Protein AF-A0A9P0MJD1-F1 (afdb_monomer)

Sequence (408 aa):
MSSSADIPPKPRRRKHETPVKPTRKSFSANFHPKNYQNQQHGDAERPPDLQDSDTRSERVSKKHLKRENARLKSENQQLVSKFQELEELSVNKILRLKEKIGNIQVDNAELNKQNSELRLQYESLVMVNDDLRHQLELRKVCKKCGDLQSILNTYKADNHLLRKVNKELNEDLEMTKTVIYRLNVQLERYQEVLRNNNLIAPKLNFKETSKPENLEGLPESASDEILSEVHRTHKHTPISWGSVNTHTLGPLLDAYEDTIKEKDEIIQNYEVEFSNFTGRLKEIVAENERLHERLTQDVGCSTKLKEEVVNLKNELQMMKNENDALIKKCALKQDKIEEILKTYEAKVGQMTRDFDVLHEEYIRIKTENATLHEKNKHIIEAQEDIKSQMENYIPISVHTSSVNECKK

Solvent-accessible surface area (backbone atoms only — not comparable to full-atom values): 24809 Å² total; per-residue (Å²): 138,86,84,84,83,88,77,87,82,81,85,82,85,80,85,83,89,78,85,89,82,90,84,79,87,81,85,82,81,86,78,81,83,81,82,85,78,85,84,82,88,87,86,89,84,90,88,89,86,89,78,94,73,86,87,79,86,82,73,75,52,74,68,56,60,52,50,51,51,52,48,53,52,52,52,50,51,52,51,51,53,53,50,51,54,52,49,53,53,50,52,54,51,51,51,55,49,52,51,52,51,50,52,51,53,52,52,51,50,52,52,51,51,52,53,53,53,52,49,54,52,50,53,52,51,50,54,54,50,51,50,52,50,50,54,50,58,53,59,74,63,41,63,67,58,54,51,50,51,50,52,52,51,51,52,51,53,52,53,53,51,52,53,50,52,54,49,53,53,51,52,54,49,52,51,49,53,51,51,52,51,54,49,51,55,49,49,51,52,51,52,48,53,37,62,76,67,70,61,79,70,84,81,78,86,76,83,87,76,80,83,94,74,85,94,78,87,85,80,95,83,80,88,83,82,86,74,73,93,78,69,90,78,70,74,82,70,79,81,76,70,70,92,57,61,61,88,65,50,48,65,51,52,52,52,49,52,50,52,49,51,54,50,51,52,51,50,53,51,50,54,52,52,50,52,52,50,53,49,52,50,51,52,52,49,55,52,49,53,53,51,51,50,53,59,56,64,45,46,64,54,54,52,54,50,50,50,50,53,52,50,53,51,50,52,52,51,51,53,49,55,51,49,55,51,50,52,52,53,49,52,55,52,50,54,52,49,52,52,51,50,52,52,51,51,52,50,51,54,49,52,50,53,56,47,52,54,52,50,53,52,50,51,50,52,54,51,51,50,54,53,51,51,52,51,52,50,52,51,51,53,53,50,52,53,49,50,55,52,53,73,73,48,82,54,65,69,59,54,51,49,53,54,54,58,74,72,108

Secondary structure (DSSP, 8-state):
---PPPPPPPPPPPP----------------------------------------------HHHHHHHHHHHHHHHHHHHHHHHHHHHHHHHHHHHHHHHHHHHHHHHHHHHHHHHHHHHHHHHHHHHHHHHHHHHHHHHT-HHHHHHHHHHHHHHHHHHHHHHHHHHHHHHHHHHHHHHHHHHHHHHHHHHHHHHTT---------------------S--SSS---TT-SS--------TT--HHHHHHHHHHHHHHHHHHHHHHHHHHHHHHHHHHHHHHHHHHHHHHHHHHHHTHHHHHHHHHHHHHHHHHHHHHHHHHHHHHHHHHHHHHHHHHHHHHHHHHHHHHHHHHHHHHHHHHHHHHHHHHHHHHHHHHHHHHHHHHHHHHTSPPHHHHHHHHHHTT-

Structure (mmCIF, N/CA/C/O backbone):
data_AF-A0A9P0MJD1-F1
#
_entry.id   AF-A0A9P0MJD1-F1
#
loop_
_atom_site.group_PDB
_atom_site.id
_atom_site.type_symbol
_atom_site.label_atom_id
_atom_site.label_alt_id
_atom_site.label_comp_id
_atom_site.label_asym_id
_atom_site.label_entity_id
_atom_site.label_seq_id
_atom_site.pdbx_PDB_ins_code
_atom_site.Cartn_x
_atom_site.Cartn_y
_atom_site.Cartn_z
_atom_site.occupancy
_atom_site.B_iso_or_equiv
_atom_site.auth_seq_id
_atom_site.auth_comp_id
_atom_site.auth_asym_id
_atom_site.auth_atom_id
_atom_site.pdbx_PDB_model_num
ATOM 1 N N . MET A 1 1 ? 6.791 41.659 3.814 1.00 40.62 1 MET A N 1
ATOM 2 C CA . MET A 1 1 ? 5.817 41.048 2.887 1.00 40.62 1 MET A CA 1
ATOM 3 C C . MET A 1 1 ? 5.743 39.576 3.243 1.00 40.62 1 MET A C 1
ATOM 5 O O . MET A 1 1 ? 6.697 38.852 2.996 1.00 40.62 1 MET A O 1
ATOM 9 N N . SER A 1 2 ? 4.694 39.191 3.965 1.00 35.75 2 SER A N 1
ATOM 10 C CA . SER A 1 2 ? 4.525 37.851 4.532 1.00 35.75 2 SER A CA 1
ATOM 11 C C . SER A 1 2 ? 3.716 36.995 3.563 1.00 35.75 2 SER A C 1
ATOM 13 O O . SER A 1 2 ? 2.613 37.388 3.192 1.00 35.75 2 SER A O 1
ATOM 15 N N . SER A 1 3 ? 4.264 35.854 3.145 1.00 43.22 3 SER A N 1
ATOM 16 C CA . SER A 1 3 ? 3.564 34.874 2.310 1.00 43.22 3 SER A CA 1
ATOM 17 C C . SER A 1 3 ? 2.943 33.811 3.211 1.00 43.22 3 SER A C 1
ATOM 19 O O . SER A 1 3 ? 3.653 32.992 3.793 1.00 43.22 3 SER A O 1
ATOM 21 N N . SER A 1 4 ? 1.621 33.859 3.351 1.00 40.38 4 SER A N 1
ATOM 22 C CA . SER A 1 4 ? 0.814 32.854 4.043 1.00 40.38 4 SER A CA 1
ATOM 23 C C . SER A 1 4 ? 0.761 31.566 3.222 1.00 40.38 4 SER A C 1
ATOM 25 O O . SER A 1 4 ? 0.466 31.613 2.032 1.00 40.38 4 SER A O 1
ATOM 27 N N . ALA A 1 5 ? 1.048 30.429 3.854 1.00 49.59 5 ALA A N 1
ATOM 28 C CA . ALA A 1 5 ? 0.905 29.106 3.259 1.00 49.59 5 ALA A CA 1
ATOM 29 C C . ALA A 1 5 ? -0.511 28.556 3.506 1.00 49.59 5 ALA A C 1
ATOM 31 O O . ALA A 1 5 ? -0.993 28.547 4.641 1.00 49.59 5 ALA A O 1
ATOM 32 N N . ASP A 1 6 ? -1.151 28.109 2.426 1.00 45.81 6 ASP A N 1
ATOM 33 C CA . ASP A 1 6 ? -2.485 27.514 2.383 1.00 45.81 6 ASP A CA 1
ATOM 34 C C . ASP A 1 6 ? -2.565 26.180 3.142 1.00 45.81 6 ASP A C 1
ATOM 36 O O . ASP A 1 6 ? -1.791 25.251 2.908 1.00 45.81 6 ASP A O 1
ATOM 40 N N . ILE A 1 7 ? -3.565 26.067 4.018 1.00 55.50 7 ILE A N 1
ATOM 41 C CA . ILE A 1 7 ? -3.969 24.824 4.685 1.00 55.50 7 ILE A CA 1
ATOM 42 C C . ILE A 1 7 ? -5.251 24.324 3.996 1.00 55.50 7 ILE A C 1
ATOM 44 O O . ILE A 1 7 ? -6.209 25.094 3.886 1.00 55.50 7 ILE A O 1
ATOM 48 N N . PRO A 1 8 ? -5.341 23.052 3.562 1.00 54.56 8 PRO A N 1
ATOM 49 C CA . PRO A 1 8 ? -6.537 22.549 2.893 1.00 54.56 8 PRO A CA 1
ATOM 50 C C . PRO A 1 8 ? -7.704 22.332 3.884 1.00 54.56 8 PRO A C 1
ATOM 52 O O . PRO A 1 8 ? -7.488 21.867 5.010 1.00 54.56 8 PRO A O 1
ATOM 55 N N . PRO A 1 9 ? -8.960 22.629 3.492 1.00 54.25 9 PRO A N 1
ATOM 56 C CA . PRO A 1 9 ? -10.106 22.559 4.393 1.00 54.25 9 PRO A CA 1
ATOM 57 C C . PRO A 1 9 ? -10.625 21.122 4.571 1.00 54.25 9 PRO A C 1
ATOM 59 O O . PRO A 1 9 ? -10.731 20.344 3.624 1.00 54.25 9 PRO A O 1
ATOM 62 N N . LYS A 1 10 ? -11.010 20.783 5.810 1.00 51.78 10 LYS A N 1
ATOM 63 C CA . LYS A 1 10 ? -11.655 19.507 6.176 1.00 51.78 10 LYS A CA 1
ATOM 64 C C . LYS A 1 10 ? -13.071 19.385 5.575 1.00 51.78 10 LYS A C 1
ATOM 66 O O . LYS A 1 10 ? -13.791 20.384 5.513 1.00 51.78 10 LYS A O 1
ATOM 71 N N . PRO A 1 11 ? -13.534 18.171 5.217 1.00 48.22 11 PRO A N 1
ATOM 72 C CA . PRO A 1 11 ? -14.848 17.978 4.610 1.00 48.22 11 PRO A CA 1
ATOM 73 C C . PRO A 1 11 ? -15.986 18.078 5.641 1.00 48.22 11 PRO A C 1
ATOM 75 O O . PRO A 1 11 ? -15.981 17.420 6.682 1.00 48.22 11 PRO A O 1
ATOM 78 N N . ARG A 1 12 ? -17.005 18.890 5.324 1.00 47.62 12 ARG A N 1
ATOM 79 C CA . ARG A 1 12 ? -18.275 18.998 6.064 1.00 47.62 12 ARG A CA 1
ATOM 80 C C . ARG A 1 12 ? -19.152 17.765 5.803 1.00 47.62 12 ARG A C 1
ATOM 82 O O . ARG A 1 12 ? -19.616 17.567 4.683 1.00 47.62 12 ARG A O 1
ATOM 89 N N . ARG A 1 13 ? -19.458 16.982 6.845 1.00 44.69 13 ARG A N 1
ATOM 90 C CA . ARG A 1 13 ? -20.523 15.960 6.807 1.00 44.69 13 ARG A CA 1
ATOM 91 C C . ARG A 1 13 ? -21.896 16.641 6.688 1.00 44.69 13 ARG A C 1
ATOM 93 O O . ARG A 1 13 ? -22.285 17.406 7.569 1.00 44.69 13 ARG A O 1
ATOM 100 N N . ARG A 1 14 ? -22.631 16.353 5.608 1.00 42.06 14 ARG A N 1
ATOM 101 C CA . ARG A 1 14 ? -24.060 16.681 5.460 1.00 42.06 14 ARG A CA 1
ATOM 102 C C . ARG A 1 14 ? -24.884 15.735 6.338 1.00 42.06 14 ARG A C 1
ATOM 104 O O . ARG A 1 14 ? -24.727 14.522 6.235 1.00 42.06 14 ARG A O 1
ATOM 111 N N . LYS A 1 15 ? -25.756 16.286 7.186 1.00 40.69 15 LYS A N 1
ATOM 112 C CA . LYS A 1 15 ? -26.777 15.520 7.912 1.00 40.69 15 LYS A CA 1
ATOM 113 C C . LYS A 1 15 ? -27.889 15.146 6.932 1.00 40.69 15 LYS A C 1
ATOM 115 O O . LYS A 1 15 ? -28.428 16.021 6.261 1.00 40.69 15 LYS A O 1
ATOM 120 N N . HIS A 1 16 ? -28.178 13.855 6.829 1.00 37.81 16 HIS A N 1
ATOM 121 C CA . HIS A 1 16 ? -29.314 13.325 6.087 1.00 37.81 16 HIS A CA 1
ATOM 122 C C . HIS A 1 16 ? -30.412 13.016 7.107 1.00 37.81 16 HIS A C 1
ATOM 124 O O . HIS A 1 16 ? -30.208 12.195 8.000 1.00 37.81 16 HIS A O 1
ATOM 130 N N . GLU A 1 17 ? -31.529 13.734 7.031 1.00 41.25 17 GLU A N 1
ATOM 131 C CA . GLU A 1 17 ? -32.720 13.462 7.832 1.00 41.25 17 GLU A CA 1
ATOM 132 C C . GLU A 1 17 ? -33.595 12.458 7.082 1.00 41.25 17 GLU A C 1
ATOM 134 O O . GLU A 1 17 ? -33.972 12.692 5.933 1.00 41.25 17 GLU A O 1
ATOM 139 N N . THR A 1 18 ? -33.932 11.347 7.736 1.00 38.25 18 THR A N 1
ATOM 140 C CA . THR A 1 18 ? -34.952 10.406 7.256 1.00 38.25 18 THR A CA 1
ATOM 141 C C . THR A 1 18 ? -36.011 10.157 8.331 1.00 38.25 18 THR A C 1
ATOM 143 O O . THR A 1 18 ? -35.691 10.171 9.522 1.00 38.25 18 THR A O 1
ATOM 146 N N . PRO A 1 19 ? -37.278 9.956 7.927 1.00 37.91 19 PRO A N 1
ATOM 147 C CA . PRO A 1 19 ? -38.444 10.211 8.761 1.00 37.91 19 PRO A CA 1
ATOM 148 C C . PRO A 1 19 ? -38.831 9.005 9.622 1.00 37.91 19 PRO A C 1
ATOM 150 O O . PRO A 1 19 ? -38.836 7.860 9.173 1.00 37.91 19 PRO A O 1
ATOM 153 N N . VAL A 1 20 ? -39.226 9.286 10.862 1.00 40.38 20 VAL A N 1
ATOM 154 C CA . VAL A 1 20 ? -39.734 8.298 11.820 1.00 40.38 20 VAL A CA 1
ATOM 155 C C . VAL A 1 20 ? -41.216 8.028 11.544 1.00 40.38 20 VAL A C 1
ATOM 157 O O . VAL A 1 20 ? -42.034 8.948 11.563 1.00 40.38 20 VAL A O 1
ATOM 160 N N . LYS A 1 21 ? -41.581 6.754 11.355 1.00 37.03 21 LYS A N 1
ATOM 161 C CA . LYS A 1 21 ? -42.951 6.259 11.567 1.00 37.03 21 LYS A CA 1
ATOM 162 C C . LYS A 1 21 ? -42.964 5.090 12.564 1.00 37.03 21 LYS A C 1
ATOM 164 O O . LYS A 1 21 ? -41.964 4.386 12.681 1.00 37.03 21 LYS A O 1
ATOM 169 N N . PRO A 1 22 ? -44.070 4.909 13.311 1.00 60.03 22 PRO A N 1
ATOM 170 C CA . PRO A 1 22 ? -44.076 4.238 14.607 1.00 60.03 22 PRO A CA 1
ATOM 171 C C . PRO A 1 22 ? -44.655 2.819 14.531 1.00 60.03 22 PRO A C 1
ATOM 173 O O . PRO A 1 22 ? -45.507 2.557 13.690 1.00 60.03 22 PRO A O 1
ATOM 176 N N . THR A 1 23 ? -44.236 1.925 15.432 1.00 36.62 23 THR A N 1
ATOM 177 C CA . THR A 1 23 ? -44.938 0.715 15.942 1.00 36.62 23 THR A CA 1
ATOM 178 C C . THR A 1 23 ? -43.905 -0.177 16.643 1.00 36.62 23 THR A C 1
ATOM 180 O O . THR A 1 23 ? -42.750 -0.187 16.253 1.00 36.62 23 THR A O 1
ATOM 183 N N . ARG A 1 24 ? -44.184 -0.981 17.667 1.00 35.88 24 ARG A N 1
ATOM 184 C CA . ARG A 1 24 ? -45.260 -1.106 18.658 1.00 35.88 24 ARG A CA 1
ATOM 185 C C . ARG A 1 24 ? -44.667 -2.021 19.748 1.00 35.88 24 ARG A C 1
ATOM 187 O O . ARG A 1 24 ? -44.076 -3.035 19.417 1.00 35.88 24 ARG A O 1
ATOM 194 N N . LYS A 1 25 ? -44.900 -1.652 21.010 1.00 48.25 25 LYS A N 1
ATOM 195 C CA . LYS A 1 25 ? -45.091 -2.482 22.219 1.00 48.25 25 LYS A CA 1
ATOM 196 C C . LYS A 1 25 ? -44.218 -3.738 22.417 1.00 48.25 25 LYS A C 1
ATOM 198 O O . LYS A 1 25 ? -44.473 -4.776 21.816 1.00 48.25 25 LYS A O 1
ATOM 203 N N . SER A 1 26 ? -43.407 -3.708 23.475 1.00 33.53 26 SER A N 1
ATOM 204 C CA . SER A 1 26 ? -43.112 -4.892 24.289 1.00 33.53 26 SER A CA 1
ATOM 205 C C . SER A 1 26 ? -43.330 -4.580 25.774 1.00 33.53 26 SER A C 1
ATOM 207 O O . SER A 1 26 ? -42.691 -3.697 26.337 1.00 33.53 26 SER A O 1
ATOM 209 N N . PHE A 1 27 ? -44.311 -5.287 26.333 1.00 36.47 27 PHE A N 1
ATOM 210 C CA . PHE A 1 27 ? -44.603 -5.604 27.733 1.00 36.47 27 PHE A CA 1
ATOM 211 C C . PHE A 1 27 ? -43.711 -4.982 28.824 1.00 36.47 27 PHE A C 1
ATOM 213 O O . PHE A 1 27 ? -42.594 -5.432 29.066 1.00 36.47 27 PHE A O 1
ATOM 220 N N . SER A 1 28 ? -44.279 -4.029 29.571 1.00 34.50 28 SER A N 1
ATOM 221 C CA . SER A 1 28 ? -43.800 -3.635 30.896 1.00 34.50 28 SER A CA 1
ATOM 222 C C . SER A 1 28 ? -44.362 -4.595 31.950 1.00 34.50 28 SER A C 1
ATOM 224 O O . SER A 1 28 ? -45.568 -4.614 32.207 1.00 34.50 28 SER A O 1
ATOM 226 N N . ALA A 1 29 ? -43.493 -5.390 32.569 1.00 37.91 29 ALA A N 1
ATOM 227 C CA . ALA A 1 29 ? -43.805 -6.068 33.817 1.00 37.91 29 ALA A CA 1
ATOM 228 C C . ALA A 1 29 ? -43.697 -5.043 34.956 1.00 37.91 29 ALA A C 1
ATOM 230 O O . ALA A 1 29 ? -42.613 -4.559 35.274 1.00 37.91 29 ALA A O 1
ATOM 231 N N . ASN A 1 30 ? -44.844 -4.696 35.534 1.00 37.28 30 ASN A N 1
ATOM 232 C CA . ASN A 1 30 ? -44.943 -3.907 36.753 1.00 37.28 30 ASN A CA 1
ATOM 233 C C . ASN A 1 30 ? -44.335 -4.690 37.924 1.00 37.28 30 ASN A C 1
ATOM 235 O O . ASN A 1 30 ? -44.903 -5.692 38.354 1.00 37.28 30 ASN A O 1
ATOM 239 N N . PHE A 1 31 ? -43.237 -4.188 38.483 1.00 33.88 31 PHE A N 1
ATOM 240 C CA . PHE A 1 31 ? -42.855 -4.452 39.867 1.00 33.88 31 PHE A CA 1
ATOM 241 C C . PHE A 1 31 ? -42.926 -3.128 40.628 1.00 33.88 31 PHE A C 1
ATOM 243 O O . PHE A 1 31 ? -42.057 -2.273 40.495 1.00 33.88 31 PHE A O 1
ATOM 250 N N . HIS A 1 32 ? -43.991 -2.956 41.412 1.00 36.22 32 HIS A N 1
ATOM 251 C CA . HIS A 1 32 ? -44.026 -1.962 42.480 1.00 36.22 32 HIS A CA 1
ATOM 252 C C . HIS A 1 32 ? -43.267 -2.512 43.697 1.00 36.22 32 HIS A C 1
ATOM 254 O O . HIS A 1 32 ? -43.593 -3.614 44.151 1.00 36.22 32 HIS A O 1
ATOM 260 N N . PRO A 1 33 ? -42.328 -1.755 44.283 1.00 40.62 33 PRO A N 1
ATOM 261 C CA . PRO A 1 33 ? -41.847 -2.013 45.629 1.00 40.62 33 PRO A CA 1
ATOM 262 C C . PRO A 1 33 ? -42.855 -1.423 46.625 1.00 40.62 33 PRO A C 1
ATOM 264 O O . PRO A 1 33 ? -43.183 -0.239 46.575 1.00 40.62 33 PRO A O 1
ATOM 267 N N . LYS A 1 34 ? -43.390 -2.253 47.527 1.00 35.88 34 LYS A N 1
ATOM 268 C CA . LYS A 1 34 ? -44.167 -1.770 48.674 1.00 35.88 34 LYS A CA 1
ATOM 269 C C . LYS A 1 34 ? -43.217 -1.310 49.779 1.00 35.88 34 LYS A C 1
ATOM 271 O O . LYS A 1 34 ? -42.494 -2.114 50.356 1.00 35.88 34 LYS A O 1
ATOM 276 N N . ASN A 1 35 ? -43.285 -0.007 50.026 1.00 35.38 35 ASN A N 1
ATOM 277 C CA . ASN A 1 35 ? -43.054 0.741 51.259 1.00 35.38 35 ASN A CA 1
ATOM 278 C C . ASN A 1 35 ? -42.792 -0.086 52.529 1.00 35.38 35 ASN A C 1
ATOM 280 O O . ASN A 1 35 ? -43.693 -0.744 53.048 1.00 35.38 35 ASN A O 1
ATOM 284 N N . TYR A 1 36 ? -41.599 0.097 53.096 1.00 32.69 36 TYR A N 1
ATOM 285 C CA . TYR A 1 36 ? -41.380 0.054 54.540 1.00 32.69 36 TYR A CA 1
ATOM 286 C C . TYR A 1 36 ? -41.215 1.498 55.023 1.00 32.69 36 TYR A C 1
ATOM 288 O O . TYR A 1 36 ? -40.186 2.127 54.789 1.00 32.69 36 TYR A O 1
ATOM 296 N N . GLN A 1 37 ? -42.259 2.029 55.659 1.00 36.75 37 GLN A N 1
ATOM 297 C CA . GLN A 1 37 ? -42.183 3.239 56.472 1.00 36.75 37 GLN A CA 1
ATOM 298 C C . GLN A 1 37 ? -41.817 2.835 57.901 1.00 36.75 37 GLN A C 1
ATOM 300 O O . GLN A 1 37 ? -42.465 1.982 58.506 1.00 36.75 37 GLN A O 1
ATOM 305 N N . ASN A 1 38 ? -40.771 3.476 58.417 1.00 35.03 38 ASN A N 1
ATOM 306 C CA . ASN A 1 38 ? -40.482 3.581 59.839 1.00 35.03 38 ASN A CA 1
ATOM 307 C C . ASN A 1 38 ? -41.630 4.313 60.548 1.00 35.03 38 ASN A C 1
ATOM 309 O O . ASN A 1 38 ? -42.022 5.395 60.117 1.00 35.03 38 ASN A O 1
ATOM 313 N N . GLN A 1 39 ? -42.077 3.780 61.684 1.00 35.38 39 GLN A N 1
ATOM 314 C CA . GLN A 1 39 ? -42.609 4.588 62.780 1.00 35.38 39 GLN A CA 1
ATOM 315 C C . GLN A 1 39 ? -41.582 4.544 63.911 1.00 35.38 39 GLN A C 1
ATOM 317 O O . GLN A 1 39 ? -41.319 3.489 64.488 1.00 35.38 39 GLN A O 1
ATOM 322 N N . GLN A 1 40 ? -40.954 5.695 64.151 1.00 36.72 40 GLN A N 1
ATOM 323 C CA . GLN A 1 40 ? -40.123 5.965 65.317 1.00 36.72 40 GLN A CA 1
ATOM 324 C C . GLN A 1 40 ? -40.998 6.394 66.497 1.00 36.72 40 GLN A C 1
ATOM 326 O O . GLN A 1 40 ? -42.037 7.032 66.336 1.00 36.72 40 GLN A O 1
ATOM 331 N N . HIS A 1 41 ? -40.517 6.008 67.669 1.00 33.50 41 HIS A N 1
ATOM 332 C CA . HIS A 1 41 ? -40.969 6.360 69.006 1.00 33.50 41 HIS A CA 1
ATOM 333 C C . HIS A 1 41 ? -40.406 7.719 69.463 1.00 33.50 41 HIS A C 1
ATOM 335 O O . HIS A 1 41 ? -39.296 8.074 69.067 1.00 33.50 41 HIS A O 1
ATOM 341 N N . GLY A 1 42 ? -41.132 8.361 70.389 1.00 32.34 42 GLY A N 1
ATOM 342 C CA . GLY A 1 42 ? -40.652 9.317 71.410 1.00 32.34 42 GLY A CA 1
ATOM 343 C C . GLY A 1 42 ? -41.538 10.571 71.492 1.00 32.34 42 GLY A C 1
ATOM 344 O O . GLY A 1 42 ? -41.820 11.156 70.452 1.00 32.34 42 GLY A O 1
ATOM 345 N N . ASP A 1 43 ? -42.047 11.076 72.620 1.00 35.25 43 ASP A N 1
ATOM 346 C CA . ASP A 1 43 ? -42.044 10.739 74.058 1.00 35.25 43 ASP A CA 1
ATOM 347 C C . ASP A 1 43 ? -43.133 11.612 74.738 1.00 35.25 43 ASP A C 1
ATOM 349 O O . ASP A 1 43 ? -43.471 12.663 74.194 1.00 35.25 43 ASP A O 1
ATOM 353 N N . ALA A 1 44 ? -43.663 11.216 75.911 1.00 33.22 44 ALA A N 1
ATOM 354 C CA . ALA A 1 44 ? -44.350 12.112 76.867 1.00 33.22 44 ALA A CA 1
ATOM 355 C C . ALA A 1 44 ? -44.601 11.451 78.251 1.00 33.22 44 ALA A C 1
ATOM 357 O O . ALA A 1 44 ? -45.083 10.323 78.346 1.00 33.22 44 ALA A O 1
ATOM 358 N N . GLU A 1 45 ? -44.298 12.181 79.333 1.00 36.78 45 GLU A N 1
ATOM 359 C CA . GLU A 1 45 ? -44.211 11.756 80.748 1.00 36.78 45 GLU A CA 1
ATOM 360 C C . GLU A 1 45 ? -45.505 11.923 81.617 1.00 36.78 45 GLU A C 1
ATOM 362 O O . GLU A 1 45 ? -46.190 12.928 81.469 1.00 36.78 45 GLU A O 1
ATOM 367 N N . ARG A 1 46 ? -45.743 10.992 82.581 1.00 40.50 46 ARG A N 1
ATOM 368 C CA . ARG A 1 46 ? -46.329 10.984 83.990 1.00 40.50 46 ARG A CA 1
ATOM 369 C C . ARG A 1 46 ? -47.165 12.158 84.619 1.00 40.50 46 ARG A C 1
ATOM 371 O O . ARG A 1 46 ? -46.939 13.287 84.199 1.00 40.50 46 ARG A O 1
ATOM 378 N N . PRO A 1 47 ? -47.805 12.013 85.835 1.00 64.56 47 PRO A N 1
ATOM 379 C CA . PRO A 1 47 ? -48.760 11.037 86.472 1.00 64.56 47 PRO A CA 1
ATOM 380 C C . PRO A 1 47 ? -49.974 11.787 87.181 1.00 64.56 47 PRO A C 1
ATOM 382 O O . PRO A 1 47 ? -50.066 12.987 86.925 1.00 64.56 47 PRO A O 1
ATOM 385 N N . PRO A 1 48 ? -50.929 11.218 87.998 1.00 50.53 48 PRO A N 1
ATOM 386 C CA . PRO A 1 48 ? -50.706 10.859 89.431 1.00 50.53 48 PRO A CA 1
ATOM 387 C C . PRO A 1 48 ? -51.631 9.778 90.105 1.00 50.53 48 PRO A C 1
ATOM 389 O O . PRO A 1 48 ? -52.706 9.437 89.624 1.00 50.53 48 PRO A O 1
ATOM 392 N N . ASP A 1 49 ? -51.165 9.320 91.278 1.00 32.91 49 ASP A N 1
ATOM 393 C CA . ASP A 1 49 ? -51.824 8.798 92.503 1.00 32.91 49 ASP A CA 1
ATOM 394 C C . ASP A 1 49 ? -52.634 7.475 92.639 1.00 32.91 49 ASP A C 1
ATOM 396 O O . ASP A 1 49 ? -53.722 7.291 92.104 1.00 32.91 49 ASP A O 1
ATOM 400 N N . LEU A 1 50 ? -52.092 6.657 93.568 1.00 40.59 50 LEU A N 1
ATOM 401 C CA . LEU A 1 50 ? -52.689 5.815 94.627 1.00 40.59 50 LEU A CA 1
ATOM 402 C C . LEU A 1 50 ? -53.700 4.706 94.266 1.00 40.59 50 LEU A C 1
ATOM 404 O O . LEU A 1 50 ? -54.880 4.971 94.075 1.00 40.59 50 LEU A O 1
ATOM 408 N N . GLN A 1 51 ? -53.283 3.440 94.417 1.00 34.44 51 GLN A N 1
ATOM 409 C CA . GLN A 1 51 ? -53.735 2.569 95.523 1.00 34.44 51 GLN A CA 1
ATOM 410 C C . GLN A 1 51 ? -53.125 1.163 95.445 1.00 34.44 51 GLN A C 1
ATOM 412 O O . GLN A 1 51 ? -52.957 0.587 94.371 1.00 34.44 51 GLN A O 1
ATOM 417 N N . ASP A 1 52 ? -52.823 0.632 96.629 1.00 42.69 52 ASP A N 1
ATOM 418 C CA . ASP A 1 52 ? -52.509 -0.764 96.908 1.00 42.69 52 ASP A CA 1
ATOM 419 C C . ASP A 1 52 ? -53.377 -1.743 96.109 1.00 42.69 52 ASP A C 1
ATOM 421 O O . ASP A 1 52 ? -54.603 -1.746 96.204 1.00 42.69 52 ASP A O 1
ATOM 425 N N . SER A 1 53 ? -52.731 -2.665 95.404 1.00 34.00 53 SER A N 1
ATOM 426 C CA . SER A 1 53 ? -53.132 -4.067 95.478 1.00 34.00 53 SER A CA 1
ATOM 427 C C . SER A 1 53 ? -51.979 -4.950 95.027 1.00 34.00 53 SER A C 1
ATOM 429 O O . SER A 1 53 ? -51.581 -4.997 93.863 1.00 34.00 53 SER A O 1
ATOM 431 N N . ASP A 1 54 ? -51.446 -5.672 96.005 1.00 45.94 54 ASP A N 1
ATOM 432 C CA . ASP A 1 54 ? -50.811 -6.958 95.799 1.00 45.94 54 ASP A CA 1
ATOM 433 C C . ASP A 1 54 ? -51.584 -7.812 94.781 1.00 45.94 54 ASP A C 1
ATOM 435 O O . ASP A 1 54 ? -52.812 -7.769 94.702 1.00 45.94 54 ASP A O 1
ATOM 439 N N . THR A 1 55 ? -50.839 -8.691 94.107 1.00 46.31 55 THR A N 1
ATOM 440 C CA . THR A 1 55 ? -51.283 -9.819 93.266 1.00 46.31 55 THR A CA 1
ATOM 441 C C . THR A 1 55 ? -51.525 -9.559 91.768 1.00 46.31 55 THR A C 1
ATOM 443 O O . THR A 1 55 ? -52.648 -9.379 91.316 1.00 46.31 55 THR A O 1
ATOM 446 N N . ARG A 1 56 ? -50.498 -9.812 90.934 1.00 38.31 56 ARG A N 1
ATOM 447 C CA . ARG A 1 56 ? -50.597 -10.868 89.898 1.00 38.31 56 ARG A CA 1
ATOM 448 C C . ARG A 1 56 ? -49.276 -11.177 89.193 1.00 38.31 56 ARG A C 1
ATOM 450 O O . ARG A 1 56 ? -48.659 -10.356 88.533 1.00 38.31 56 ARG A O 1
ATOM 457 N N . SER A 1 57 ? -48.912 -12.449 89.280 1.00 49.72 57 SER A N 1
ATOM 458 C CA . SER A 1 57 ? -47.927 -13.134 88.454 1.00 49.72 57 SER A CA 1
ATOM 459 C C . SER A 1 57 ? -48.330 -13.091 86.970 1.00 49.72 57 SER A C 1
ATOM 461 O O . SER A 1 57 ? -49.280 -13.771 86.583 1.00 49.72 57 SER A O 1
ATOM 463 N N . GLU A 1 58 ? -47.594 -12.377 86.115 1.00 45.16 58 GLU A N 1
ATOM 464 C CA . GLU A 1 58 ? -47.656 -12.598 84.664 1.00 45.16 58 GLU A CA 1
ATOM 465 C C . GLU A 1 58 ? -46.629 -13.654 84.257 1.00 45.16 58 GLU A C 1
ATOM 467 O O . GLU A 1 58 ? -45.526 -13.401 83.776 1.00 45.16 58 GLU A O 1
ATOM 472 N N . ARG A 1 59 ? -47.025 -14.912 84.448 1.00 50.38 59 ARG A N 1
ATOM 473 C CA . ARG A 1 59 ? -46.462 -16.024 83.688 1.00 50.38 59 ARG A CA 1
ATOM 474 C C . ARG A 1 59 ? -46.767 -15.768 82.211 1.00 50.38 59 ARG A C 1
ATOM 476 O O . ARG A 1 59 ? -47.862 -16.103 81.758 1.00 50.38 59 ARG A O 1
ATOM 483 N N . VAL A 1 60 ? -45.811 -15.228 81.450 1.00 54.53 60 VAL A N 1
ATOM 484 C CA . VAL A 1 60 ? -45.866 -15.272 79.979 1.00 54.53 60 VAL A CA 1
ATOM 485 C C . VAL A 1 60 ? -46.171 -16.716 79.595 1.00 54.53 60 VAL A C 1
ATOM 487 O O . VAL A 1 60 ? -45.437 -17.645 79.946 1.00 54.53 60 VAL A O 1
ATOM 490 N N . SER A 1 61 ? -47.321 -16.929 78.955 1.00 62.59 61 SER A N 1
ATOM 491 C CA . SER A 1 61 ? -47.819 -18.271 78.678 1.00 62.59 61 SER A CA 1
ATOM 492 C C . SER A 1 61 ? -46.752 -19.054 77.914 1.00 62.59 61 SER A C 1
ATOM 494 O O . SER A 1 61 ? -46.318 -18.644 76.839 1.00 62.59 61 SER A O 1
ATOM 496 N N . LYS A 1 62 ? -46.355 -20.222 78.435 1.00 70.62 62 LYS A N 1
ATOM 497 C CA . LYS A 1 62 ? -45.391 -21.159 77.816 1.00 70.62 62 LYS A CA 1
ATOM 498 C C . LYS A 1 62 ? -45.727 -21.461 76.341 1.00 70.62 62 LYS A C 1
ATOM 500 O O . LYS A 1 62 ? -44.868 -21.862 75.560 1.00 70.62 62 LYS A O 1
ATOM 505 N N . LYS A 1 63 ? -46.993 -21.253 75.957 1.00 72.81 63 LYS A N 1
ATOM 506 C CA . LYS A 1 63 ? -47.539 -21.380 74.602 1.00 72.81 63 LYS A CA 1
ATOM 507 C C . LYS A 1 63 ? -47.155 -20.213 73.675 1.00 72.81 63 LYS A C 1
ATOM 509 O O . LYS A 1 63 ? -46.923 -20.455 72.496 1.00 72.81 63 LYS A O 1
ATOM 514 N N . HIS A 1 64 ? -47.060 -18.987 74.191 1.00 78.44 64 HIS A N 1
ATOM 515 C CA . HIS A 1 64 ? -46.622 -17.803 73.444 1.00 78.44 64 HIS A CA 1
ATOM 516 C C . HIS A 1 64 ? -45.118 -17.872 73.144 1.00 78.44 64 HIS A C 1
ATOM 518 O O . HIS A 1 64 ? -44.740 -17.836 71.980 1.00 78.44 64 HIS A O 1
ATOM 524 N N . LEU A 1 65 ? -44.282 -18.174 74.146 1.00 81.44 65 LEU A N 1
ATOM 525 C CA . LEU A 1 65 ? -42.836 -18.393 73.956 1.00 81.44 65 LEU A CA 1
ATOM 526 C C . LEU A 1 65 ? -42.513 -19.536 72.978 1.00 81.44 65 LEU A C 1
ATOM 528 O O . LEU A 1 65 ? -41.528 -19.463 72.247 1.00 81.44 65 LEU A O 1
ATOM 532 N N . LYS A 1 66 ? -43.338 -20.596 72.936 1.00 83.88 66 LYS A N 1
ATOM 533 C CA . LYS A 1 66 ? -43.208 -21.669 71.933 1.00 83.88 66 LYS A CA 1
ATOM 534 C C . LYS A 1 66 ? -43.535 -21.197 70.515 1.00 83.88 66 LYS A C 1
ATOM 536 O O . LYS A 1 66 ? -42.873 -21.634 69.580 1.00 83.88 66 LYS A O 1
ATOM 541 N N . ARG A 1 67 ? -44.550 -20.343 70.349 1.00 83.88 67 ARG A N 1
ATOM 542 C CA . ARG A 1 67 ? -44.920 -19.773 69.042 1.00 83.88 67 ARG A CA 1
ATOM 543 C C . ARG A 1 67 ? -43.866 -18.785 68.551 1.00 83.88 67 ARG A C 1
ATOM 545 O O . ARG A 1 67 ? -43.463 -18.886 67.399 1.00 83.88 67 ARG A O 1
ATOM 552 N N . GLU A 1 68 ? -43.371 -17.922 69.434 1.00 86.56 68 GLU A N 1
ATOM 553 C CA . GLU A 1 68 ? -42.295 -16.971 69.132 1.00 86.56 68 GLU A CA 1
ATOM 554 C C . GLU A 1 68 ? -41.008 -17.709 68.732 1.00 86.56 68 GLU A C 1
ATOM 556 O O . GLU A 1 68 ? -40.427 -17.428 67.689 1.00 86.56 68 GLU A O 1
ATOM 561 N N . ASN A 1 69 ? -40.619 -18.748 69.486 1.00 85.44 69 ASN A N 1
ATOM 562 C CA . ASN A 1 69 ? -39.480 -19.597 69.124 1.00 85.44 69 ASN A CA 1
ATOM 563 C C . ASN A 1 69 ? -39.675 -20.299 67.776 1.00 85.44 69 ASN A C 1
ATOM 565 O O . ASN A 1 69 ? -38.729 -20.385 67.003 1.00 85.44 69 ASN A O 1
ATOM 569 N N . ALA A 1 70 ? -40.873 -20.810 67.476 1.00 89.19 70 ALA A N 1
ATOM 570 C CA . ALA A 1 70 ? -41.142 -21.442 66.184 1.00 89.19 70 ALA A CA 1
ATOM 571 C C . ALA A 1 70 ? -41.039 -20.436 65.025 1.00 89.19 70 ALA A C 1
ATOM 573 O O . ALA A 1 70 ? -40.456 -20.755 63.989 1.00 89.19 70 ALA A O 1
ATOM 574 N N . ARG A 1 71 ? -41.543 -19.212 65.223 1.00 92.25 71 ARG A N 1
ATOM 575 C CA . ARG A 1 71 ? -41.441 -18.117 64.254 1.00 92.25 71 ARG A CA 1
ATOM 576 C C . ARG A 1 71 ? -39.987 -17.704 64.022 1.00 92.25 71 ARG A C 1
ATOM 578 O O . ARG A 1 71 ? -39.547 -17.717 62.879 1.00 92.25 71 ARG A O 1
ATOM 585 N N . LEU A 1 72 ? -39.223 -17.441 65.084 1.00 89.56 72 LEU A N 1
ATOM 586 C CA . LEU A 1 72 ? -37.799 -17.094 64.989 1.00 89.56 72 LEU A CA 1
ATOM 587 C C . LEU A 1 72 ? -36.971 -18.211 64.343 1.00 89.56 72 LEU A C 1
ATOM 589 O O . LEU A 1 72 ? -36.038 -17.935 63.597 1.00 89.56 72 LEU A O 1
ATOM 593 N N . LYS A 1 73 ? -37.323 -19.482 64.572 1.00 91.50 73 LYS A N 1
ATOM 594 C CA . LYS A 1 73 ? -36.665 -20.622 63.917 1.00 91.50 73 LYS A CA 1
ATOM 595 C C . LYS A 1 73 ? -36.943 -20.656 62.412 1.00 91.50 73 LYS A C 1
ATOM 597 O O . LYS A 1 73 ? -36.031 -20.940 61.640 1.00 91.50 73 LYS A O 1
ATOM 602 N N . SER A 1 74 ? -38.170 -20.327 62.005 1.00 90.75 74 SER A N 1
ATOM 603 C CA . SER A 1 74 ? -38.548 -20.191 60.594 1.00 90.75 74 SER A CA 1
ATOM 604 C C . SER A 1 74 ? -37.880 -18.980 59.932 1.00 90.75 74 SER A C 1
ATOM 606 O O . SER A 1 74 ? -37.411 -19.096 58.804 1.00 90.75 74 SER A O 1
ATOM 608 N N . GLU A 1 75 ? -37.811 -17.832 60.614 1.00 91.8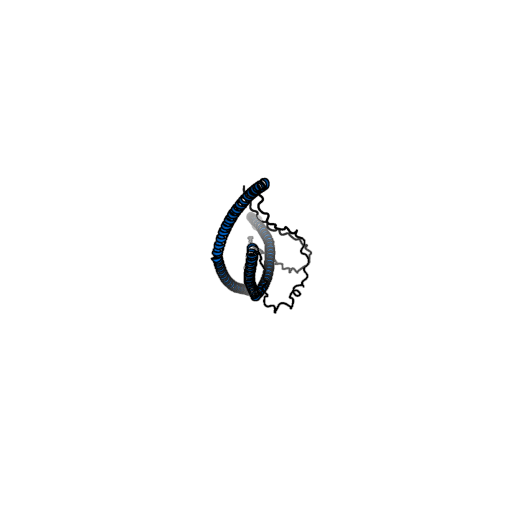1 75 GLU A N 1
ATOM 609 C CA . GLU A 1 75 ? -37.113 -16.633 60.123 1.00 91.81 75 GLU A CA 1
ATOM 610 C C . GLU A 1 75 ? -35.603 -16.894 59.985 1.00 91.81 75 GLU A C 1
ATOM 612 O O . GLU A 1 75 ? -35.023 -16.576 58.949 1.00 91.81 75 GLU A O 1
ATOM 617 N N . ASN A 1 76 ? -34.979 -17.575 60.954 1.00 89.69 76 ASN A N 1
ATOM 618 C CA . ASN A 1 76 ? -33.583 -18.010 60.847 1.00 89.69 76 ASN A CA 1
ATOM 619 C C . ASN A 1 76 ? -33.360 -18.969 59.674 1.00 89.69 76 ASN A C 1
ATOM 621 O O . ASN A 1 76 ? -32.376 -18.825 58.956 1.00 89.69 76 ASN A O 1
ATOM 625 N N . GLN A 1 77 ? -34.267 -19.922 59.437 1.00 93.19 77 GLN A N 1
ATOM 626 C CA . GLN A 1 77 ? -34.178 -20.794 58.262 1.00 93.19 77 GLN A CA 1
ATOM 627 C C . GLN A 1 77 ? -34.229 -19.999 56.953 1.00 93.19 77 GLN A C 1
ATOM 629 O O . GLN A 1 77 ? -33.412 -20.240 56.069 1.00 93.19 77 GLN A O 1
ATOM 634 N N . GLN A 1 78 ? -35.126 -19.016 56.842 1.00 92.69 78 GLN A N 1
ATOM 635 C CA . GLN A 1 78 ? -35.205 -18.160 55.655 1.00 92.69 78 GLN A CA 1
ATOM 636 C C . GLN A 1 78 ? -33.959 -17.284 55.472 1.00 92.69 78 GLN A C 1
ATOM 638 O O . GLN A 1 78 ? -33.510 -17.092 54.342 1.00 92.69 78 GLN A O 1
ATOM 643 N N . LEU A 1 79 ? -33.390 -16.756 56.560 1.00 91.81 79 LEU A N 1
ATOM 644 C CA . LEU A 1 79 ? -32.146 -15.984 56.512 1.00 91.81 79 LEU A CA 1
ATOM 645 C C . LEU A 1 79 ? -30.965 -16.845 56.058 1.00 91.81 79 LEU A C 1
ATOM 647 O O . LEU A 1 79 ? -30.189 -16.394 55.221 1.00 91.81 79 LEU A O 1
ATOM 651 N N . VAL A 1 80 ? -30.865 -18.084 56.548 1.00 93.44 80 VAL A N 1
ATOM 652 C CA . VAL A 1 80 ? -29.829 -19.038 56.124 1.00 93.44 80 VAL A CA 1
ATOM 653 C C . VAL A 1 80 ? -29.957 -19.363 54.634 1.00 93.44 80 VAL A C 1
ATOM 655 O O . VAL A 1 80 ? -28.957 -19.300 53.925 1.00 93.44 80 VAL A O 1
ATOM 658 N N . SER A 1 81 ? -31.168 -19.625 54.130 1.00 92.00 81 SER A N 1
ATOM 659 C CA . SER A 1 81 ? -31.381 -19.871 52.695 1.00 92.00 81 SER A CA 1
ATOM 660 C C . SER A 1 81 ? -31.007 -18.662 51.831 1.00 92.00 81 SER A C 1
ATOM 662 O O . SER A 1 81 ? -30.313 -18.818 50.832 1.00 92.00 81 SER A O 1
ATOM 664 N N . LYS A 1 82 ? -31.377 -17.441 52.242 1.00 93.25 82 LYS A N 1
ATOM 665 C CA . LYS A 1 82 ? -30.973 -16.215 51.528 1.00 93.25 82 LYS A CA 1
ATOM 666 C C . LYS A 1 82 ? -29.460 -15.997 51.542 1.00 93.25 82 LYS A C 1
ATOM 668 O O . LYS A 1 82 ? -28.907 -15.508 50.561 1.00 93.25 82 LYS A O 1
ATOM 673 N N . PHE A 1 83 ? -28.794 -16.339 52.645 1.00 93.62 83 PHE A N 1
ATOM 674 C CA . PHE A 1 83 ? -27.337 -16.272 52.734 1.00 93.62 83 PHE A CA 1
ATOM 675 C C . PHE A 1 83 ? -26.675 -17.245 51.755 1.00 93.62 83 PHE A C 1
ATOM 677 O O . PHE A 1 83 ? -25.764 -16.840 51.039 1.00 93.62 83 PHE A O 1
ATOM 684 N N . GLN A 1 84 ? -27.177 -18.480 51.672 1.00 93.06 84 GLN A N 1
ATOM 685 C CA . GLN A 1 84 ? -26.689 -19.488 50.726 1.00 93.06 84 GLN A CA 1
ATOM 686 C C . GLN A 1 84 ? -26.887 -19.051 49.266 1.00 93.06 84 GLN A C 1
ATOM 688 O O . GLN A 1 84 ? -25.954 -19.138 48.474 1.00 93.06 84 GLN A O 1
ATOM 693 N N . GLU A 1 85 ? -28.048 -18.493 48.913 1.00 93.06 85 GLU A N 1
ATOM 694 C CA . GLU A 1 85 ? -28.299 -17.966 47.560 1.00 93.06 85 GLU A CA 1
ATOM 695 C C . GLU A 1 85 ? -27.348 -16.813 47.190 1.00 93.06 85 GLU A C 1
ATOM 697 O O . GLU A 1 85 ? -26.832 -16.743 46.070 1.00 93.06 85 GLU A O 1
ATOM 702 N N . LEU A 1 86 ? -27.091 -15.893 48.127 1.00 92.69 86 LEU A N 1
ATOM 703 C CA . LEU A 1 86 ? -26.144 -14.793 47.923 1.00 92.69 86 LEU A CA 1
ATOM 704 C C . LEU A 1 86 ? -24.705 -15.297 47.781 1.00 92.69 86 LEU A C 1
ATOM 706 O O . LEU A 1 86 ? -23.954 -14.784 46.946 1.00 92.69 86 LEU A O 1
ATOM 710 N N . GLU A 1 87 ? -24.330 -16.304 48.567 1.00 93.62 87 GLU A N 1
ATOM 711 C CA . GLU A 1 87 ? -23.029 -16.957 48.482 1.00 93.62 87 GLU A CA 1
ATOM 712 C C . GLU A 1 87 ? -22.846 -17.622 47.111 1.00 93.62 87 GLU A C 1
ATOM 714 O O . GLU A 1 87 ? -21.873 -17.316 46.417 1.00 93.62 87 GLU A O 1
ATOM 719 N N . GLU A 1 88 ? -23.821 -18.404 46.641 1.00 93.88 88 GLU A N 1
ATOM 720 C CA . GLU A 1 88 ? -23.804 -19.018 45.307 1.00 93.88 88 GLU A CA 1
ATOM 721 C C . GLU A 1 88 ? -23.715 -17.979 44.181 1.00 93.88 88 GLU A C 1
ATOM 723 O O . GLU A 1 88 ? -22.936 -18.136 43.234 1.00 93.88 88 GLU A O 1
ATOM 728 N N . LEU A 1 89 ? -24.471 -16.880 44.270 1.00 93.81 89 LEU A N 1
ATOM 729 C CA . LEU A 1 89 ? -24.387 -15.779 43.307 1.00 93.81 89 LEU A CA 1
ATOM 730 C C . LEU A 1 89 ? -22.996 -15.132 43.299 1.00 93.81 89 LEU A C 1
ATOM 732 O O . LEU A 1 89 ? -22.471 -14.811 42.225 1.00 93.81 89 LEU A O 1
ATOM 736 N N . SER A 1 90 ? -22.388 -14.950 44.474 1.00 92.69 90 SER A N 1
ATOM 737 C CA . SER A 1 90 ? -21.043 -14.385 44.601 1.00 92.69 90 SER A CA 1
ATOM 738 C C . SER A 1 90 ? -19.986 -15.304 43.980 1.00 92.69 90 SER A C 1
ATOM 740 O O . SER A 1 90 ? -19.186 -14.846 43.160 1.00 92.69 90 SER A O 1
ATOM 742 N N . VAL A 1 91 ? -20.052 -16.610 44.261 1.00 95.62 91 VAL A N 1
ATOM 743 C CA . VAL A 1 91 ? -19.141 -17.630 43.727 1.00 95.62 91 VAL A CA 1
ATOM 744 C C . VAL A 1 91 ? -19.263 -17.705 42.209 1.00 95.62 91 VAL A C 1
ATOM 746 O O . VAL A 1 91 ? -18.258 -17.634 41.502 1.00 95.62 91 VAL A O 1
ATOM 749 N N . ASN A 1 92 ? -20.487 -17.733 41.679 1.00 94.19 92 ASN A N 1
ATOM 750 C CA . ASN A 1 92 ? -20.727 -17.726 40.236 1.00 94.19 92 ASN A CA 1
ATOM 751 C C . ASN A 1 92 ? -20.156 -16.477 39.550 1.00 94.19 92 ASN A C 1
ATOM 753 O O . ASN A 1 92 ? -19.604 -16.553 38.447 1.00 94.19 92 ASN A O 1
ATOM 757 N N . LYS A 1 93 ? -20.252 -15.310 40.194 1.00 94.94 93 LYS A N 1
ATOM 758 C CA . LYS A 1 93 ? -19.676 -14.067 39.668 1.00 94.94 93 LYS A CA 1
ATOM 759 C C . LYS A 1 93 ? -18.147 -14.101 39.691 1.00 94.94 93 LYS A C 1
ATOM 761 O O . LYS A 1 93 ? -17.530 -13.680 38.713 1.00 94.94 93 LYS A O 1
ATOM 766 N N . ILE A 1 94 ? -17.551 -14.645 40.752 1.00 94.44 94 ILE A N 1
ATOM 767 C CA . ILE A 1 94 ? -16.101 -14.848 40.867 1.00 94.44 94 ILE A CA 1
ATOM 768 C C . ILE A 1 94 ? -15.601 -15.798 39.771 1.00 94.44 94 ILE A C 1
ATOM 770 O O . ILE A 1 94 ? -14.622 -15.477 39.100 1.00 94.44 94 ILE A O 1
ATOM 774 N N . LEU A 1 95 ? -16.293 -16.913 39.520 1.00 94.62 95 LEU A N 1
ATOM 775 C CA . LEU A 1 95 ? -15.923 -17.866 38.467 1.00 94.62 95 LEU A CA 1
ATOM 776 C C . LEU A 1 95 ? -15.949 -17.225 37.074 1.00 94.62 95 LEU A C 1
ATOM 778 O O . LEU A 1 95 ? -14.975 -17.340 36.333 1.00 94.62 95 LEU A O 1
ATOM 782 N N . ARG A 1 96 ? -17.000 -16.461 36.746 1.00 94.44 96 ARG A N 1
ATOM 783 C CA . ARG A 1 96 ? -17.086 -15.729 35.467 1.00 94.44 96 ARG A CA 1
ATOM 784 C C . ARG A 1 96 ? -15.989 -14.678 35.311 1.00 94.44 96 ARG A C 1
ATOM 786 O O . ARG A 1 96 ? -15.504 -14.450 34.206 1.00 94.44 96 ARG A O 1
ATOM 793 N N . LEU A 1 97 ? -15.617 -13.995 36.394 1.00 94.31 97 LEU A N 1
ATOM 794 C CA . LEU A 1 97 ? -14.508 -13.039 36.364 1.00 94.31 97 LEU A CA 1
ATOM 795 C C . LEU A 1 97 ? -13.172 -13.754 36.160 1.00 94.31 97 LEU A C 1
ATOM 797 O O . LEU A 1 97 ? -12.364 -13.293 35.359 1.00 94.31 97 LEU A O 1
ATOM 801 N N . LYS A 1 98 ? -12.965 -14.899 36.816 1.00 94.62 98 LYS A N 1
ATOM 802 C CA . LYS A 1 98 ? -11.765 -15.724 36.652 1.00 94.62 98 LYS A CA 1
ATOM 803 C C . LYS A 1 98 ? -11.619 -16.235 35.216 1.00 94.62 98 LYS A C 1
ATOM 805 O O . LYS A 1 98 ? -10.531 -16.151 34.659 1.00 94.62 98 LYS A O 1
ATOM 810 N N . GLU A 1 99 ? -12.709 -16.687 34.602 1.00 95.44 99 GLU A N 1
ATOM 811 C CA . GLU A 1 99 ? -12.740 -17.101 33.193 1.00 95.44 99 GLU A CA 1
ATOM 812 C C . GLU A 1 99 ? -12.397 -15.938 32.251 1.00 95.44 99 GLU A C 1
ATOM 814 O O . GLU A 1 99 ? -11.532 -16.069 31.389 1.00 95.44 99 GLU A O 1
ATOM 819 N N . LYS A 1 100 ? -12.995 -14.756 32.462 1.00 95.62 100 LYS A N 1
ATOM 820 C CA . LYS A 1 100 ? -12.664 -13.555 31.676 1.00 95.62 100 LYS A CA 1
ATOM 821 C C . LYS A 1 100 ? -11.200 -13.150 31.812 1.00 95.62 100 LYS A C 1
ATOM 823 O O . LYS A 1 100 ? -10.589 -12.785 30.814 1.00 95.62 100 LYS A O 1
ATOM 828 N N . ILE A 1 101 ? -10.643 -13.208 33.022 1.00 95.88 101 ILE A N 1
ATOM 829 C CA . ILE A 1 101 ? -9.221 -12.930 33.257 1.00 95.88 101 ILE A CA 1
ATOM 830 C C . ILE A 1 101 ? -8.355 -13.948 32.507 1.00 95.88 101 ILE A C 1
ATOM 832 O O . ILE A 1 101 ? -7.398 -13.542 31.856 1.00 95.88 101 ILE A O 1
ATOM 836 N N . GLY A 1 102 ? -8.716 -15.234 32.536 1.00 95.44 102 GLY A N 1
ATOM 837 C CA . GLY A 1 102 ? -8.027 -16.279 31.776 1.00 95.44 102 GLY A CA 1
ATOM 838 C C . GLY A 1 102 ? -8.035 -16.012 30.269 1.00 95.44 102 GLY A C 1
ATOM 839 O O . GLY A 1 102 ? -6.983 -16.039 29.638 1.00 95.44 102 GLY A O 1
ATOM 840 N N . ASN A 1 103 ? -9.190 -15.656 29.702 1.00 96.06 103 ASN A N 1
ATOM 841 C CA . ASN A 1 103 ? -9.297 -15.324 28.277 1.00 96.06 103 ASN A CA 1
ATOM 842 C C . ASN A 1 103 ? -8.440 -14.102 27.912 1.00 96.06 103 ASN A C 1
ATOM 844 O O . ASN A 1 103 ? -7.694 -14.145 26.941 1.00 96.06 103 ASN A O 1
ATOM 848 N N . ILE A 1 104 ? -8.463 -13.049 28.737 1.00 95.88 104 ILE A N 1
ATOM 849 C CA . ILE A 1 104 ? -7.621 -11.859 28.530 1.00 95.88 104 ILE A CA 1
ATOM 850 C C . ILE A 1 104 ? -6.127 -12.211 28.607 1.00 95.88 104 ILE A C 1
ATOM 852 O O . ILE A 1 104 ? -5.325 -11.643 27.869 1.00 95.88 104 ILE A O 1
ATOM 856 N N . GLN A 1 105 ? -5.727 -13.133 29.486 1.00 95.44 105 GLN A N 1
ATOM 857 C CA . GLN A 1 105 ? -4.337 -13.591 29.571 1.00 95.44 105 GLN A CA 1
ATOM 858 C C . GLN A 1 105 ? -3.900 -14.335 28.305 1.00 95.44 105 GLN A C 1
ATOM 860 O O . GLN A 1 105 ? -2.799 -14.086 27.817 1.00 95.44 105 GLN A O 1
ATOM 865 N N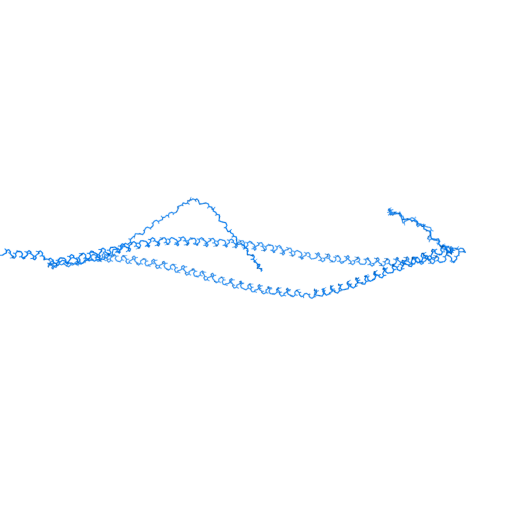 . VAL A 1 106 ? -4.761 -15.199 27.758 1.00 96.69 106 VAL A N 1
ATOM 866 C CA . VAL A 1 106 ? -4.502 -15.909 26.495 1.00 96.69 106 VAL A CA 1
ATOM 867 C C . VAL A 1 106 ? -4.413 -14.925 25.329 1.00 96.69 106 VAL A C 1
ATOM 869 O O . VAL A 1 106 ? -3.432 -14.954 24.587 1.00 96.69 106 VAL A O 1
ATOM 872 N N . ASP A 1 107 ? -5.369 -14.001 25.216 1.00 95.50 107 ASP A N 1
ATOM 873 C CA . ASP A 1 107 ? -5.376 -12.978 24.165 1.00 95.50 107 ASP A CA 1
ATOM 874 C C . ASP A 1 107 ? -4.123 -12.088 24.238 1.00 95.50 107 ASP A C 1
ATOM 876 O O . ASP A 1 107 ? -3.501 -11.796 23.218 1.00 95.50 107 ASP A O 1
ATOM 880 N N . ASN A 1 108 ? -3.699 -11.692 25.444 1.00 94.38 108 ASN A N 1
ATOM 881 C CA . ASN A 1 108 ? -2.465 -10.925 25.635 1.00 94.38 108 ASN A CA 1
ATOM 882 C C . ASN A 1 108 ? -1.209 -11.716 25.247 1.00 94.38 108 ASN A C 1
ATOM 884 O O . ASN A 1 108 ? -0.267 -11.131 24.710 1.00 94.38 108 ASN A O 1
ATOM 888 N N . ALA A 1 109 ? -1.166 -13.022 25.518 1.00 95.75 109 ALA A N 1
ATOM 889 C CA . ALA A 1 109 ? -0.041 -13.864 25.122 1.00 95.75 109 ALA A CA 1
ATOM 890 C C . ALA A 1 109 ? 0.061 -13.973 23.591 1.00 95.75 109 ALA A C 1
ATOM 892 O O . ALA A 1 109 ? 1.148 -13.808 23.036 1.00 95.75 109 ALA A O 1
ATOM 893 N N . GLU A 1 110 ? -1.071 -14.166 22.912 1.00 96.38 110 GLU A N 1
ATOM 894 C CA . GLU A 1 110 ? -1.136 -14.223 21.450 1.00 96.38 110 GLU A CA 1
ATOM 895 C C . GLU A 1 110 ? -0.767 -12.875 20.810 1.00 96.38 110 GLU A C 1
ATOM 897 O O . GLU A 1 110 ? 0.058 -12.820 19.898 1.00 96.38 110 GLU A O 1
ATOM 902 N N . LEU A 1 111 ? -1.283 -11.760 21.340 1.00 95.94 111 LEU A N 1
ATOM 903 C CA . LEU A 1 111 ? -0.911 -10.418 20.880 1.00 95.94 111 LEU A CA 1
ATOM 904 C C . LEU A 1 111 ? 0.582 -10.126 21.075 1.00 95.94 111 LEU A C 1
ATOM 906 O O . LEU A 1 111 ? 1.204 -9.503 20.215 1.00 95.94 111 LEU A O 1
ATOM 910 N N . ASN A 1 112 ? 1.17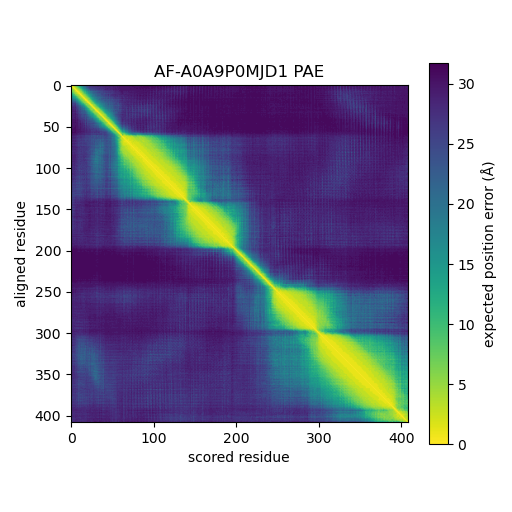9 -10.577 22.181 1.00 95.44 112 ASN A N 1
ATOM 911 C CA . ASN A 1 112 ? 2.618 -10.436 22.403 1.00 95.44 112 ASN A CA 1
ATOM 912 C C . ASN A 1 112 ? 3.433 -11.241 21.389 1.00 95.44 112 ASN A C 1
ATOM 914 O O . ASN A 1 112 ? 4.434 -10.733 20.879 1.00 95.44 112 ASN A O 1
ATOM 918 N N . LYS A 1 113 ? 2.991 -12.458 21.055 1.00 97.00 113 LYS A N 1
ATOM 919 C CA . LYS A 1 113 ? 3.625 -13.277 20.021 1.00 97.00 113 LYS A CA 1
ATOM 920 C C . LYS A 1 113 ? 3.574 -12.577 18.660 1.00 97.00 113 LYS A C 1
ATOM 922 O O . LYS A 1 113 ? 4.623 -12.367 18.055 1.00 97.00 113 LYS A O 1
ATOM 927 N N . GLN A 1 114 ? 2.403 -12.104 18.241 1.00 96.62 114 GLN A N 1
ATOM 928 C CA . GLN A 1 114 ? 2.239 -11.366 16.981 1.00 96.62 114 GLN A CA 1
ATOM 929 C C . GLN A 1 114 ? 3.080 -10.082 16.947 1.00 96.62 114 GLN A C 1
ATOM 931 O O . GLN A 1 114 ? 3.716 -9.778 15.940 1.00 96.62 114 GLN A O 1
ATOM 936 N N . ASN A 1 115 ? 3.157 -9.349 18.062 1.00 94.19 115 ASN A N 1
ATOM 937 C CA . ASN A 1 115 ? 4.032 -8.182 18.175 1.00 94.19 115 ASN A CA 1
ATOM 938 C C . ASN A 1 115 ? 5.514 -8.542 18.016 1.00 94.19 115 ASN A C 1
ATOM 940 O O . ASN A 1 115 ? 6.260 -7.783 17.400 1.00 94.19 115 ASN A O 1
ATOM 944 N N . SER A 1 116 ? 5.957 -9.671 18.573 1.00 95.62 116 SER A N 1
ATOM 945 C CA . SER A 1 116 ? 7.343 -10.122 18.420 1.00 95.62 116 SER A CA 1
ATOM 946 C C . SER A 1 116 ? 7.665 -10.510 16.973 1.00 95.62 116 SER A C 1
ATOM 948 O O . SER A 1 116 ? 8.700 -10.103 16.451 1.00 95.62 116 SER A O 1
ATOM 950 N N . GLU A 1 117 ? 6.745 -11.192 16.287 1.00 96.50 117 GLU A N 1
ATOM 951 C CA . GLU A 1 117 ? 6.893 -11.567 14.877 1.00 96.50 117 GLU A CA 1
ATOM 952 C C . GLU A 1 117 ? 6.924 -10.335 13.963 1.00 96.50 117 GLU A C 1
ATOM 954 O O . GLU A 1 117 ? 7.806 -10.217 13.112 1.00 96.50 117 GLU A O 1
ATOM 959 N N . LEU A 1 118 ? 6.026 -9.368 14.183 1.00 95.62 118 LEU A N 1
ATOM 960 C CA . LEU A 1 118 ? 6.005 -8.110 13.430 1.00 95.62 118 LEU A CA 1
ATOM 961 C C . LEU A 1 118 ? 7.288 -7.294 13.620 1.00 95.62 118 LEU A C 1
ATOM 963 O O . LEU A 1 118 ? 7.768 -6.680 12.668 1.00 95.62 118 LEU A O 1
ATOM 967 N N . ARG A 1 119 ? 7.871 -7.295 14.825 1.00 96.19 119 ARG A N 1
ATOM 968 C CA . ARG A 1 119 ? 9.161 -6.633 15.080 1.00 96.19 119 ARG A CA 1
ATOM 969 C C . ARG A 1 119 ? 10.294 -7.270 14.282 1.00 96.19 119 ARG A C 1
ATOM 971 O O . ARG A 1 119 ? 11.055 -6.541 13.657 1.00 96.19 119 ARG A O 1
ATOM 978 N N . LEU A 1 120 ? 10.361 -8.602 14.248 1.00 96.50 120 LEU A N 1
ATOM 979 C CA . LEU A 1 120 ? 11.369 -9.325 13.465 1.00 96.50 120 LEU A CA 1
ATOM 980 C C . LEU A 1 120 ? 11.214 -9.062 11.960 1.00 96.50 120 LEU A C 1
ATOM 982 O O . LEU A 1 120 ? 12.201 -8.836 11.262 1.00 96.50 120 LEU A O 1
ATOM 986 N N . GLN A 1 121 ? 9.976 -9.039 11.458 1.00 95.69 121 GLN A N 1
ATOM 987 C CA . GLN A 1 121 ? 9.701 -8.695 10.060 1.00 95.69 121 GLN A CA 1
ATOM 988 C C . GLN A 1 121 ? 10.113 -7.256 9.739 1.00 95.69 121 GLN A C 1
ATOM 990 O O . GLN A 1 121 ? 10.723 -7.012 8.700 1.00 95.69 121 GLN A O 1
ATOM 995 N N . TYR A 1 122 ? 9.814 -6.310 10.632 1.00 94.19 122 TYR A N 1
ATOM 996 C CA . TYR A 1 122 ? 10.218 -4.916 10.478 1.00 94.19 122 TYR A CA 1
ATOM 997 C C . TYR A 1 122 ? 11.744 -4.767 10.441 1.00 94.19 122 TYR A C 1
ATOM 999 O O . TYR A 1 122 ? 12.262 -4.110 9.542 1.00 94.19 122 TYR A O 1
ATOM 1007 N N . GLU A 1 123 ? 12.473 -5.413 11.354 1.00 96.00 123 GLU A N 1
ATOM 1008 C CA . GLU A 1 123 ? 13.944 -5.406 11.349 1.00 96.00 123 GLU A CA 1
ATOM 1009 C C . GLU A 1 123 ? 14.517 -5.999 10.056 1.00 96.00 123 GLU A C 1
ATOM 1011 O O . GLU A 1 123 ? 15.413 -5.408 9.453 1.00 96.00 123 GLU A O 1
ATOM 1016 N N . SER A 1 124 ? 13.957 -7.111 9.570 1.00 96.44 124 SER A N 1
ATOM 1017 C CA . SER A 1 124 ? 14.360 -7.705 8.291 1.00 96.44 124 SER A CA 1
ATOM 1018 C C . SER A 1 124 ? 14.125 -6.755 7.110 1.00 96.44 124 SER A C 1
ATOM 1020 O O . SER A 1 124 ? 15.010 -6.577 6.272 1.00 96.44 124 SER A O 1
ATOM 1022 N N . LEU A 1 125 ? 12.968 -6.091 7.065 1.00 94.25 125 LEU A N 1
ATOM 1023 C CA . LEU A 1 125 ? 12.640 -5.093 6.044 1.00 94.25 125 LEU A CA 1
ATOM 1024 C C . LEU A 1 125 ? 13.588 -3.894 6.076 1.00 94.25 125 LEU A C 1
ATOM 1026 O O . LEU A 1 125 ? 13.997 -3.420 5.016 1.00 94.25 125 LEU A O 1
ATOM 1030 N N . VAL A 1 126 ? 13.952 -3.417 7.268 1.00 96.44 126 VAL A N 1
ATOM 1031 C CA . VAL A 1 126 ? 14.934 -2.337 7.432 1.00 96.44 126 VAL A CA 1
ATOM 1032 C C . VAL A 1 126 ? 16.288 -2.762 6.865 1.00 96.44 126 VAL A C 1
ATOM 1034 O O . VAL A 1 126 ? 16.843 -2.031 6.047 1.00 96.44 126 VAL A O 1
ATOM 1037 N N . MET A 1 127 ? 16.770 -3.966 7.193 1.00 94.94 127 MET A N 1
ATOM 1038 C CA . MET A 1 127 ? 18.030 -4.484 6.644 1.00 94.94 127 MET A CA 1
ATOM 1039 C C . MET A 1 127 ? 18.018 -4.572 5.112 1.00 94.94 127 MET A C 1
ATOM 1041 O O . MET A 1 127 ? 18.977 -4.158 4.464 1.00 94.94 127 MET A O 1
ATOM 1045 N N . VAL A 1 128 ? 16.931 -5.075 4.518 1.00 95.81 128 VAL A N 1
ATOM 1046 C CA . VAL A 1 128 ? 16.790 -5.148 3.052 1.00 95.81 128 VAL A CA 1
ATOM 1047 C C . VAL A 1 128 ? 16.751 -3.751 2.431 1.00 95.81 128 VAL A C 1
ATOM 1049 O O . VAL A 1 128 ? 17.330 -3.529 1.369 1.00 95.81 128 VAL A O 1
ATOM 1052 N N . ASN A 1 129 ? 16.085 -2.792 3.079 1.00 90.62 129 ASN A N 1
ATOM 1053 C CA . ASN A 1 129 ? 16.039 -1.415 2.595 1.00 90.62 129 ASN A CA 1
ATOM 1054 C C . ASN A 1 129 ? 17.430 -0.775 2.592 1.00 90.62 129 ASN A C 1
ATOM 1056 O O . ASN A 1 129 ? 17.798 -0.124 1.615 1.00 90.62 129 ASN A O 1
ATOM 1060 N N . ASP A 1 130 ? 18.202 -0.985 3.656 1.00 93.94 130 ASP A N 1
ATOM 1061 C CA . ASP A 1 130 ? 19.563 -0.467 3.769 1.00 93.94 130 ASP A CA 1
ATOM 1062 C C . ASP A 1 130 ? 20.507 -1.109 2.745 1.00 93.94 130 ASP A C 1
ATOM 1064 O O . ASP A 1 130 ? 21.288 -0.396 2.111 1.00 93.94 130 ASP A O 1
ATOM 1068 N N . ASP A 1 131 ? 20.386 -2.416 2.490 1.00 93.38 131 ASP A N 1
ATOM 1069 C CA . ASP A 1 131 ? 21.164 -3.088 1.443 1.00 93.38 131 ASP A CA 1
ATOM 1070 C C . ASP A 1 131 ? 20.819 -2.551 0.044 1.00 93.38 131 ASP A C 1
ATOM 1072 O O . ASP A 1 131 ? 21.704 -2.171 -0.724 1.00 93.38 131 ASP A O 1
ATOM 1076 N N . LEU A 1 132 ? 19.529 -2.398 -0.272 1.00 88.31 132 LEU A N 1
ATOM 1077 C CA . LEU A 1 132 ? 19.089 -1.804 -1.540 1.00 88.31 132 LEU A CA 1
ATOM 1078 C C . LEU A 1 132 ? 19.566 -0.356 -1.699 1.00 88.31 132 LEU A C 1
ATOM 1080 O O . LEU A 1 132 ? 19.986 0.040 -2.790 1.00 88.31 132 LEU A O 1
ATOM 1084 N N . ARG A 1 133 ? 19.533 0.440 -0.624 1.00 87.94 133 ARG A N 1
ATOM 1085 C CA . ARG A 1 133 ? 20.098 1.797 -0.61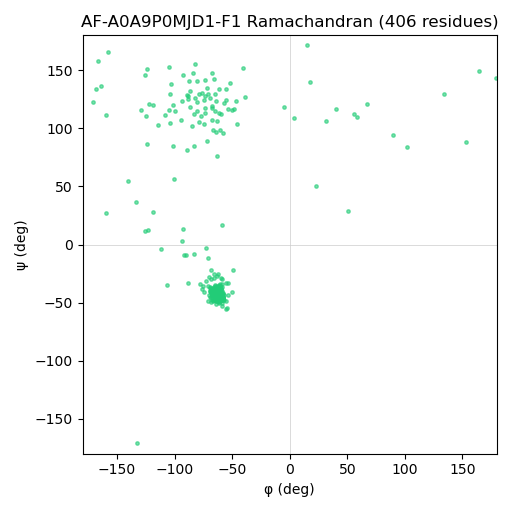6 1.00 87.94 133 ARG A CA 1
ATOM 1086 C C . ARG A 1 133 ? 21.588 1.764 -0.924 1.00 87.94 133 ARG A C 1
ATOM 1088 O O . ARG A 1 133 ? 22.033 2.518 -1.786 1.00 87.94 133 ARG A O 1
ATOM 1095 N N . HIS A 1 134 ? 22.337 0.864 -0.290 1.00 87.56 134 HIS A N 1
ATOM 1096 C CA . HIS A 1 134 ? 23.767 0.717 -0.534 1.00 87.56 134 HIS A CA 1
ATOM 1097 C C . HIS A 1 134 ? 24.064 0.307 -1.985 1.00 87.56 134 HIS A C 1
ATOM 1099 O O . HIS A 1 134 ? 24.907 0.916 -2.646 1.00 87.56 134 HIS A O 1
ATOM 1105 N N . GLN A 1 135 ? 23.313 -0.652 -2.533 1.00 82.25 135 GLN A N 1
ATOM 1106 C CA . GLN A 1 135 ? 23.429 -1.064 -3.934 1.00 82.25 135 GLN A CA 1
ATOM 1107 C C . GLN A 1 135 ? 23.109 0.075 -4.915 1.00 82.25 135 GLN A C 1
ATOM 1109 O O . GLN A 1 135 ? 23.776 0.219 -5.943 1.00 82.25 135 GLN A O 1
ATOM 1114 N N . LEU A 1 136 ? 22.110 0.910 -4.613 1.00 77.38 136 LEU A N 1
ATOM 1115 C CA . LEU A 1 136 ? 21.794 2.095 -5.412 1.00 77.38 136 LEU A CA 1
ATOM 1116 C C . LEU A 1 136 ? 22.905 3.148 -5.336 1.00 77.38 136 LEU A C 1
ATOM 1118 O O . LEU A 1 136 ? 23.261 3.718 -6.367 1.00 77.38 136 LEU A O 1
ATOM 1122 N N . GLU A 1 137 ? 23.482 3.383 -4.157 1.00 78.00 137 GLU A N 1
ATOM 1123 C CA . GLU A 1 137 ? 24.630 4.281 -3.976 1.00 78.00 137 GLU A CA 1
ATOM 1124 C C . GLU A 1 137 ? 25.835 3.810 -4.810 1.00 78.00 137 GLU A C 1
ATOM 1126 O O . GLU A 1 137 ? 26.448 4.603 -5.526 1.00 78.00 137 GLU A O 1
ATOM 1131 N N . LEU A 1 138 ? 26.114 2.502 -4.813 1.00 70.25 138 LEU A N 1
ATOM 1132 C CA . LEU A 1 138 ? 27.160 1.895 -5.641 1.00 70.25 138 LEU A CA 1
ATOM 1133 C C . LEU A 1 138 ? 26.870 2.037 -7.145 1.00 70.25 138 LEU A C 1
ATOM 1135 O O . LEU A 1 138 ? 27.786 2.301 -7.925 1.00 70.25 138 LEU A O 1
ATOM 1139 N N . ARG A 1 139 ? 25.604 1.928 -7.574 1.00 64.06 139 ARG A N 1
ATOM 1140 C CA . ARG A 1 139 ? 25.209 2.144 -8.981 1.00 64.06 139 ARG A CA 1
ATOM 1141 C C . ARG A 1 139 ? 25.334 3.599 -9.439 1.00 64.06 139 ARG A C 1
ATOM 1143 O O . ARG A 1 139 ? 25.600 3.817 -10.621 1.00 64.06 139 ARG A O 1
ATOM 1150 N N . LYS A 1 140 ? 25.184 4.590 -8.548 1.00 63.78 140 LYS A N 1
ATOM 1151 C CA . LYS A 1 140 ? 25.432 6.011 -8.882 1.00 63.78 140 LYS A CA 1
ATOM 1152 C C . LYS A 1 140 ? 26.893 6.260 -9.281 1.00 63.78 140 LYS A C 1
ATOM 1154 O O . LYS A 1 140 ? 27.158 7.166 -10.065 1.00 63.78 140 LYS A O 1
ATOM 1159 N N . VAL A 1 141 ? 27.828 5.429 -8.813 1.00 60.03 141 VAL A N 1
ATOM 1160 C CA . VAL A 1 141 ? 29.256 5.475 -9.168 1.00 60.03 141 VAL A CA 1
ATOM 1161 C C . VAL A 1 141 ? 29.574 4.410 -10.226 1.00 60.03 141 VAL A C 1
ATOM 1163 O O . VAL A 1 141 ? 30.426 3.539 -10.054 1.00 60.03 141 VAL A O 1
ATOM 1166 N N . CYS A 1 142 ? 28.879 4.446 -11.365 1.00 69.94 142 CYS A N 1
ATOM 1167 C CA . CYS A 1 142 ? 29.238 3.582 -12.486 1.00 69.94 142 CYS A CA 1
ATOM 1168 C C . CYS A 1 142 ? 30.505 4.125 -13.167 1.00 69.94 142 CYS A C 1
ATOM 1170 O O . CYS A 1 142 ? 30.436 5.086 -13.933 1.00 69.94 142 CYS A O 1
ATOM 1172 N N . LYS A 1 143 ? 31.660 3.488 -12.920 1.00 67.31 143 LYS A N 1
ATOM 1173 C CA . LYS A 1 143 ? 32.943 3.830 -13.571 1.00 67.31 143 LYS A CA 1
ATOM 1174 C C . LYS A 1 143 ? 32.814 3.907 -15.094 1.00 67.31 143 LYS A C 1
ATOM 1176 O O . LYS A 1 143 ? 33.252 4.883 -15.679 1.00 67.31 143 LYS A O 1
ATOM 1181 N N . LYS A 1 144 ? 32.068 2.977 -15.707 1.00 70.38 144 LYS A N 1
ATOM 1182 C CA . LYS A 1 144 ? 31.791 2.994 -17.153 1.00 70.38 144 LYS A CA 1
ATOM 1183 C C . LYS A 1 144 ? 31.025 4.240 -17.603 1.00 70.38 144 LYS A C 1
ATOM 1185 O O . LYS A 1 144 ? 31.284 4.730 -18.691 1.00 70.38 144 LYS A O 1
ATOM 1190 N N . CYS A 1 145 ? 30.105 4.770 -16.794 1.00 71.00 145 CYS A N 1
ATOM 1191 C CA . CYS A 1 145 ? 29.422 6.027 -17.117 1.00 71.00 145 CYS A CA 1
ATOM 1192 C C . CYS A 1 145 ? 30.371 7.227 -16.996 1.00 71.00 145 CYS A C 1
ATOM 1194 O O . CYS A 1 145 ? 30.291 8.137 -17.814 1.00 71.00 145 CYS A O 1
ATOM 1196 N N . GLY A 1 146 ? 31.292 7.215 -16.027 1.00 78.00 146 GLY A N 1
ATOM 1197 C CA . GLY A 1 146 ? 32.367 8.209 -15.932 1.00 78.00 146 GLY A CA 1
ATOM 1198 C C . GLY A 1 146 ? 33.318 8.160 -17.132 1.00 78.00 146 GLY A C 1
ATOM 1199 O O . GLY A 1 146 ? 33.605 9.195 -17.731 1.00 78.00 146 GLY A O 1
ATOM 1200 N N . ASP A 1 147 ? 33.727 6.959 -17.537 1.00 81.75 147 ASP A N 1
ATOM 1201 C CA . ASP A 1 147 ? 34.600 6.732 -18.692 1.00 81.75 147 ASP A CA 1
ATOM 1202 C C . ASP A 1 147 ? 33.911 7.159 -19.996 1.00 81.75 147 ASP A C 1
ATOM 1204 O O . ASP A 1 147 ? 34.485 7.902 -20.789 1.00 81.75 147 ASP A O 1
ATOM 1208 N N . LEU A 1 148 ? 32.642 6.778 -20.188 1.00 81.50 148 LEU A N 1
ATOM 1209 C CA . LEU A 1 148 ? 31.834 7.207 -21.334 1.00 81.50 148 LEU A CA 1
ATOM 1210 C C . LEU A 1 148 ? 31.635 8.725 -21.364 1.00 81.50 148 LEU A C 1
ATOM 1212 O O . LEU A 1 148 ? 31.689 9.322 -22.436 1.00 81.50 148 LEU A O 1
ATOM 1216 N N . GLN A 1 149 ? 31.447 9.367 -20.209 1.00 84.38 149 GLN A N 1
ATOM 1217 C CA . GLN A 1 149 ? 31.342 10.823 -20.126 1.00 84.38 149 GLN A CA 1
ATOM 1218 C C . GLN A 1 149 ? 32.667 11.507 -20.497 1.00 84.38 149 GLN A C 1
ATOM 1220 O O . GLN A 1 149 ? 32.657 12.530 -21.181 1.00 84.38 149 GLN A O 1
ATOM 1225 N N . SER A 1 150 ? 33.801 10.939 -20.078 1.00 86.00 150 SER A N 1
ATOM 1226 C CA . SER A 1 150 ? 35.134 11.419 -20.455 1.00 86.00 150 SER A CA 1
ATOM 1227 C C . SER A 1 150 ? 35.356 11.306 -21.967 1.00 86.00 150 SER A C 1
ATOM 1229 O O . SER A 1 150 ? 35.682 12.298 -22.615 1.00 86.00 150 SER A O 1
ATOM 1231 N N . ILE A 1 151 ? 35.052 10.140 -22.546 1.00 90.62 151 ILE A N 1
ATOM 1232 C CA . ILE A 1 151 ? 35.140 9.877 -23.991 1.00 90.62 151 ILE A CA 1
ATOM 1233 C C . ILE A 1 151 ? 34.214 10.811 -24.789 1.00 90.62 151 ILE A C 1
ATOM 1235 O O . ILE A 1 151 ? 34.588 11.352 -25.827 1.00 90.62 151 ILE A O 1
ATOM 1239 N N . LEU A 1 152 ? 32.997 11.060 -24.304 1.00 90.06 152 LEU A N 1
ATOM 1240 C CA . LEU A 1 152 ? 32.081 12.009 -24.938 1.00 90.06 152 LEU A CA 1
ATOM 1241 C C . LEU A 1 152 ? 32.672 13.427 -24.953 1.00 90.06 152 LEU A C 1
ATOM 1243 O O . LEU A 1 152 ? 32.531 14.155 -25.937 1.00 90.06 152 LEU A O 1
ATOM 1247 N N . ASN A 1 153 ? 33.321 13.834 -23.863 1.00 91.31 153 ASN A N 1
ATOM 1248 C CA . ASN A 1 153 ? 33.937 15.151 -23.759 1.00 91.31 153 ASN A CA 1
ATOM 1249 C C . ASN A 1 153 ? 35.159 15.289 -24.680 1.00 91.31 153 ASN A C 1
ATOM 1251 O O . ASN A 1 153 ? 35.314 16.349 -25.289 1.00 91.31 153 ASN A O 1
ATOM 1255 N N . THR A 1 154 ? 35.973 14.240 -24.848 1.00 93.94 154 THR A N 1
ATOM 1256 C CA . THR A 1 154 ? 37.088 14.257 -25.811 1.00 93.94 154 THR A CA 1
ATOM 1257 C C . THR A 1 154 ? 36.571 14.363 -27.243 1.00 93.94 154 THR A C 1
ATOM 1259 O O . THR A 1 154 ? 36.975 15.271 -27.963 1.00 93.94 154 THR A O 1
ATOM 1262 N N . TYR A 1 155 ? 35.573 13.556 -27.627 1.00 92.94 155 TYR A N 1
ATOM 1263 C CA . TYR A 1 155 ? 34.972 13.658 -28.962 1.00 92.94 155 TYR A CA 1
ATOM 1264 C C . TYR A 1 155 ? 34.342 15.026 -29.230 1.00 92.94 155 TYR A C 1
ATOM 1266 O O . TYR A 1 155 ? 34.407 15.522 -30.353 1.00 92.94 155 TYR A O 1
ATOM 1274 N N . LYS A 1 156 ? 33.743 15.665 -28.218 1.00 93.00 156 LYS A N 1
ATOM 1275 C CA . LYS A 1 156 ? 33.224 17.036 -28.347 1.00 93.00 156 LYS A CA 1
ATOM 1276 C C . LYS A 1 156 ? 34.336 18.051 -28.618 1.00 93.00 156 LYS A C 1
ATOM 1278 O O . LYS A 1 156 ? 34.133 18.939 -29.446 1.00 93.00 156 LYS A O 1
ATOM 1283 N N . ALA A 1 157 ? 35.479 17.926 -27.945 1.00 93.94 157 ALA A N 1
ATOM 1284 C CA . ALA A 1 157 ? 36.632 18.793 -28.174 1.00 93.94 157 ALA A CA 1
ATOM 1285 C C . ALA A 1 157 ? 37.202 18.604 -29.590 1.00 93.94 157 ALA A C 1
ATOM 1287 O O . ALA A 1 157 ? 37.403 19.590 -30.303 1.00 93.94 157 ALA A O 1
ATOM 1288 N N . ASP A 1 158 ? 37.347 17.356 -30.041 1.00 95.00 158 ASP A N 1
ATOM 1289 C CA . ASP A 1 158 ? 37.828 17.038 -31.390 1.00 95.00 158 ASP A CA 1
ATOM 1290 C C . ASP A 1 158 ? 36.873 17.560 -32.470 1.00 95.00 158 ASP A C 1
ATOM 1292 O O . ASP A 1 158 ? 37.302 18.162 -33.454 1.00 95.00 158 ASP A O 1
ATOM 1296 N N . ASN A 1 159 ? 35.558 17.418 -32.269 1.00 92.56 159 ASN A N 1
ATOM 1297 C CA . ASN A 1 159 ? 34.559 17.954 -33.196 1.00 92.56 159 ASN A CA 1
ATOM 1298 C C . ASN A 1 159 ? 34.647 19.482 -33.303 1.00 92.56 159 ASN A C 1
ATOM 1300 O O . ASN A 1 159 ? 34.504 20.049 -34.386 1.00 92.56 159 ASN A O 1
ATOM 1304 N N . HIS A 1 160 ? 34.896 20.161 -32.181 1.00 94.06 160 HIS A N 1
ATOM 1305 C CA . HIS A 1 160 ? 35.099 21.604 -32.174 1.00 94.06 160 HIS A CA 1
ATOM 1306 C C . HIS A 1 160 ? 36.366 21.998 -32.948 1.00 94.06 160 HIS A C 1
ATOM 1308 O O . HIS A 1 160 ? 36.336 22.956 -33.723 1.00 94.06 160 HIS A O 1
ATOM 1314 N N . LEU A 1 161 ? 37.463 21.252 -32.784 1.00 95.69 161 LEU A N 1
ATOM 1315 C CA . LEU A 1 161 ? 38.705 21.492 -33.518 1.00 95.69 161 LEU A CA 1
ATOM 1316 C C . LEU A 1 161 ? 38.521 21.277 -35.027 1.00 95.69 161 LEU A C 1
ATOM 1318 O O . LEU A 1 161 ? 38.867 22.155 -35.814 1.00 95.69 161 LEU A O 1
ATOM 1322 N N . LEU A 1 162 ? 37.897 20.168 -35.430 1.00 94.12 162 LEU A N 1
ATOM 1323 C CA . LEU A 1 162 ? 37.614 19.864 -36.837 1.00 94.12 162 LEU A CA 1
ATOM 1324 C C . LEU A 1 162 ? 36.715 20.919 -37.488 1.00 94.12 162 LEU A C 1
ATOM 1326 O O . LEU A 1 162 ? 36.944 21.311 -38.629 1.00 94.12 162 LEU A O 1
ATOM 1330 N N . ARG A 1 163 ? 35.717 21.437 -36.761 1.00 95.12 163 ARG A N 1
ATOM 1331 C CA . ARG A 1 163 ? 34.888 22.553 -37.245 1.00 95.12 163 ARG A CA 1
ATOM 1332 C C . ARG A 1 163 ? 35.703 23.817 -37.486 1.00 95.12 163 ARG A C 1
ATOM 1334 O O . ARG A 1 163 ? 35.428 24.526 -38.450 1.00 95.12 163 ARG A O 1
ATOM 1341 N N . LYS A 1 164 ? 36.688 24.099 -36.630 1.00 95.06 164 LYS A N 1
ATOM 1342 C CA . LYS A 1 164 ? 37.577 25.250 -36.803 1.00 95.06 164 LYS A CA 1
ATOM 1343 C C . LYS A 1 164 ? 38.450 25.089 -38.050 1.00 95.06 164 LYS A C 1
ATOM 1345 O O . LYS A 1 164 ? 38.466 25.991 -38.876 1.00 95.06 164 LYS A O 1
ATOM 1350 N N . VAL A 1 165 ? 39.073 23.923 -38.226 1.00 96.00 165 VAL A N 1
ATOM 1351 C CA . VAL A 1 165 ? 39.908 23.622 -39.403 1.00 96.00 165 VAL A CA 1
ATOM 1352 C C . VAL A 1 165 ? 39.094 23.677 -40.696 1.00 96.00 165 VAL A C 1
ATOM 1354 O O . VAL A 1 165 ? 39.525 24.290 -41.664 1.00 96.00 165 VAL A O 1
ATOM 1357 N N . ASN A 1 166 ? 37.883 23.113 -40.714 1.00 93.75 166 ASN A N 1
ATOM 1358 C CA . ASN A 1 166 ? 37.001 23.210 -41.883 1.00 93.75 166 ASN A CA 1
ATOM 1359 C C . ASN A 1 166 ? 36.633 24.656 -42.221 1.00 93.75 166 ASN A C 1
ATOM 1361 O O . ASN A 1 166 ? 36.484 24.993 -43.393 1.00 93.75 166 ASN A O 1
ATOM 1365 N N . LYS A 1 167 ? 36.475 25.513 -41.207 1.00 95.12 167 LYS A N 1
ATOM 1366 C CA . LYS A 1 167 ? 36.207 26.933 -41.425 1.00 95.12 167 LYS A CA 1
ATOM 1367 C C . LYS A 1 167 ? 37.412 27.632 -42.059 1.00 95.12 167 LYS A C 1
ATOM 1369 O O . LYS A 1 167 ? 37.225 28.326 -43.050 1.00 95.12 167 LYS A O 1
ATOM 1374 N N . GLU A 1 168 ? 38.611 27.405 -41.528 1.00 95.06 168 GLU A N 1
ATOM 1375 C CA . GLU A 1 168 ? 39.867 27.952 -42.067 1.00 95.06 168 GLU A CA 1
ATOM 1376 C C . GLU A 1 168 ? 40.089 27.487 -43.519 1.00 95.06 168 GLU A C 1
ATOM 1378 O O . GLU A 1 168 ? 40.291 28.307 -44.409 1.00 95.06 168 GLU A O 1
ATOM 1383 N N . LEU A 1 169 ? 39.906 26.193 -43.800 1.00 95.38 169 LEU A N 1
ATOM 1384 C CA . LEU A 1 169 ? 40.042 25.651 -45.156 1.00 95.38 169 LEU A CA 1
ATOM 1385 C C . LEU A 1 169 ? 39.019 26.248 -46.133 1.00 95.38 169 LEU A C 1
ATOM 1387 O O . LEU A 1 169 ? 39.323 26.484 -47.301 1.00 95.38 169 LEU A O 1
ATOM 1391 N N . ASN A 1 170 ? 37.794 26.501 -45.671 1.00 95.19 170 ASN A N 1
ATOM 1392 C CA . ASN A 1 170 ? 36.777 27.144 -46.493 1.00 95.19 170 ASN A CA 1
ATOM 1393 C C . ASN A 1 170 ? 37.134 28.610 -46.798 1.00 95.19 170 ASN A C 1
ATOM 1395 O O . ASN A 1 170 ? 36.890 29.076 -47.909 1.00 95.19 170 ASN A O 1
ATOM 1399 N N . GLU A 1 171 ? 37.730 29.328 -45.843 1.00 96.06 171 GLU A N 1
ATOM 1400 C CA . GLU A 1 171 ? 38.254 30.683 -46.057 1.00 96.06 171 GLU A CA 1
ATOM 1401 C C . GLU A 1 171 ? 39.396 30.681 -47.096 1.00 96.06 171 GLU A C 1
ATOM 1403 O O . GLU A 1 171 ? 39.380 31.494 -48.026 1.00 96.06 171 GLU A O 1
ATOM 1408 N N . ASP A 1 172 ? 40.319 29.717 -47.023 1.00 95.06 172 ASP A N 1
ATOM 1409 C CA . ASP A 1 172 ? 41.403 29.542 -48.004 1.00 95.06 172 ASP A CA 1
ATOM 1410 C C . ASP A 1 172 ? 40.881 29.200 -49.409 1.00 95.06 172 ASP A C 1
ATOM 1412 O O . ASP A 1 172 ? 41.387 29.693 -50.426 1.00 95.06 172 ASP A O 1
ATOM 1416 N N . LEU A 1 173 ? 39.831 28.381 -49.488 1.00 95.88 173 LEU A N 1
ATOM 1417 C CA . LEU A 1 173 ? 39.180 28.022 -50.746 1.00 95.88 173 LEU A CA 1
ATOM 1418 C C . LEU A 1 173 ? 38.546 29.261 -51.400 1.00 95.88 173 LEU A C 1
ATOM 1420 O O . LEU A 1 173 ? 38.728 29.488 -52.598 1.00 95.88 173 LEU A O 1
ATOM 1424 N N . GLU A 1 174 ? 37.866 30.110 -50.629 1.00 95.00 174 GLU A N 1
ATOM 1425 C CA . GLU A 1 174 ? 37.312 31.376 -51.129 1.00 95.00 174 GLU A CA 1
ATOM 1426 C C . GLU A 1 174 ? 38.400 32.363 -51.578 1.00 95.00 174 GLU A C 1
ATOM 1428 O O . GLU A 1 174 ? 38.269 33.026 -52.617 1.00 95.00 174 GLU A O 1
ATOM 1433 N N . MET A 1 175 ? 39.524 32.417 -50.861 1.00 95.75 175 MET A N 1
ATOM 1434 C CA . MET A 1 175 ? 40.684 33.195 -51.295 1.00 95.75 175 MET A CA 1
ATOM 1435 C C . MET A 1 175 ? 41.220 32.680 -52.638 1.00 95.75 175 MET A C 1
ATOM 1437 O O . MET A 1 175 ? 41.443 33.465 -53.563 1.00 95.75 175 MET A O 1
ATOM 1441 N N . THR A 1 176 ? 41.357 31.362 -52.780 1.00 94.50 176 THR A N 1
ATOM 1442 C CA . THR A 1 176 ? 41.841 30.716 -54.007 1.00 94.50 176 THR A CA 1
ATOM 1443 C C . THR A 1 176 ? 40.890 30.961 -55.179 1.00 94.50 176 THR A C 1
ATOM 1445 O O . THR A 1 176 ? 41.336 31.367 -56.253 1.00 94.50 176 THR A O 1
ATOM 1448 N N . LYS A 1 177 ? 39.573 30.823 -54.971 1.00 95.69 177 LYS A N 1
ATOM 1449 C CA . LYS A 1 177 ? 38.539 31.197 -55.955 1.00 95.69 177 LYS A CA 1
ATOM 1450 C C . LYS A 1 177 ? 38.702 32.645 -56.414 1.00 95.69 177 LYS A C 1
ATOM 1452 O O . LYS A 1 177 ? 38.646 32.921 -57.610 1.00 95.69 177 LYS A O 1
ATOM 1457 N N . THR A 1 178 ? 38.958 33.560 -55.480 1.00 93.88 178 THR A N 1
ATOM 1458 C CA . THR A 1 178 ? 39.169 34.982 -55.784 1.00 93.88 178 THR A CA 1
ATOM 1459 C C . THR A 1 178 ? 40.423 35.206 -56.631 1.00 93.88 178 THR A C 1
ATOM 1461 O O . THR A 1 178 ? 40.393 35.989 -57.584 1.00 93.88 178 THR A O 1
ATOM 1464 N N . VAL A 1 179 ? 41.529 34.524 -56.316 1.00 95.00 179 VAL A N 1
ATOM 1465 C CA . VAL A 1 179 ? 42.778 34.609 -57.093 1.00 95.00 179 VAL A CA 1
ATOM 1466 C C . VAL A 1 179 ? 42.581 34.051 -58.501 1.00 95.00 179 VAL A C 1
ATOM 1468 O O . VAL A 1 179 ? 42.930 34.731 -59.465 1.00 95.00 179 VAL A O 1
ATOM 1471 N N . ILE A 1 180 ? 41.966 32.873 -58.632 1.00 94.19 180 ILE A N 1
ATOM 1472 C CA . ILE A 1 180 ? 41.653 32.257 -59.929 1.00 94.19 180 ILE A CA 1
ATOM 1473 C C . ILE A 1 180 ? 40.775 33.191 -60.762 1.00 94.19 180 ILE A C 1
ATOM 1475 O O . ILE A 1 180 ? 41.083 33.438 -61.923 1.00 94.19 180 ILE A O 1
ATOM 1479 N N . TYR A 1 181 ? 39.730 33.774 -60.170 1.00 94.56 181 TYR A N 1
ATOM 1480 C CA . TYR A 1 181 ? 38.876 34.736 -60.865 1.00 94.56 181 TYR A CA 1
ATOM 1481 C C . TYR A 1 181 ? 39.676 35.936 -61.395 1.00 94.56 181 TYR A C 1
ATOM 1483 O O . TYR A 1 181 ? 39.550 36.297 -62.563 1.00 94.56 181 TYR A O 1
ATOM 1491 N N . ARG A 1 182 ? 40.554 36.534 -60.576 1.00 93.56 182 ARG A N 1
ATOM 1492 C CA . ARG A 1 182 ? 41.406 37.658 -61.009 1.00 93.56 182 ARG A CA 1
ATOM 1493 C C . ARG A 1 182 ? 42.365 37.264 -62.131 1.00 93.56 182 ARG A C 1
ATOM 1495 O O . ARG A 1 182 ? 42.539 38.045 -63.064 1.00 93.56 182 ARG A O 1
ATOM 1502 N N . LEU A 1 183 ? 42.976 36.083 -62.040 1.00 93.00 183 LEU A N 1
ATOM 1503 C CA . LEU A 1 183 ? 43.860 35.555 -63.078 1.00 93.00 183 LEU A CA 1
ATOM 1504 C C . LEU A 1 183 ? 43.098 35.296 -64.377 1.00 93.00 183 LEU A C 1
ATOM 1506 O O . LEU A 1 183 ? 43.582 35.686 -65.433 1.00 93.00 183 LEU A O 1
ATOM 1510 N N . ASN A 1 184 ? 41.893 34.729 -64.307 1.00 92.50 184 ASN A N 1
ATOM 1511 C CA . ASN A 1 184 ? 41.03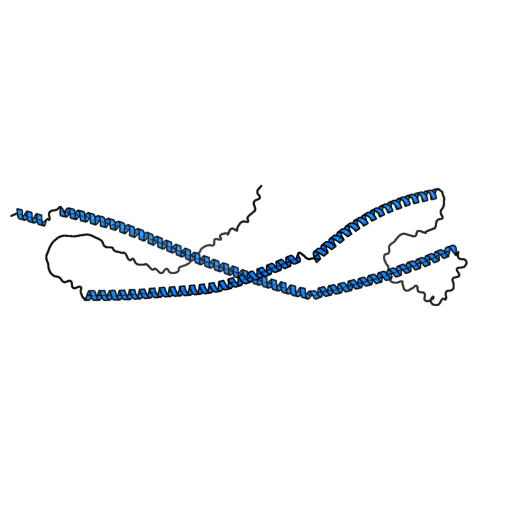7 34.518 -65.473 1.00 92.50 184 ASN A CA 1
ATOM 1512 C C . ASN A 1 184 ? 40.681 35.845 -66.151 1.00 92.50 184 ASN A C 1
ATOM 1514 O O . ASN A 1 184 ? 40.846 35.966 -67.358 1.00 92.50 184 ASN A O 1
ATOM 1518 N N . VAL A 1 185 ? 40.316 36.877 -65.383 1.00 93.62 185 VAL A N 1
ATOM 1519 C CA . VAL A 1 185 ? 40.067 38.224 -65.930 1.00 93.62 185 VAL A CA 1
ATOM 1520 C C . VAL A 1 185 ? 41.322 38.810 -66.590 1.00 93.62 185 VAL A C 1
ATOM 1522 O O . VAL A 1 185 ? 41.236 39.466 -67.627 1.00 93.62 185 VAL A O 1
ATOM 1525 N N . GLN A 1 186 ? 42.507 38.606 -66.006 1.00 90.00 186 GLN A N 1
ATOM 1526 C CA . GLN A 1 186 ? 43.761 39.049 -66.622 1.00 90.00 186 GLN A CA 1
ATOM 1527 C C . GLN A 1 186 ? 44.065 38.276 -67.909 1.00 90.00 186 GLN A C 1
ATOM 1529 O O . GLN A 1 186 ? 44.433 38.893 -68.906 1.00 90.00 186 GLN A O 1
ATOM 1534 N N . LEU A 1 187 ? 43.882 36.955 -67.907 1.00 89.56 187 LEU A N 1
ATOM 1535 C CA . LEU A 1 187 ? 44.044 36.097 -69.080 1.00 89.56 187 LEU A CA 1
ATOM 1536 C C . LEU A 1 187 ? 43.100 36.511 -70.206 1.00 89.56 187 LEU A C 1
ATOM 1538 O O . LEU A 1 187 ? 43.560 36.657 -71.334 1.00 89.56 187 LEU A O 1
ATOM 1542 N N . GLU A 1 188 ? 41.829 36.777 -69.906 1.00 88.25 188 GLU A N 1
ATOM 1543 C CA . GLU A 1 188 ? 40.860 37.287 -70.880 1.00 88.25 188 GLU A CA 1
ATOM 1544 C C . GLU A 1 188 ? 41.330 38.608 -71.494 1.00 88.25 188 GLU A C 1
ATOM 1546 O O . GLU A 1 188 ? 41.361 38.737 -72.716 1.00 88.25 188 GLU A O 1
ATOM 1551 N N . ARG A 1 189 ? 41.807 39.559 -70.677 1.00 85.69 189 ARG A N 1
ATOM 1552 C CA . ARG A 1 189 ? 42.368 40.828 -71.179 1.00 85.69 189 ARG A CA 1
ATOM 1553 C C . ARG A 1 189 ? 43.594 40.613 -72.066 1.00 85.69 189 ARG A C 1
ATOM 1555 O O . ARG A 1 189 ? 43.716 41.259 -73.103 1.00 85.69 189 ARG A O 1
ATOM 1562 N N . TYR A 1 190 ? 44.506 39.717 -71.688 1.00 85.88 190 TYR A N 1
ATOM 1563 C CA . TYR A 1 190 ? 45.673 39.395 -72.515 1.00 85.88 190 TYR A CA 1
ATOM 1564 C C . TYR A 1 190 ? 45.270 38.734 -73.837 1.00 85.88 190 TYR A C 1
ATOM 1566 O O . TYR A 1 190 ? 45.798 39.092 -74.888 1.00 85.88 190 TYR A O 1
ATOM 1574 N N . GLN A 1 191 ? 44.312 37.809 -73.807 1.00 83.62 191 GLN A N 1
ATOM 1575 C CA . GLN A 1 191 ? 43.769 37.164 -75.001 1.00 83.62 191 GLN A CA 1
ATOM 1576 C C . GLN A 1 191 ? 43.041 38.164 -75.912 1.00 83.62 191 GLN A C 1
ATOM 1578 O O . GLN A 1 191 ? 43.152 38.069 -77.134 1.00 83.62 191 GLN A O 1
ATOM 1583 N N . GLU A 1 192 ? 42.352 39.152 -75.342 1.00 81.12 192 GLU A N 1
ATOM 1584 C CA . GLU A 1 192 ? 41.700 40.238 -76.078 1.00 81.12 192 GLU A CA 1
ATOM 1585 C C . GLU A 1 192 ? 42.725 41.172 -76.744 1.00 81.12 192 GLU A C 1
ATOM 1587 O O . GLU A 1 192 ? 42.595 41.492 -77.925 1.00 81.12 192 GLU A O 1
ATOM 1592 N N . VAL A 1 193 ? 43.814 41.524 -76.049 1.00 80.44 193 VAL A N 1
ATOM 1593 C CA . VAL A 1 193 ? 44.944 42.278 -76.628 1.00 80.44 193 VAL A CA 1
ATOM 1594 C C . VAL A 1 193 ? 45.631 41.492 -77.753 1.00 80.44 193 VAL A C 1
ATOM 1596 O O . VAL A 1 193 ? 45.969 42.070 -78.787 1.00 80.44 193 VAL A O 1
ATOM 1599 N N . LEU A 1 194 ? 45.810 40.176 -77.595 1.00 71.19 194 LEU A N 1
ATOM 1600 C CA . LEU A 1 194 ? 46.361 39.306 -78.641 1.00 71.19 194 LEU A CA 1
ATOM 1601 C C . LEU A 1 194 ? 45.433 39.213 -79.862 1.00 71.19 194 LEU A C 1
ATOM 1603 O O . LEU A 1 194 ? 45.918 39.271 -80.994 1.00 71.19 194 LEU A O 1
ATOM 1607 N N . ARG A 1 195 ? 44.110 39.141 -79.649 1.00 76.94 195 ARG A N 1
ATOM 1608 C CA . ARG A 1 195 ? 43.107 39.222 -80.725 1.00 76.94 195 ARG A CA 1
ATOM 1609 C C . ARG A 1 195 ? 43.154 40.565 -81.454 1.00 76.94 195 ARG A C 1
ATOM 1611 O O . ARG A 1 195 ? 43.128 40.571 -82.680 1.00 76.94 195 ARG A O 1
ATOM 1618 N N . ASN A 1 196 ? 43.259 41.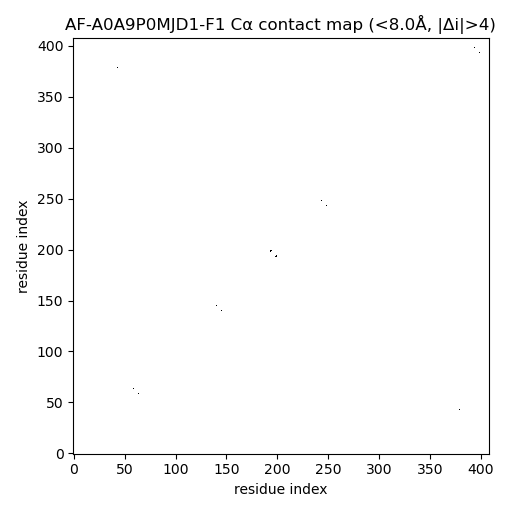678 -80.728 1.00 73.81 196 ASN A N 1
ATOM 1619 C CA . ASN A 1 196 ? 43.267 43.024 -81.312 1.00 73.81 196 ASN A CA 1
ATOM 1620 C C . ASN A 1 196 ? 44.556 43.333 -82.098 1.00 73.81 196 ASN A C 1
ATOM 1622 O O . ASN A 1 196 ? 44.516 44.101 -83.055 1.00 73.81 196 ASN A O 1
ATOM 1626 N N . ASN A 1 197 ? 45.683 42.706 -81.744 1.00 67.56 197 ASN A N 1
ATOM 1627 C CA . ASN A 1 197 ? 46.979 42.893 -82.409 1.00 67.56 197 ASN A CA 1
ATOM 1628 C C . ASN A 1 197 ? 47.263 41.888 -83.550 1.00 67.56 197 ASN A C 1
ATOM 1630 O O . ASN A 1 197 ? 48.399 41.805 -84.011 1.00 67.56 197 ASN A O 1
ATOM 1634 N N . ASN A 1 198 ? 46.262 41.129 -84.025 1.00 57.91 198 ASN A N 1
ATOM 1635 C CA . ASN A 1 198 ? 46.380 40.156 -85.130 1.00 57.91 198 ASN A CA 1
ATOM 1636 C C . ASN A 1 198 ? 47.537 39.140 -84.998 1.00 57.91 198 ASN A C 1
ATOM 1638 O O . ASN A 1 198 ? 48.031 38.609 -85.994 1.00 57.91 198 ASN A O 1
ATOM 1642 N N . LEU A 1 199 ? 47.938 38.795 -83.772 1.00 56.78 199 LEU A N 1
ATOM 1643 C CA . LEU A 1 199 ? 48.807 37.647 -83.525 1.00 56.78 199 LEU A CA 1
ATOM 1644 C C . LEU A 1 199 ? 47.924 36.397 -83.477 1.00 56.78 199 LEU A C 1
ATOM 1646 O O . LEU A 1 199 ? 47.450 35.976 -82.424 1.00 56.78 199 LEU A O 1
ATOM 1650 N N . ILE A 1 200 ? 47.648 35.837 -84.655 1.00 51.00 200 ILE A N 1
ATOM 1651 C CA . ILE A 1 200 ? 46.898 34.589 -84.804 1.00 51.00 200 ILE A CA 1
ATOM 1652 C C . ILE A 1 200 ? 47.742 33.452 -84.212 1.00 51.00 200 ILE A C 1
ATOM 1654 O O . ILE A 1 200 ? 48.636 32.919 -84.865 1.00 51.00 200 ILE A O 1
ATOM 1658 N N . ALA A 1 201 ? 47.441 33.061 -82.974 1.00 56.53 201 ALA A N 1
ATOM 1659 C CA . ALA A 1 201 ? 47.789 31.735 -82.481 1.00 56.53 201 ALA A CA 1
ATOM 1660 C C . ALA A 1 201 ? 46.980 30.680 -83.273 1.00 56.53 201 ALA A C 1
ATOM 1662 O O . ALA A 1 201 ? 45.815 30.936 -83.607 1.00 56.53 201 ALA A O 1
ATOM 1663 N N . PRO A 1 202 ? 47.554 29.507 -83.605 1.00 45.91 202 PRO A N 1
ATOM 1664 C CA . PRO A 1 202 ? 46.888 28.524 -84.449 1.00 45.91 202 PRO A CA 1
ATOM 1665 C C . PRO A 1 202 ? 45.635 27.989 -83.751 1.00 45.91 202 PRO A C 1
ATOM 1667 O O . PRO A 1 202 ? 45.699 27.455 -82.645 1.00 45.91 202 PRO A O 1
ATOM 1670 N N . LYS A 1 203 ? 44.483 28.115 -84.415 1.00 44.31 203 LYS A N 1
ATOM 1671 C CA . LYS A 1 203 ? 43.231 27.483 -83.993 1.00 44.31 203 LYS A CA 1
ATOM 1672 C C . LYS A 1 203 ? 43.362 25.966 -84.143 1.00 44.31 203 LYS A C 1
ATOM 1674 O O . LYS A 1 203 ? 43.309 25.454 -85.259 1.00 44.31 203 LYS A O 1
ATOM 1679 N N . LEU A 1 204 ? 43.478 25.245 -83.030 1.00 42.47 204 LEU A N 1
ATOM 1680 C CA . LEU A 1 204 ? 43.071 23.844 -82.981 1.00 42.47 204 LEU A CA 1
ATOM 1681 C C . LEU A 1 204 ? 41.538 23.811 -82.978 1.00 42.47 204 LEU A C 1
ATOM 1683 O O . LEU A 1 204 ? 40.887 24.307 -82.062 1.00 42.47 204 LEU A O 1
ATOM 1687 N N . ASN A 1 205 ? 40.975 23.287 -84.065 1.00 40.84 205 ASN A N 1
ATOM 1688 C CA . ASN A 1 205 ? 39.551 23.027 -84.224 1.00 40.84 205 ASN A CA 1
ATOM 1689 C C . ASN A 1 205 ? 39.102 21.980 -83.198 1.00 40.84 205 ASN A C 1
ATOM 1691 O O . ASN A 1 205 ? 39.358 20.794 -83.395 1.00 40.84 205 ASN A O 1
ATOM 1695 N N . PHE A 1 206 ? 38.377 22.394 -82.160 1.00 39.09 206 PHE A N 1
ATOM 1696 C CA . PHE A 1 206 ? 37.500 21.486 -81.428 1.00 39.09 206 PHE A CA 1
ATOM 1697 C C . PHE A 1 206 ? 36.058 21.796 -81.821 1.00 39.09 206 PHE A C 1
ATOM 1699 O O . PHE A 1 206 ? 35.562 22.908 -81.654 1.00 39.09 206 PHE A O 1
ATOM 1706 N N . LYS A 1 207 ? 35.432 20.814 -82.462 1.00 40.34 207 LYS A N 1
ATOM 1707 C CA . LYS A 1 207 ? 34.092 20.885 -83.027 1.00 40.34 207 LYS A CA 1
ATOM 1708 C C . LYS A 1 207 ? 33.093 20.724 -81.881 1.00 40.34 207 LYS A C 1
ATOM 1710 O O . LYS A 1 207 ? 32.912 19.623 -81.373 1.00 40.34 207 LYS A O 1
ATOM 1715 N N . GLU A 1 208 ? 32.463 21.822 -81.477 1.00 37.91 208 GLU A N 1
ATOM 1716 C CA . GLU A 1 208 ? 31.268 21.799 -80.634 1.00 37.91 208 GLU A CA 1
ATOM 1717 C C . GLU A 1 208 ? 30.181 20.968 -81.324 1.00 37.91 208 GLU A C 1
ATOM 1719 O O . GLU A 1 208 ? 29.762 21.267 -82.445 1.00 37.91 208 GLU A O 1
ATOM 1724 N N . THR A 1 209 ? 29.717 19.917 -80.651 1.00 35.06 209 THR A N 1
ATOM 1725 C CA . THR A 1 209 ? 28.489 19.211 -81.013 1.00 35.06 209 THR A CA 1
ATOM 1726 C C . THR A 1 209 ? 27.562 19.177 -79.802 1.00 35.06 209 THR A C 1
ATOM 1728 O O . THR A 1 209 ? 27.845 18.550 -78.792 1.00 35.06 209 THR A O 1
ATOM 1731 N N . SER A 1 210 ? 26.472 19.936 -79.954 1.00 36.06 210 SER A N 1
ATOM 1732 C CA . SER A 1 210 ? 25.092 19.651 -79.531 1.00 36.06 210 SER A CA 1
ATOM 1733 C C . SER A 1 210 ? 24.771 19.313 -78.065 1.00 36.06 210 SER A C 1
ATOM 1735 O O . SER A 1 210 ? 25.054 18.228 -77.579 1.00 36.06 210 SER A O 1
ATOM 1737 N N . LYS A 1 211 ? 24.039 20.260 -77.454 1.00 34.91 211 LYS A N 1
ATOM 1738 C CA . LYS A 1 211 ? 22.817 20.161 -76.617 1.00 34.91 211 LYS A CA 1
ATOM 1739 C C . LYS A 1 211 ? 22.419 18.802 -75.984 1.00 34.91 211 LYS A C 1
ATOM 1741 O O . LYS A 1 211 ? 22.376 17.800 -76.689 1.00 34.91 211 LYS A O 1
ATOM 1746 N N . PRO A 1 212 ? 21.945 18.807 -74.716 1.00 41.81 212 PRO A N 1
ATOM 1747 C CA . PRO A 1 212 ? 21.352 17.646 -74.061 1.00 41.81 212 PRO A CA 1
ATOM 1748 C C . PRO A 1 212 ? 19.847 17.561 -74.366 1.00 41.81 212 PRO A C 1
ATOM 1750 O O . PRO A 1 212 ? 19.083 18.449 -73.990 1.00 41.81 212 PRO A O 1
ATOM 1753 N N . GLU A 1 213 ? 19.411 16.484 -75.014 1.00 34.81 213 GLU A N 1
ATOM 1754 C CA . GLU A 1 213 ? 17.998 16.105 -75.100 1.00 34.81 213 GLU A CA 1
ATOM 1755 C C . GLU A 1 213 ? 17.819 14.690 -74.528 1.00 34.81 213 GLU A C 1
ATOM 1757 O O . GLU A 1 213 ? 18.457 13.744 -74.976 1.00 34.81 213 GLU A O 1
ATOM 1762 N N . ASN A 1 214 ? 16.982 14.612 -73.488 1.00 34.75 214 ASN A N 1
ATOM 1763 C CA . ASN A 1 214 ? 16.126 13.502 -73.055 1.00 34.75 214 ASN A CA 1
ATOM 1764 C C . ASN A 1 214 ? 16.597 12.058 -73.309 1.00 34.75 214 ASN A C 1
ATOM 1766 O O . ASN A 1 214 ? 16.441 11.518 -74.401 1.00 34.75 214 ASN A O 1
ATOM 1770 N N . LEU A 1 215 ? 17.015 11.386 -72.232 1.00 36.00 215 LEU A N 1
ATOM 1771 C CA . LEU A 1 215 ? 17.137 9.930 -72.174 1.00 36.00 215 LEU A CA 1
ATOM 1772 C C . LEU A 1 215 ? 15.931 9.351 -71.413 1.00 36.00 215 LEU A C 1
ATOM 1774 O O . LEU A 1 215 ? 15.982 9.130 -70.206 1.00 36.00 215 LEU A O 1
ATOM 1778 N N . GLU A 1 216 ? 14.832 9.137 -72.131 1.00 35.72 216 GLU A N 1
ATOM 1779 C CA . GLU A 1 216 ? 13.694 8.323 -71.695 1.00 35.72 216 GLU A CA 1
ATOM 1780 C C . GLU A 1 216 ? 13.563 7.157 -72.688 1.00 35.72 216 GLU A C 1
ATOM 1782 O O . GLU A 1 216 ? 13.386 7.378 -73.884 1.00 35.72 216 GLU A O 1
ATOM 1787 N N . GLY A 1 217 ? 13.677 5.919 -72.195 1.00 34.22 217 GLY A N 1
ATOM 1788 C CA . GLY A 1 217 ? 13.350 4.702 -72.947 1.00 34.22 217 GLY A CA 1
ATOM 1789 C C . GLY A 1 217 ? 14.538 3.916 -73.515 1.00 34.22 217 GLY A C 1
ATOM 1790 O O . GLY A 1 217 ? 14.832 3.997 -74.703 1.00 34.22 217 GLY A O 1
ATOM 1791 N N . LEU A 1 218 ? 15.150 3.059 -72.691 1.00 33.66 218 LEU A N 1
ATOM 1792 C CA . LEU A 1 218 ? 15.853 1.860 -73.163 1.00 33.66 218 LEU A CA 1
ATOM 1793 C C . LEU A 1 218 ? 14.944 0.640 -72.937 1.00 33.66 218 LEU A C 1
ATOM 1795 O O . LEU A 1 218 ? 14.629 0.344 -71.784 1.00 33.66 218 LEU A O 1
ATOM 1799 N N . PRO A 1 219 ? 14.561 -0.103 -73.985 1.00 40.44 219 PRO A N 1
ATOM 1800 C CA . PRO A 1 219 ? 14.275 -1.523 -73.876 1.00 40.44 219 PRO A CA 1
ATOM 1801 C C . PRO A 1 219 ? 15.569 -2.325 -74.055 1.00 40.44 219 PRO A C 1
ATOM 1803 O O . PRO A 1 219 ? 16.332 -2.114 -74.999 1.00 40.44 219 PRO A O 1
ATOM 1806 N N . GLU A 1 220 ? 15.781 -3.267 -73.140 1.00 41.84 220 GLU A N 1
ATOM 1807 C CA . GLU A 1 220 ? 16.697 -4.400 -73.263 1.00 41.84 220 GLU A CA 1
ATOM 1808 C C . GLU A 1 220 ? 16.475 -5.151 -74.585 1.00 41.84 220 GLU A C 1
ATOM 1810 O O . GLU A 1 220 ? 15.416 -5.741 -74.784 1.00 41.84 220 GLU A O 1
ATOM 1815 N N . SER A 1 221 ? 17.478 -5.145 -75.468 1.00 44.47 221 SER A N 1
ATOM 1816 C CA . SER A 1 221 ? 17.826 -6.207 -76.439 1.00 44.47 221 SER A CA 1
ATOM 1817 C C . SER A 1 221 ? 18.528 -5.604 -77.650 1.00 44.47 221 SER A C 1
ATOM 1819 O O . SER A 1 221 ? 17.891 -5.271 -78.646 1.00 44.47 221 SER A O 1
ATOM 1821 N N . ALA A 1 222 ? 19.852 -5.479 -77.574 1.00 37.81 222 ALA A N 1
ATOM 1822 C CA . ALA A 1 222 ? 20.706 -5.327 -78.758 1.00 37.81 222 ALA A CA 1
ATOM 1823 C C . ALA A 1 222 ? 22.174 -5.703 -78.476 1.00 37.81 222 ALA A C 1
ATOM 1825 O O . ALA A 1 222 ? 23.082 -5.169 -79.107 1.00 37.81 222 ALA A O 1
ATOM 1826 N N . SER A 1 223 ? 22.434 -6.590 -77.510 1.00 40.38 223 SER A N 1
ATOM 1827 C CA . SER A 1 223 ? 23.798 -7.016 -77.162 1.00 40.38 223 SER A CA 1
ATOM 1828 C C . SER A 1 223 ? 24.273 -8.286 -77.877 1.00 40.38 223 SER A C 1
ATOM 1830 O O . SER A 1 223 ? 25.406 -8.681 -77.643 1.00 40.38 223 SER A O 1
ATOM 1832 N N . ASP A 1 224 ? 23.489 -8.877 -78.787 1.00 39.81 224 ASP A N 1
ATOM 1833 C CA . ASP A 1 224 ? 23.831 -10.178 -79.397 1.00 39.81 224 ASP A CA 1
ATOM 1834 C C . ASP A 1 224 ? 23.925 -10.205 -80.935 1.00 39.81 224 ASP A C 1
ATOM 1836 O O . ASP A 1 224 ? 24.039 -11.278 -81.518 1.00 39.81 224 ASP A O 1
ATOM 1840 N N . GLU A 1 225 ? 23.960 -9.060 -81.631 1.00 42.91 225 GLU A N 1
ATOM 1841 C CA . GLU A 1 225 ? 23.983 -9.069 -83.110 1.00 42.91 225 GLU A CA 1
ATOM 1842 C C . GLU A 1 225 ? 25.023 -8.139 -83.758 1.00 42.91 225 GLU A C 1
ATOM 1844 O O . GLU A 1 225 ? 24.797 -7.575 -84.822 1.00 42.91 225 GLU A O 1
ATOM 1849 N N . ILE A 1 226 ? 26.209 -8.001 -83.148 1.00 45.19 226 ILE A N 1
ATOM 1850 C CA . ILE A 1 226 ? 27.427 -7.527 -83.841 1.00 45.19 226 ILE A CA 1
ATOM 1851 C C . ILE A 1 226 ? 28.649 -8.320 -83.348 1.00 45.19 226 ILE A C 1
ATOM 1853 O O . ILE A 1 226 ? 29.654 -7.773 -82.906 1.00 45.19 226 ILE A O 1
ATOM 1857 N N . LEU A 1 227 ? 28.583 -9.646 -83.427 1.00 42.16 227 LEU A N 1
ATOM 1858 C CA . LEU A 1 227 ? 29.784 -10.477 -83.494 1.00 42.16 227 LEU A CA 1
ATOM 1859 C C . LEU A 1 227 ? 29.677 -11.323 -84.755 1.00 42.16 227 LEU A C 1
ATOM 1861 O O . LEU A 1 227 ? 29.161 -12.432 -84.762 1.00 42.16 227 LEU A O 1
ATOM 1865 N N . SER A 1 228 ? 30.138 -10.728 -85.854 1.00 41.72 228 SER A N 1
ATOM 1866 C CA . SER A 1 228 ? 30.333 -11.411 -87.126 1.00 41.72 228 SER A CA 1
ATOM 1867 C C . SER A 1 228 ? 31.209 -12.651 -86.917 1.00 41.72 228 SER A C 1
ATOM 1869 O O . SER A 1 228 ? 32.393 -12.550 -86.583 1.00 41.72 228 SER A O 1
ATOM 1871 N N . GLU A 1 229 ? 30.612 -13.813 -87.180 1.00 46.38 229 GLU A N 1
ATOM 1872 C CA . GLU A 1 229 ? 31.160 -15.180 -87.223 1.00 46.38 229 GLU A CA 1
ATOM 1873 C C . GLU A 1 229 ? 32.312 -15.355 -88.255 1.00 46.38 229 GLU A C 1
ATOM 1875 O O . GLU A 1 229 ? 32.665 -16.463 -88.644 1.00 46.38 229 GLU A O 1
ATOM 1880 N N . VAL A 1 230 ? 32.932 -14.265 -88.731 1.00 44.97 230 VAL A N 1
ATOM 1881 C CA . VAL A 1 230 ? 33.911 -14.251 -89.837 1.00 44.97 230 VAL A CA 1
ATOM 1882 C C . VAL A 1 230 ? 35.341 -13.895 -89.384 1.00 44.97 230 VAL A C 1
ATOM 1884 O O . VAL A 1 230 ? 36.281 -13.995 -90.167 1.00 44.97 230 VAL A O 1
ATOM 1887 N N . HIS A 1 231 ? 35.583 -13.559 -88.110 1.00 48.97 231 HIS A N 1
ATOM 1888 C CA . HIS A 1 231 ? 36.904 -13.063 -87.669 1.00 48.97 231 HIS A CA 1
ATOM 1889 C C . HIS A 1 231 ? 37.647 -13.896 -86.608 1.00 48.97 231 HIS A C 1
ATOM 1891 O O . HIS A 1 231 ? 38.495 -13.361 -85.902 1.00 48.97 231 HIS A O 1
ATOM 1897 N N . ARG A 1 232 ? 37.434 -15.218 -86.525 1.00 47.31 232 ARG A N 1
ATOM 1898 C CA . ARG A 1 232 ? 38.264 -16.096 -85.662 1.00 47.31 232 ARG A CA 1
ATOM 1899 C C . ARG A 1 232 ? 39.506 -16.703 -86.335 1.00 47.31 232 ARG A C 1
ATOM 1901 O O . ARG A 1 232 ? 40.350 -17.255 -85.638 1.00 47.31 232 ARG A O 1
ATOM 1908 N N . THR A 1 233 ? 39.671 -16.581 -87.655 1.00 41.25 233 THR A N 1
ATOM 1909 C CA . THR A 1 233 ? 40.773 -17.241 -88.399 1.00 41.25 233 THR A CA 1
ATOM 1910 C C . THR A 1 233 ? 41.632 -16.311 -89.260 1.00 41.25 233 THR A C 1
ATOM 1912 O O . THR A 1 233 ? 42.458 -16.781 -90.045 1.00 41.25 233 THR A O 1
ATOM 1915 N N . HIS A 1 234 ? 41.511 -14.990 -89.109 1.00 44.88 234 HIS A N 1
ATOM 1916 C CA . HIS A 1 234 ? 42.383 -14.056 -89.820 1.00 44.88 234 HIS A CA 1
ATOM 1917 C C . HIS A 1 234 ? 43.696 -13.854 -89.055 1.00 44.88 234 HIS A C 1
ATOM 1919 O O . HIS A 1 234 ? 43.763 -13.087 -88.098 1.00 44.88 234 HIS A O 1
ATOM 1925 N N . LYS A 1 235 ? 44.770 -14.516 -89.517 1.00 46.81 235 LYS A N 1
ATOM 1926 C CA . LYS A 1 235 ? 46.146 -14.050 -89.278 1.00 46.81 235 LYS A CA 1
ATOM 1927 C C . LYS A 1 235 ? 46.175 -12.556 -89.588 1.00 46.81 235 LYS A C 1
ATOM 1929 O O . LYS A 1 235 ? 45.797 -12.183 -90.700 1.00 46.81 235 LYS A O 1
ATOM 1934 N N . HIS A 1 236 ? 46.596 -11.736 -88.622 1.00 43.00 236 HIS A N 1
ATOM 1935 C CA . HIS A 1 236 ? 46.776 -10.298 -88.798 1.00 43.00 236 HIS A CA 1
ATOM 1936 C C . HIS A 1 236 ? 47.526 -10.049 -90.106 1.00 43.00 236 HIS A C 1
ATOM 1938 O O . HIS A 1 236 ? 48.728 -10.283 -90.211 1.00 43.00 236 HIS A O 1
ATOM 1944 N N . THR A 1 237 ? 46.789 -9.621 -91.129 1.00 43.44 237 THR A N 1
ATOM 1945 C CA . THR A 1 237 ? 47.405 -8.988 -92.284 1.00 43.44 237 THR A CA 1
ATOM 1946 C C . THR A 1 237 ? 47.929 -7.676 -91.726 1.00 43.44 237 THR A C 1
ATOM 1948 O O . THR A 1 237 ? 47.122 -6.916 -91.182 1.00 43.44 237 THR A O 1
ATOM 1951 N N . PRO A 1 238 ? 49.249 -7.428 -91.736 1.00 46.03 238 PRO A N 1
ATOM 1952 C CA . PRO A 1 238 ? 49.765 -6.176 -91.226 1.00 46.03 238 PRO A CA 1
ATOM 1953 C C . PRO A 1 238 ? 49.152 -5.092 -92.104 1.00 46.03 238 PRO A C 1
ATOM 1955 O O . PRO A 1 238 ? 49.397 -5.050 -93.310 1.00 46.03 238 PRO A O 1
ATOM 1958 N N . ILE A 1 239 ? 48.287 -4.266 -91.518 1.00 49.81 239 ILE A N 1
ATOM 1959 C CA . ILE A 1 239 ? 47.792 -3.066 -92.177 1.00 49.81 239 ILE A CA 1
ATOM 1960 C C . ILE A 1 239 ? 49.032 -2.197 -92.362 1.00 49.81 239 ILE A C 1
ATOM 1962 O O . ILE A 1 239 ? 49.502 -1.542 -91.433 1.00 49.81 239 ILE A O 1
ATOM 1966 N N . SER A 1 240 ? 49.630 -2.268 -93.551 1.00 47.56 240 SER A N 1
ATOM 1967 C CA . SER A 1 240 ? 50.703 -1.374 -93.945 1.00 47.56 240 SER A CA 1
ATOM 1968 C C . SER A 1 240 ? 50.060 -0.017 -94.185 1.00 47.56 240 SER A C 1
ATOM 1970 O O . SER A 1 240 ? 49.601 0.290 -95.286 1.00 47.56 240 SER A O 1
ATOM 1972 N N . TRP A 1 241 ? 49.984 0.776 -93.123 1.00 51.31 241 TRP A N 1
ATOM 1973 C CA . TRP A 1 241 ? 49.691 2.199 -93.161 1.00 51.31 241 TRP A CA 1
ATOM 1974 C C . TRP A 1 241 ? 50.825 2.898 -93.934 1.00 51.31 241 TRP A C 1
ATOM 1976 O O . TRP A 1 241 ? 51.753 3.443 -93.339 1.00 51.31 241 TRP A O 1
ATOM 1986 N N . GLY A 1 242 ? 50.835 2.779 -95.268 1.00 58.81 242 GLY A N 1
ATOM 1987 C CA . GLY A 1 242 ? 51.886 3.342 -96.120 1.00 58.81 242 GLY A CA 1
ATOM 1988 C C . GLY A 1 242 ? 52.096 4.827 -95.822 1.00 58.81 242 GLY A C 1
ATOM 1989 O O . GLY A 1 242 ? 51.112 5.513 -95.594 1.00 58.81 242 GLY A O 1
ATOM 1990 N N . SER A 1 243 ? 53.354 5.294 -95.779 1.00 56.56 243 SER A N 1
ATOM 1991 C CA . SER A 1 243 ? 53.794 6.676 -95.470 1.00 56.56 243 SER A CA 1
ATOM 1992 C C . SER A 1 243 ? 52.793 7.516 -94.661 1.00 56.56 243 SER A C 1
ATOM 1994 O O . SER A 1 243 ? 52.456 8.645 -95.027 1.00 56.56 243 SER A O 1
ATOM 1996 N N . VAL A 1 244 ? 52.294 6.969 -93.557 1.00 58.38 244 VAL A N 1
ATOM 1997 C CA . VAL A 1 244 ? 51.519 7.753 -92.609 1.00 58.38 244 VAL A CA 1
ATOM 1998 C C . VAL A 1 244 ? 52.488 8.683 -91.900 1.00 58.38 244 VAL A C 1
ATOM 2000 O O . VAL A 1 244 ? 53.574 8.259 -91.508 1.00 58.38 244 VAL A O 1
ATOM 2003 N N . ASN A 1 245 ? 52.108 9.956 -91.756 1.00 58.78 245 ASN A N 1
ATOM 2004 C CA . ASN A 1 245 ? 52.875 10.933 -90.990 1.00 58.78 245 ASN A CA 1
ATOM 2005 C C . ASN A 1 245 ? 53.030 10.418 -89.552 1.00 58.78 245 ASN A C 1
ATOM 2007 O O . ASN A 1 245 ? 52.151 10.590 -88.704 1.00 58.78 245 ASN A O 1
ATOM 2011 N N . THR A 1 246 ? 54.165 9.774 -89.293 1.00 63.06 246 THR A N 1
ATOM 2012 C CA . THR A 1 246 ? 54.570 9.211 -88.000 1.00 63.06 246 THR A CA 1
ATOM 2013 C C . THR A 1 246 ? 54.508 10.261 -86.899 1.00 63.06 246 THR A C 1
ATOM 2015 O O . THR A 1 246 ? 54.111 9.960 -85.780 1.00 63.06 246 THR A O 1
ATOM 2018 N N . HIS A 1 247 ? 54.787 11.517 -87.249 1.00 65.38 247 HIS A N 1
ATOM 2019 C CA . HIS A 1 247 ? 54.714 12.661 -86.348 1.00 65.38 247 HIS A CA 1
ATOM 2020 C C . HIS A 1 247 ? 53.280 13.032 -85.911 1.00 65.38 247 HIS A C 1
ATOM 2022 O O . HIS A 1 247 ? 53.110 13.685 -84.887 1.00 65.38 247 HIS A O 1
ATOM 2028 N N . THR A 1 248 ? 52.236 12.656 -86.658 1.00 69.62 248 THR A N 1
ATOM 2029 C CA . THR A 1 248 ? 50.840 12.986 -86.301 1.00 69.62 248 THR A CA 1
ATOM 2030 C C . THR A 1 248 ? 50.041 11.795 -85.785 1.00 69.62 248 THR A C 1
ATOM 2032 O O . THR A 1 248 ? 49.195 11.990 -84.920 1.00 69.62 248 THR A O 1
ATOM 2035 N N . LEU A 1 249 ? 50.278 10.576 -86.290 1.00 77.50 249 LEU A N 1
ATOM 2036 C CA . LEU A 1 249 ? 49.506 9.400 -85.862 1.00 77.50 249 LEU A CA 1
ATOM 2037 C C . LEU A 1 249 ? 50.113 8.693 -84.640 1.00 77.50 249 LEU A C 1
ATOM 2039 O O . LEU A 1 249 ? 49.355 8.187 -83.822 1.00 77.50 249 LEU A O 1
ATOM 2043 N N . GLY A 1 250 ? 51.443 8.690 -84.488 1.00 78.25 250 GLY A N 1
ATOM 2044 C CA . GLY A 1 250 ? 52.121 8.055 -83.347 1.00 78.25 250 GLY A CA 1
ATOM 2045 C C . GLY A 1 250 ? 51.622 8.580 -81.995 1.00 78.25 250 GLY A C 1
ATOM 2046 O O . GLY A 1 250 ? 51.058 7.799 -81.236 1.00 78.25 250 GLY A O 1
ATOM 2047 N N . PRO A 1 251 ? 51.670 9.905 -81.751 1.00 86.94 251 PRO A N 1
ATOM 2048 C CA . PRO A 1 251 ? 51.178 10.482 -80.499 1.00 86.94 251 PRO A CA 1
ATOM 2049 C C . PRO A 1 251 ? 49.690 10.216 -80.224 1.00 86.94 251 PRO A C 1
ATOM 2051 O O . PRO A 1 251 ? 49.275 10.169 -79.072 1.00 86.94 251 PRO A O 1
ATOM 2054 N N . LEU A 1 252 ? 48.871 10.054 -81.271 1.00 86.50 252 LEU A N 1
ATOM 2055 C CA . LEU A 1 252 ? 47.449 9.744 -81.119 1.00 86.50 252 LEU A CA 1
ATOM 2056 C C . LEU A 1 252 ? 47.233 8.283 -80.703 1.00 86.50 252 LEU A C 1
ATOM 2058 O O . LEU A 1 252 ? 46.374 8.014 -79.871 1.00 86.50 252 LEU A O 1
ATOM 2062 N N . LEU A 1 253 ? 47.996 7.349 -81.277 1.00 86.88 253 LEU A N 1
ATOM 2063 C CA . LEU A 1 253 ? 47.951 5.938 -80.891 1.00 86.88 253 LEU A CA 1
ATOM 2064 C C . LEU A 1 253 ? 48.473 5.737 -79.467 1.00 86.88 253 LEU A C 1
ATOM 2066 O O . LEU A 1 253 ? 47.818 5.026 -78.712 1.00 86.88 253 LEU A O 1
ATOM 2070 N N . ASP A 1 254 ? 49.553 6.425 -79.085 1.00 87.62 254 ASP A N 1
ATOM 2071 C CA . ASP A 1 254 ? 50.063 6.426 -77.708 1.00 87.62 254 ASP A CA 1
ATOM 2072 C C . ASP A 1 254 ? 49.000 6.976 -76.741 1.00 87.62 254 ASP A C 1
ATOM 2074 O O . ASP A 1 254 ? 48.693 6.348 -75.734 1.00 87.62 254 ASP A O 1
ATOM 2078 N N . ALA A 1 255 ? 48.334 8.083 -77.094 1.00 91.00 255 ALA A N 1
ATOM 2079 C CA . ALA A 1 255 ? 47.239 8.631 -76.290 1.00 91.00 255 ALA A CA 1
ATOM 2080 C C . ALA A 1 255 ? 46.036 7.675 -76.179 1.00 91.00 255 ALA A C 1
ATOM 2082 O O . ALA A 1 255 ? 45.389 7.619 -75.131 1.00 91.00 255 ALA A O 1
ATOM 2083 N N . TYR A 1 256 ? 45.714 6.915 -77.233 1.00 94.62 256 TYR A N 1
ATOM 2084 C CA . TYR A 1 256 ? 44.678 5.880 -77.167 1.00 94.62 256 TYR A CA 1
ATOM 2085 C C . TYR A 1 256 ? 45.107 4.695 -76.305 1.00 94.62 256 TYR A C 1
ATOM 2087 O O . TYR A 1 256 ? 44.281 4.188 -75.550 1.00 94.62 256 TYR A O 1
ATOM 2095 N N . GLU A 1 257 ? 46.365 4.266 -76.390 1.00 93.62 257 GLU A N 1
ATOM 2096 C CA . GLU A 1 257 ? 46.911 3.213 -75.535 1.00 93.62 257 GLU A CA 1
ATOM 2097 C C . GLU A 1 257 ? 46.888 3.638 -74.061 1.00 93.62 257 GLU A C 1
ATOM 2099 O O . GLU 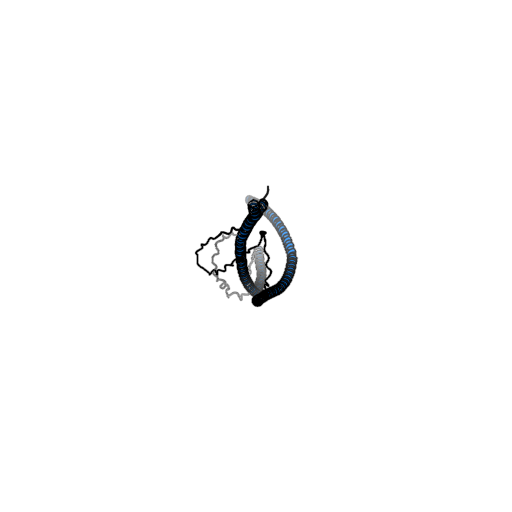A 1 257 ? 46.427 2.874 -73.215 1.00 93.62 257 GLU A O 1
ATOM 2104 N N . ASP A 1 258 ? 47.280 4.876 -73.760 1.00 94.00 258 ASP A N 1
ATOM 2105 C CA . ASP A 1 258 ? 47.211 5.451 -72.414 1.00 94.00 258 ASP A CA 1
ATOM 2106 C C . ASP A 1 258 ? 45.761 5.568 -71.926 1.00 94.00 258 ASP A C 1
ATOM 2108 O O . ASP A 1 258 ? 45.461 5.201 -70.793 1.00 94.00 258 ASP A O 1
ATOM 2112 N N . THR A 1 259 ? 44.829 5.975 -72.797 1.00 95.94 259 THR A N 1
ATOM 2113 C CA . THR A 1 259 ? 43.390 6.009 -72.470 1.00 95.94 259 THR A CA 1
ATOM 2114 C C . THR A 1 259 ? 42.844 4.610 -72.173 1.00 95.94 259 THR A C 1
ATOM 2116 O O . THR A 1 259 ? 41.961 4.452 -71.331 1.00 95.94 259 THR A O 1
ATOM 2119 N N . ILE A 1 260 ? 43.315 3.583 -72.886 1.00 95.38 260 ILE A N 1
ATOM 2120 C CA . ILE A 1 260 ? 42.917 2.192 -72.638 1.00 95.38 260 ILE A CA 1
ATOM 2121 C C . ILE A 1 260 ? 43.471 1.732 -71.287 1.00 95.38 260 ILE A C 1
ATOM 2123 O O . ILE A 1 260 ? 42.700 1.219 -70.482 1.00 95.38 260 ILE A O 1
ATOM 2127 N N . LYS A 1 261 ? 44.751 1.997 -70.994 1.00 96.00 261 LYS A N 1
ATOM 2128 C CA . LYS A 1 261 ? 45.368 1.671 -69.697 1.00 96.00 261 LYS A CA 1
ATOM 2129 C C . LYS A 1 261 ? 44.658 2.358 -68.534 1.00 96.00 261 LYS A C 1
ATOM 2131 O O . LYS A 1 261 ? 44.332 1.696 -67.557 1.00 96.00 261 LYS A O 1
ATOM 2136 N N . GLU A 1 262 ? 44.350 3.647 -68.658 1.00 96.69 262 GLU A N 1
ATOM 2137 C CA . GLU A 1 262 ? 43.605 4.390 -67.636 1.00 96.69 262 GLU A CA 1
ATOM 2138 C C . GLU A 1 262 ? 42.217 3.774 -67.404 1.00 96.69 262 GLU A C 1
ATOM 2140 O O . GLU A 1 262 ? 41.790 3.590 -66.265 1.00 96.69 262 GLU A O 1
ATOM 2145 N N . LYS A 1 263 ? 41.511 3.395 -68.478 1.00 96.81 263 LYS A N 1
ATOM 2146 C CA . LYS A 1 263 ? 40.215 2.711 -68.364 1.00 96.81 263 LYS A CA 1
ATOM 2147 C C . LYS A 1 263 ? 40.339 1.345 -67.695 1.00 96.81 263 LYS A C 1
ATOM 2149 O O . LYS A 1 263 ? 39.495 1.026 -66.862 1.00 96.81 263 LYS A O 1
ATOM 2154 N N . ASP A 1 264 ? 41.368 0.571 -68.021 1.00 97.38 264 ASP A N 1
ATOM 2155 C CA . ASP A 1 264 ? 41.623 -0.728 -67.395 1.00 97.38 264 ASP A CA 1
ATOM 2156 C C . ASP A 1 264 ? 41.946 -0.577 -65.899 1.00 97.38 264 ASP A C 1
ATOM 2158 O O . ASP A 1 264 ? 41.425 -1.332 -65.077 1.00 97.38 264 ASP A O 1
ATOM 2162 N N . GLU A 1 265 ? 42.725 0.438 -65.513 1.00 96.88 265 GLU A N 1
ATOM 2163 C CA . GLU A 1 265 ? 42.996 0.770 -64.108 1.00 96.88 265 GLU A CA 1
ATOM 2164 C C . GLU A 1 265 ? 41.720 1.184 -63.358 1.00 96.88 265 GLU A C 1
ATOM 2166 O O . GLU A 1 265 ? 41.479 0.741 -62.232 1.00 96.88 265 GLU A O 1
ATOM 2171 N N . ILE A 1 266 ? 40.860 1.995 -63.981 1.00 97.69 266 ILE A N 1
ATOM 2172 C CA . ILE A 1 266 ? 39.562 2.380 -63.411 1.00 97.69 266 ILE A CA 1
ATOM 2173 C C . ILE A 1 266 ? 38.670 1.149 -63.211 1.00 97.69 266 ILE A C 1
ATOM 2175 O O . ILE A 1 266 ? 38.042 1.015 -62.158 1.00 97.69 266 ILE A O 1
ATOM 2179 N N . ILE A 1 267 ? 38.621 0.241 -64.190 1.00 97.19 267 ILE A N 1
ATOM 2180 C CA . ILE A 1 267 ? 37.850 -1.005 -64.090 1.00 97.19 267 ILE A CA 1
ATOM 2181 C C . ILE A 1 267 ? 38.365 -1.852 -62.923 1.00 97.19 267 ILE A C 1
ATOM 2183 O O . ILE A 1 267 ? 37.568 -2.245 -62.073 1.00 97.19 267 ILE A O 1
ATOM 2187 N N . GLN A 1 268 ? 39.680 -2.059 -62.816 1.00 97.56 268 GLN A N 1
ATOM 2188 C CA . GLN A 1 268 ? 40.274 -2.812 -61.705 1.00 97.56 268 GLN A CA 1
ATOM 2189 C C . GLN A 1 268 ? 39.954 -2.180 -60.345 1.00 97.56 268 GLN A C 1
ATOM 2191 O O . GLN A 1 268 ? 39.596 -2.883 -59.398 1.00 97.56 268 GLN A O 1
ATOM 2196 N N . ASN A 1 269 ? 40.016 -0.850 -60.244 1.00 97.25 269 ASN A N 1
ATOM 2197 C CA . ASN A 1 269 ? 39.639 -0.142 -59.022 1.00 97.25 269 ASN A CA 1
ATOM 2198 C C . ASN A 1 269 ? 38.164 -0.378 -58.664 1.00 97.25 269 ASN A C 1
ATOM 2200 O O . ASN A 1 269 ? 37.853 -0.647 -57.502 1.00 97.25 269 ASN A O 1
ATOM 2204 N N . TYR A 1 270 ? 37.252 -0.339 -59.641 1.00 97.88 270 TYR A N 1
ATOM 2205 C CA . TYR A 1 270 ? 35.840 -0.642 -59.398 1.00 97.88 270 TYR A CA 1
ATOM 2206 C C . TYR A 1 270 ? 35.598 -2.097 -58.997 1.00 97.88 270 TYR A C 1
ATOM 2208 O O . TYR A 1 270 ? 34.755 -2.345 -58.138 1.00 97.88 270 TYR A O 1
ATOM 2216 N N . GLU A 1 271 ? 36.333 -3.057 -59.556 1.00 97.44 271 GLU A N 1
ATOM 2217 C CA . GLU A 1 271 ? 36.237 -4.466 -59.157 1.00 97.44 271 GLU A CA 1
ATOM 2218 C C . GLU A 1 271 ? 36.658 -4.672 -57.696 1.00 97.44 271 GLU A C 1
ATOM 2220 O O . GLU A 1 271 ? 35.974 -5.368 -56.936 1.00 97.44 271 GLU A O 1
ATOM 2225 N N . VAL A 1 272 ? 37.745 -4.019 -57.272 1.00 97.31 272 VAL A N 1
ATOM 2226 C CA . VAL A 1 272 ? 38.210 -4.048 -55.878 1.00 97.31 272 VAL A CA 1
ATOM 2227 C C . VAL A 1 272 ? 37.183 -3.402 -54.947 1.00 97.31 272 VAL A C 1
ATOM 2229 O O . VAL A 1 272 ? 36.802 -4.006 -53.941 1.00 97.31 272 VAL A O 1
ATOM 2232 N N . GLU A 1 273 ? 36.681 -2.214 -55.288 1.00 97.38 273 GLU A N 1
ATOM 2233 C CA . GLU A 1 273 ? 35.654 -1.526 -54.498 1.00 97.38 273 GLU A CA 1
ATOM 2234 C C . GLU A 1 273 ? 34.352 -2.335 -54.415 1.00 97.38 273 GLU A C 1
ATOM 2236 O O . GLU A 1 273 ? 33.751 -2.439 -53.344 1.00 97.38 273 GLU A O 1
ATOM 2241 N N . PHE A 1 274 ? 33.940 -2.986 -55.505 1.00 97.44 274 PHE A N 1
ATOM 2242 C CA . PHE A 1 274 ? 32.758 -3.845 -55.526 1.00 97.44 274 PHE A CA 1
ATOM 2243 C C . PHE A 1 274 ? 32.931 -5.090 -54.646 1.00 97.44 274 PHE A C 1
ATOM 2245 O O . PHE A 1 274 ? 32.010 -5.478 -53.916 1.00 97.44 274 PHE A O 1
ATOM 2252 N N . SER A 1 275 ? 34.122 -5.693 -54.657 1.00 97.25 275 SER A N 1
ATOM 2253 C CA . SER A 1 275 ? 34.471 -6.809 -53.775 1.00 97.25 275 SER A CA 1
ATOM 2254 C C . SER A 1 275 ? 34.439 -6.388 -52.300 1.00 97.25 275 SER A C 1
ATOM 2256 O O . SER A 1 275 ? 33.795 -7.045 -51.476 1.00 97.25 275 SER A O 1
ATOM 2258 N N . ASN A 1 276 ? 35.032 -5.234 -51.975 1.00 97.19 276 ASN A N 1
ATOM 2259 C CA . ASN A 1 276 ? 35.027 -4.659 -50.627 1.00 97.19 276 ASN A CA 1
ATOM 2260 C C . ASN A 1 276 ? 33.607 -4.336 -50.141 1.00 97.19 276 ASN A C 1
ATOM 2262 O O . ASN A 1 276 ? 33.236 -4.674 -49.013 1.00 97.19 276 ASN A O 1
ATOM 2266 N N . PHE A 1 277 ? 32.794 -3.709 -50.994 1.00 97.75 277 PHE A N 1
ATOM 2267 C CA . PHE A 1 277 ? 31.395 -3.405 -50.705 1.00 97.75 277 PHE A CA 1
ATOM 2268 C C . PHE A 1 277 ? 30.592 -4.681 -50.431 1.00 97.75 277 PHE A C 1
ATOM 2270 O O . PHE A 1 277 ? 29.887 -4.770 -49.425 1.00 97.75 277 PHE A O 1
ATOM 2277 N N . THR A 1 278 ? 30.756 -5.698 -51.278 1.00 97.62 278 THR A N 1
ATOM 2278 C CA . THR A 1 278 ? 30.097 -6.999 -51.116 1.00 97.62 278 THR A CA 1
ATOM 2279 C C . THR A 1 278 ? 30.527 -7.694 -49.821 1.00 97.62 278 THR A C 1
ATOM 2281 O O . THR A 1 278 ? 29.692 -8.294 -49.142 1.00 97.62 278 THR A O 1
ATOM 2284 N N . GLY A 1 279 ? 31.806 -7.595 -49.445 1.00 97.69 279 GLY A N 1
ATOM 2285 C CA . GLY A 1 279 ? 32.320 -8.091 -48.167 1.00 97.69 279 GLY A CA 1
ATOM 2286 C C . GLY A 1 279 ? 31.622 -7.441 -46.971 1.00 97.69 279 GLY A C 1
ATOM 2287 O O . GLY A 1 279 ? 31.026 -8.141 -46.152 1.00 97.69 279 GLY A O 1
ATOM 2288 N N . ARG A 1 280 ? 31.588 -6.103 -46.927 1.00 97.38 280 ARG A N 1
ATOM 2289 C CA . ARG A 1 280 ? 30.893 -5.353 -45.864 1.00 97.38 280 ARG A CA 1
ATOM 2290 C C . ARG A 1 280 ? 29.400 -5.659 -45.810 1.00 97.38 280 ARG A C 1
ATOM 2292 O O . ARG A 1 280 ? 28.836 -5.770 -44.726 1.00 97.38 280 ARG A O 1
ATOM 2299 N N . LEU A 1 281 ? 28.748 -5.816 -46.962 1.00 97.56 281 LEU A N 1
ATOM 2300 C CA . LEU A 1 281 ? 27.331 -6.173 -47.010 1.00 97.56 281 LEU A CA 1
ATOM 2301 C C . LEU A 1 281 ? 27.082 -7.539 -46.357 1.00 97.56 281 LEU A C 1
ATOM 2303 O O . LEU A 1 281 ? 26.157 -7.669 -45.559 1.00 97.56 281 LEU A O 1
ATOM 2307 N N . LYS A 1 282 ? 27.928 -8.537 -46.639 1.00 97.75 282 LYS A N 1
ATOM 2308 C CA . LYS A 1 282 ? 27.839 -9.863 -46.005 1.00 97.75 282 LYS A CA 1
ATOM 2309 C C . LYS A 1 282 ? 28.051 -9.794 -44.494 1.00 97.75 282 LYS A C 1
ATOM 2311 O O . LYS A 1 282 ? 27.310 -10.439 -43.760 1.00 97.75 282 LYS A O 1
ATOM 2316 N N . GLU A 1 283 ? 29.012 -8.999 -44.027 1.00 97.81 283 GLU A N 1
ATOM 2317 C CA . GLU A 1 283 ? 29.246 -8.784 -42.591 1.00 97.81 283 GLU A CA 1
ATOM 2318 C C . GLU A 1 283 ? 28.029 -8.156 -41.900 1.00 97.81 283 GLU A C 1
ATOM 2320 O O . GLU A 1 283 ? 27.604 -8.626 -40.846 1.00 97.81 283 GLU A O 1
ATOM 2325 N N . ILE A 1 284 ? 27.426 -7.134 -42.515 1.00 97.25 284 ILE A N 1
ATOM 2326 C CA . ILE A 1 284 ? 26.225 -6.472 -41.987 1.00 97.25 284 ILE A CA 1
ATOM 2327 C C . ILE A 1 284 ? 25.039 -7.439 -41.940 1.00 97.25 284 ILE A C 1
ATOM 2329 O O . ILE A 1 284 ? 24.289 -7.433 -40.964 1.00 97.25 284 ILE A O 1
ATOM 2333 N N . VAL A 1 285 ? 24.852 -8.265 -42.973 1.00 97.12 285 VAL A N 1
ATOM 2334 C CA . VAL A 1 285 ? 23.784 -9.276 -42.997 1.00 97.12 285 VAL A CA 1
ATOM 2335 C C . VAL A 1 285 ? 23.997 -10.306 -41.888 1.00 97.12 285 VAL A C 1
ATOM 2337 O O . VAL A 1 285 ? 23.076 -10.537 -41.109 1.00 97.12 285 VAL A O 1
ATOM 2340 N N . ALA A 1 286 ? 25.210 -10.844 -41.746 1.00 96.94 286 ALA A N 1
ATOM 2341 C CA . ALA A 1 286 ? 25.530 -11.812 -40.698 1.00 96.94 286 ALA A CA 1
ATOM 2342 C C . ALA A 1 286 ? 25.335 -11.228 -39.285 1.00 96.94 286 ALA A C 1
ATOM 2344 O O . ALA A 1 286 ? 24.797 -11.893 -38.399 1.00 96.94 286 ALA A O 1
ATOM 2345 N N . GLU A 1 287 ? 25.725 -9.969 -39.063 1.00 96.75 287 GLU A N 1
ATOM 2346 C CA . GLU A 1 287 ? 25.494 -9.292 -37.784 1.00 96.75 287 GLU A CA 1
ATOM 2347 C C . GLU A 1 287 ? 24.000 -9.055 -37.527 1.00 96.75 287 GLU A C 1
ATOM 2349 O O . GLU A 1 287 ? 23.533 -9.276 -36.410 1.00 96.75 287 GLU A O 1
ATOM 2354 N N . ASN A 1 288 ? 23.229 -8.662 -38.545 1.00 94.38 288 ASN A N 1
ATOM 2355 C CA . ASN A 1 288 ? 21.779 -8.516 -38.417 1.00 94.38 288 ASN A CA 1
ATOM 2356 C C . ASN A 1 288 ? 21.107 -9.841 -38.053 1.00 94.38 288 ASN A C 1
ATOM 2358 O O . ASN A 1 288 ? 20.297 -9.874 -37.129 1.00 94.38 288 ASN A O 1
ATOM 2362 N N . GLU A 1 289 ? 21.458 -10.935 -38.727 1.00 95.56 289 GLU A N 1
ATOM 2363 C CA . GLU A 1 289 ? 20.941 -12.271 -38.412 1.00 95.56 289 GLU A CA 1
ATOM 2364 C C . GLU A 1 289 ? 21.263 -12.657 -36.962 1.00 95.56 289 GLU A C 1
ATOM 2366 O O . GLU A 1 289 ? 20.373 -13.061 -36.213 1.00 95.56 289 GLU A O 1
ATOM 2371 N N . ARG A 1 290 ? 22.503 -12.423 -36.517 1.00 93.88 290 ARG A N 1
ATOM 2372 C CA . ARG A 1 290 ? 22.945 -12.688 -35.141 1.00 93.88 290 ARG A CA 1
ATOM 2373 C C . ARG A 1 290 ? 22.199 -11.840 -34.103 1.00 93.88 290 ARG A C 1
ATOM 2375 O O . ARG A 1 290 ? 21.869 -12.324 -33.016 1.00 93.88 290 ARG A O 1
ATOM 2382 N N . LEU A 1 291 ? 21.948 -10.565 -34.400 1.00 91.44 291 LEU A N 1
ATOM 2383 C CA . LEU A 1 291 ? 21.175 -9.671 -33.535 1.00 91.44 291 LEU A CA 1
ATOM 2384 C C . LEU A 1 291 ? 19.708 -10.100 -33.463 1.00 91.44 291 LEU A C 1
ATOM 2386 O O . LEU A 1 291 ? 19.145 -10.138 -32.367 1.00 91.44 291 LEU A O 1
ATOM 2390 N N . HIS A 1 292 ? 19.110 -10.472 -34.595 1.00 87.69 292 HIS A N 1
ATOM 2391 C CA . HIS A 1 292 ? 17.755 -11.012 -34.647 1.00 87.69 292 HIS A CA 1
ATOM 2392 C C . HIS A 1 292 ? 17.630 -12.316 -33.862 1.00 87.69 292 HIS A C 1
ATOM 2394 O O . HIS A 1 292 ? 16.672 -12.480 -33.104 1.00 87.69 292 HIS A O 1
ATOM 2400 N N . GLU A 1 293 ? 18.605 -13.215 -33.972 1.00 87.12 293 GLU A N 1
ATOM 2401 C CA . GLU A 1 293 ? 18.623 -14.460 -33.212 1.00 87.12 293 GLU A CA 1
ATOM 2402 C C . GLU A 1 293 ? 18.698 -14.186 -31.704 1.00 87.12 293 GLU A C 1
ATOM 2404 O O . GLU A 1 293 ? 17.901 -14.725 -30.937 1.00 87.12 293 GLU A O 1
ATOM 2409 N N . ARG A 1 294 ? 19.570 -13.266 -31.270 1.00 84.38 294 ARG A N 1
ATOM 2410 C CA . ARG A 1 294 ? 19.670 -12.856 -29.861 1.00 84.38 294 ARG A CA 1
ATOM 2411 C C . ARG A 1 294 ? 18.374 -12.226 -29.344 1.00 84.38 294 ARG A C 1
ATOM 2413 O O . ARG A 1 294 ? 17.947 -12.553 -28.241 1.00 84.38 294 ARG A O 1
ATOM 2420 N N . LEU A 1 295 ? 17.741 -11.355 -30.130 1.00 78.31 295 LEU A N 1
ATOM 2421 C CA . LEU A 1 295 ? 16.459 -10.733 -29.781 1.00 78.31 295 LEU A CA 1
ATOM 2422 C C . LEU A 1 295 ? 15.340 -11.782 -29.659 1.00 78.31 295 LEU A C 1
ATOM 2424 O O . LEU A 1 295 ? 14.481 -11.687 -28.787 1.00 78.31 295 LEU A O 1
ATOM 2428 N N . THR A 1 296 ? 15.368 -12.802 -30.520 1.00 72.25 296 THR A N 1
ATOM 2429 C CA . THR A 1 296 ? 14.365 -13.875 -30.543 1.00 72.25 296 THR A CA 1
ATOM 2430 C C . THR A 1 296 ? 14.596 -14.896 -29.424 1.00 72.25 296 THR A C 1
ATOM 2432 O O . THR A 1 296 ? 13.638 -15.393 -28.839 1.00 72.25 296 THR A O 1
ATOM 2435 N N . GLN A 1 297 ? 15.845 -15.172 -29.043 1.00 69.00 297 GLN A N 1
ATOM 2436 C CA . GLN A 1 297 ? 16.163 -15.982 -27.859 1.00 69.00 297 GLN A CA 1
ATOM 2437 C C . GLN A 1 297 ? 15.737 -15.282 -26.551 1.00 69.00 297 GLN A C 1
ATOM 2439 O O . GLN A 1 297 ? 15.332 -15.947 -25.596 1.00 69.00 297 GLN A O 1
ATOM 2444 N N . ASP A 1 298 ? 15.718 -13.945 -26.526 1.00 65.81 298 ASP A N 1
ATOM 2445 C CA . ASP A 1 298 ? 15.245 -13.142 -25.387 1.00 65.81 298 ASP A CA 1
ATOM 2446 C C . ASP A 1 298 ? 13.707 -13.163 -25.208 1.00 65.81 298 ASP A C 1
ATOM 2448 O O . ASP A 1 298 ? 13.160 -12.654 -24.226 1.00 65.81 298 ASP A O 1
ATOM 2452 N N . VAL A 1 299 ? 12.967 -13.833 -26.104 1.00 60.97 299 VAL A N 1
ATOM 2453 C CA . VAL A 1 299 ? 11.518 -14.073 -25.958 1.00 60.97 299 VAL A CA 1
ATOM 2454 C C . VAL A 1 299 ? 11.201 -14.845 -24.671 1.00 60.97 299 VAL A C 1
ATOM 2456 O O . VAL A 1 299 ? 10.165 -14.591 -24.059 1.00 60.97 299 VAL A O 1
ATOM 2459 N N . GLY A 1 300 ? 12.112 -15.701 -24.189 1.00 63.56 300 GLY A N 1
ATOM 2460 C CA . GLY A 1 300 ? 11.980 -16.363 -22.885 1.00 63.56 300 GLY A CA 1
ATOM 2461 C C . GLY A 1 300 ? 12.043 -15.402 -21.686 1.00 63.56 300 GLY A C 1
ATOM 2462 O O . GLY A 1 300 ? 11.471 -15.678 -20.633 1.00 63.56 300 GLY A O 1
ATOM 2463 N N . CYS A 1 301 ? 12.701 -14.250 -21.839 1.00 66.75 301 CYS A N 1
ATOM 2464 C CA . CYS A 1 301 ? 12.682 -13.169 -20.855 1.00 66.75 301 CYS A CA 1
ATOM 2465 C C . CYS A 1 301 ? 11.352 -12.402 -20.928 1.00 66.75 301 CYS A C 1
ATOM 2467 O O . CYS A 1 301 ? 10.743 -12.098 -19.903 1.00 66.75 301 CYS A O 1
ATOM 2469 N N . SER A 1 302 ? 10.826 -12.193 -22.142 1.00 74.62 302 SER A N 1
ATOM 2470 C CA . SER A 1 302 ? 9.504 -11.587 -22.355 1.00 74.62 302 SER A CA 1
ATOM 2471 C C . SER A 1 302 ? 8.358 -12.424 -21.771 1.00 74.62 302 SER A C 1
ATOM 2473 O O . SER A 1 302 ? 7.423 -11.859 -21.206 1.00 74.62 302 SER A O 1
ATOM 2475 N N . THR A 1 303 ? 8.405 -13.756 -21.871 1.00 80.50 303 THR A N 1
ATOM 2476 C CA . THR A 1 303 ? 7.372 -14.630 -21.286 1.00 80.50 303 THR A CA 1
ATOM 2477 C C . THR A 1 303 ? 7.420 -14.624 -19.763 1.00 80.50 303 THR A C 1
ATOM 2479 O O . THR A 1 303 ? 6.381 -14.421 -19.141 1.00 80.50 303 THR A O 1
ATOM 2482 N N . LYS A 1 304 ? 8.613 -14.737 -19.166 1.00 83.06 304 LYS A N 1
ATOM 2483 C CA . LYS A 1 304 ? 8.793 -14.639 -17.708 1.00 83.06 304 LYS A CA 1
ATOM 2484 C C . LYS A 1 304 ? 8.322 -13.292 -17.168 1.00 83.06 304 LYS A C 1
ATOM 2486 O O . LYS A 1 304 ? 7.570 -13.252 -16.204 1.00 83.06 304 LYS A O 1
ATOM 2491 N N . LEU A 1 305 ? 8.670 -12.197 -17.845 1.00 84.44 305 LEU A N 1
ATOM 2492 C CA 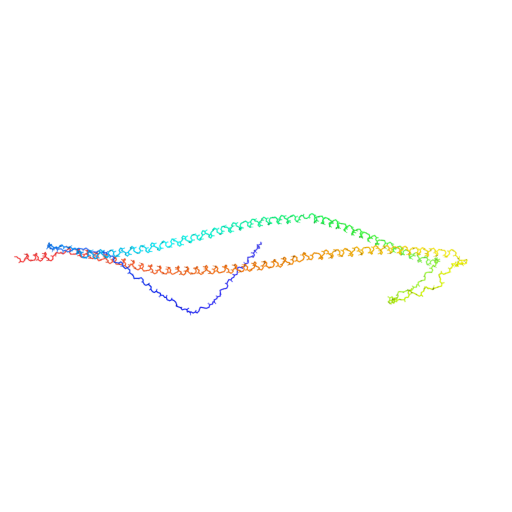. LEU A 1 305 ? 8.210 -10.864 -17.462 1.00 84.44 305 LEU A CA 1
ATOM 2493 C C . LEU A 1 305 ? 6.682 -10.737 -17.561 1.00 84.44 305 LEU A C 1
ATOM 2495 O O . LEU A 1 305 ? 6.053 -10.132 -16.698 1.00 84.44 305 LEU A O 1
ATOM 2499 N N . LYS A 1 306 ? 6.056 -11.316 -18.593 1.00 86.31 306 LYS A N 1
ATOM 2500 C CA . LYS A 1 306 ? 4.588 -11.342 -18.712 1.00 86.31 306 LYS A CA 1
ATOM 2501 C C . LYS A 1 306 ? 3.941 -12.132 -17.576 1.00 86.31 306 LYS A C 1
ATOM 2503 O O . LYS A 1 306 ? 2.941 -11.672 -17.031 1.00 86.31 306 LYS A O 1
ATOM 2508 N N . GLU A 1 307 ? 4.498 -13.285 -17.217 1.00 91.56 307 GLU A N 1
ATOM 2509 C CA . GLU A 1 307 ? 4.032 -14.090 -16.083 1.00 91.56 307 GLU A CA 1
ATOM 2510 C C . GLU A 1 307 ? 4.180 -13.334 -14.759 1.00 91.56 307 GLU A C 1
ATOM 2512 O O . GLU A 1 307 ? 3.220 -13.254 -13.997 1.00 91.56 307 GLU A O 1
ATOM 2517 N N . GLU A 1 308 ? 5.323 -12.688 -14.518 1.00 90.81 308 GLU A N 1
ATOM 2518 C CA . GLU A 1 308 ? 5.545 -11.842 -13.339 1.00 90.81 308 GLU A CA 1
ATOM 2519 C C . GLU A 1 308 ? 4.548 -10.680 -13.270 1.00 90.81 308 GLU A C 1
ATOM 2521 O O . GLU A 1 308 ? 3.964 -10.428 -12.218 1.00 90.81 308 GLU A O 1
ATOM 2526 N N . VAL A 1 309 ? 4.271 -10.008 -14.391 1.00 92.44 309 VAL A N 1
ATOM 2527 C CA . VAL A 1 309 ? 3.265 -8.935 -14.452 1.00 92.44 309 VAL A CA 1
ATOM 2528 C C . VAL A 1 309 ? 1.866 -9.458 -14.115 1.00 92.44 309 VAL A C 1
ATOM 2530 O O . VAL A 1 309 ? 1.110 -8.786 -13.407 1.00 92.44 309 VAL A O 1
ATOM 2533 N N . VAL A 1 310 ? 1.499 -10.648 -14.598 1.00 96.12 310 VAL A N 1
ATOM 2534 C CA . VAL A 1 310 ? 0.212 -11.278 -14.266 1.00 96.12 310 VAL A CA 1
ATOM 2535 C C . VAL A 1 310 ? 0.157 -11.659 -12.785 1.00 96.12 310 VAL A C 1
ATOM 2537 O O . VAL A 1 310 ? -0.846 -11.374 -12.129 1.00 96.12 310 VAL A O 1
ATOM 2540 N N . ASN A 1 311 ? 1.232 -12.226 -12.239 1.00 95.25 311 ASN A N 1
ATOM 2541 C CA . ASN A 1 311 ? 1.324 -12.591 -10.826 1.00 95.25 311 ASN A CA 1
ATOM 2542 C C . ASN A 1 311 ? 1.199 -11.358 -9.924 1.00 95.25 311 ASN A C 1
ATOM 2544 O O . ASN A 1 311 ? 0.328 -11.331 -9.057 1.00 95.25 311 ASN A O 1
ATOM 2548 N N . LEU A 1 312 ? 1.949 -10.289 -10.207 1.00 95.50 312 LEU A N 1
ATOM 2549 C CA . LEU A 1 312 ? 1.863 -9.020 -9.477 1.00 95.50 312 LEU A CA 1
ATOM 2550 C C . LEU A 1 312 ? 0.463 -8.400 -9.553 1.00 95.50 312 LEU A C 1
ATOM 2552 O O . LEU A 1 312 ? -0.034 -7.832 -8.580 1.00 95.50 312 LEU A O 1
ATOM 2556 N N . LYS A 1 313 ? -0.214 -8.517 -10.701 1.00 95.06 313 LYS A N 1
ATOM 2557 C CA . LYS A 1 313 ? -1.596 -8.045 -10.852 1.00 95.06 313 LYS A CA 1
ATOM 2558 C C . LYS A 1 313 ? -2.567 -8.845 -9.979 1.00 95.06 313 LYS A C 1
ATOM 2560 O O . LYS A 1 313 ? -3.470 -8.251 -9.387 1.00 95.06 313 LYS A O 1
ATOM 2565 N N . ASN A 1 314 ? -2.382 -10.161 -9.889 1.00 95.44 314 ASN A N 1
ATOM 2566 C CA . ASN A 1 314 ? -3.191 -11.029 -9.035 1.00 95.44 314 ASN A CA 1
ATOM 2567 C C . ASN A 1 314 ? -2.935 -10.745 -7.550 1.00 95.44 314 ASN A C 1
ATOM 2569 O O . ASN A 1 314 ? -3.892 -10.585 -6.794 1.0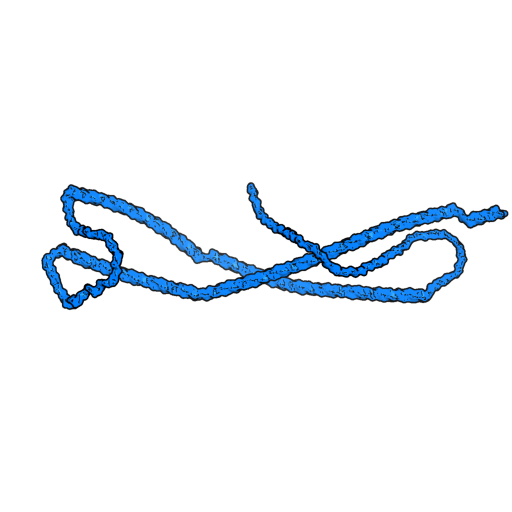0 95.44 314 ASN A O 1
ATOM 2573 N N . GLU A 1 315 ? -1.674 -10.599 -7.144 1.00 94.12 315 GLU A N 1
ATOM 2574 C CA . GLU A 1 315 ? -1.293 -10.216 -5.779 1.00 94.12 315 GLU A CA 1
ATOM 2575 C C . GLU A 1 315 ? -1.901 -8.866 -5.391 1.00 94.12 315 GLU A C 1
ATOM 2577 O O . GLU A 1 315 ? -2.551 -8.752 -4.352 1.00 94.12 315 GLU A O 1
ATOM 2582 N N . LEU A 1 316 ? -1.799 -7.857 -6.262 1.00 94.06 316 LEU A N 1
ATOM 2583 C CA . LEU A 1 316 ? -2.420 -6.553 -6.037 1.00 94.06 316 LEU A CA 1
ATOM 2584 C C . LEU A 1 316 ? -3.941 -6.664 -5.868 1.00 94.06 316 LEU A C 1
ATOM 2586 O O . LEU A 1 316 ? -4.521 -5.974 -5.027 1.00 94.06 316 LEU A O 1
ATOM 2590 N N . GLN A 1 317 ? -4.603 -7.511 -6.660 1.00 96.12 317 GLN A N 1
ATOM 2591 C CA . GLN A 1 317 ? -6.043 -7.728 -6.541 1.00 96.12 317 GLN A CA 1
ATOM 2592 C C . GLN A 1 317 ? -6.409 -8.415 -5.219 1.00 96.12 317 GLN A C 1
ATOM 2594 O O . GLN A 1 317 ? -7.376 -8.011 -4.574 1.00 96.12 317 GLN A O 1
ATOM 2599 N N . MET A 1 318 ? -5.632 -9.411 -4.792 1.00 94.75 318 MET A N 1
ATOM 2600 C CA . MET A 1 318 ? -5.829 -10.084 -3.507 1.00 94.75 318 MET A CA 1
ATOM 2601 C C . MET A 1 318 ? -5.638 -9.119 -2.334 1.00 94.75 318 MET A C 1
ATOM 2603 O O . MET A 1 318 ? -6.507 -9.043 -1.467 1.00 94.75 318 MET A O 1
ATOM 2607 N N . MET A 1 319 ? -4.583 -8.300 -2.365 1.00 94.19 319 MET A N 1
ATOM 2608 C CA . MET A 1 319 ? -4.324 -7.276 -1.346 1.00 94.19 319 MET A CA 1
ATOM 2609 C C . MET A 1 319 ? -5.438 -6.225 -1.274 1.00 94.19 319 MET A C 1
ATOM 2611 O O . MET A 1 319 ? -5.808 -5.781 -0.187 1.00 94.19 319 MET A O 1
ATOM 2615 N N . LYS A 1 320 ? -6.017 -5.830 -2.416 1.00 96.56 320 LYS A N 1
ATOM 2616 C CA . LYS A 1 320 ? -7.187 -4.936 -2.443 1.00 96.56 320 LYS A CA 1
ATOM 2617 C C . LYS A 1 320 ? -8.406 -5.578 -1.789 1.00 96.56 320 LYS A C 1
ATOM 2619 O O . LYS A 1 320 ? -9.042 -4.945 -0.953 1.00 96.56 320 LYS A O 1
ATOM 2624 N N . ASN A 1 321 ? -8.696 -6.834 -2.127 1.00 95.44 321 ASN A N 1
ATOM 2625 C CA . ASN A 1 321 ? -9.820 -7.567 -1.546 1.00 95.44 321 ASN A CA 1
ATOM 2626 C C . ASN A 1 321 ? -9.668 -7.718 -0.020 1.00 95.44 321 ASN A C 1
ATOM 2628 O O . ASN A 1 321 ? -10.647 -7.579 0.717 1.00 95.44 321 ASN A O 1
ATOM 2632 N N . GLU A 1 322 ? -8.450 -7.977 0.463 1.00 96.00 322 GLU A N 1
ATOM 2633 C CA . GLU A 1 322 ? -8.152 -8.050 1.895 1.00 96.00 322 GLU A CA 1
ATOM 2634 C C . GLU A 1 322 ? -8.336 -6.692 2.585 1.00 96.00 322 GLU A C 1
ATOM 2636 O O . GLU A 1 322 ? -8.991 -6.610 3.628 1.00 96.00 322 GLU A O 1
ATOM 2641 N N . ASN A 1 323 ? -7.841 -5.611 1.978 1.00 94.69 323 ASN A N 1
ATOM 2642 C CA . ASN A 1 323 ? -8.029 -4.255 2.491 1.00 94.69 323 ASN A CA 1
ATOM 2643 C C . ASN A 1 323 ? -9.523 -3.893 2.596 1.00 94.69 323 ASN A C 1
ATOM 2645 O O . ASN A 1 323 ? -9.985 -3.466 3.655 1.00 94.69 323 ASN A O 1
ATOM 2649 N N . ASP A 1 324 ? -10.313 -4.176 1.558 1.00 95.44 324 ASP A N 1
ATOM 2650 C CA . ASP A 1 324 ? -11.762 -3.952 1.565 1.00 95.44 324 ASP A CA 1
ATOM 2651 C C . ASP A 1 324 ? -12.469 -4.747 2.676 1.00 95.44 324 ASP A C 1
ATOM 2653 O O . ASP A 1 324 ? -13.392 -4.245 3.330 1.00 95.44 324 ASP A O 1
ATOM 2657 N N . ALA A 1 325 ? -12.039 -5.988 2.928 1.00 95.38 325 ALA A N 1
ATOM 2658 C CA . ALA A 1 325 ? -12.561 -6.800 4.023 1.00 95.38 325 ALA A CA 1
ATOM 2659 C C . ALA A 1 325 ? -12.204 -6.207 5.398 1.00 95.38 325 ALA A C 1
ATOM 2661 O O . ALA A 1 325 ? -13.057 -6.165 6.294 1.00 95.38 325 ALA A O 1
ATOM 2662 N N . LEU A 1 326 ? -10.979 -5.700 5.568 1.00 96.44 326 LEU A N 1
ATOM 2663 C CA . LEU A 1 326 ? -10.542 -5.028 6.793 1.00 96.44 326 LEU A CA 1
ATOM 2664 C C . LEU A 1 326 ? -11.306 -3.724 7.038 1.00 96.44 326 LEU A C 1
ATOM 2666 O O . LEU A 1 326 ? -11.736 -3.486 8.169 1.00 96.44 326 LEU A O 1
ATOM 2670 N N . ILE A 1 327 ? -11.554 -2.923 5.999 1.00 96.19 327 ILE A N 1
ATOM 2671 C CA . ILE A 1 327 ? -12.374 -1.705 6.088 1.00 96.19 327 ILE A CA 1
ATOM 2672 C C . ILE A 1 327 ? -13.788 -2.053 6.564 1.00 96.19 327 ILE A C 1
ATOM 2674 O O . ILE A 1 327 ? -14.285 -1.445 7.515 1.00 96.19 327 ILE A O 1
ATOM 2678 N N . LYS A 1 328 ? -14.420 -3.077 5.973 1.00 97.44 328 LYS A N 1
ATOM 2679 C CA . LYS A 1 328 ? -15.751 -3.551 6.399 1.00 97.44 328 LYS A CA 1
ATOM 2680 C C . LYS A 1 328 ? -15.749 -4.034 7.850 1.00 97.44 328 LYS A C 1
ATOM 2682 O O . LYS A 1 328 ? -16.646 -3.689 8.616 1.00 97.44 328 LYS A O 1
ATOM 2687 N N . LYS A 1 329 ? -14.727 -4.792 8.259 1.00 96.69 329 LYS A N 1
ATOM 2688 C CA . LYS A 1 329 ? -14.571 -5.262 9.646 1.00 96.69 329 LYS A CA 1
ATOM 2689 C C . LYS A 1 329 ? -14.394 -4.098 10.624 1.00 96.69 329 LYS A C 1
ATOM 2691 O O . LYS A 1 329 ? -14.930 -4.151 11.728 1.00 96.69 329 LYS A O 1
ATOM 2696 N N . CYS A 1 330 ? -13.658 -3.060 10.229 1.00 95.44 330 CYS A N 1
ATOM 2697 C CA . CYS A 1 330 ? -13.472 -1.848 11.020 1.00 95.44 330 CYS A CA 1
ATOM 2698 C C . CYS A 1 330 ? -14.796 -1.090 11.194 1.00 95.44 330 CYS A C 1
ATOM 2700 O O . CYS A 1 330 ? -15.159 -0.771 12.323 1.00 95.44 330 CYS A O 1
ATOM 2702 N N . ALA A 1 331 ? -15.559 -0.909 10.111 1.00 96.00 331 ALA A N 1
ATOM 2703 C CA . ALA A 1 331 ? -16.878 -0.277 10.154 1.00 96.00 331 ALA A CA 1
ATOM 2704 C C . ALA A 1 331 ? -17.838 -1.014 11.105 1.00 96.00 331 ALA A C 1
ATOM 2706 O O . ALA A 1 331 ? -18.396 -0.401 12.006 1.00 96.00 331 ALA A O 1
ATOM 2707 N N . LEU A 1 332 ? -17.929 -2.346 11.008 1.00 96.38 332 LEU A N 1
ATOM 2708 C CA . LEU A 1 332 ? -18.777 -3.144 11.905 1.00 96.38 332 LEU A CA 1
ATOM 2709 C C . LEU A 1 332 ? -18.366 -3.037 13.381 1.00 96.38 332 LEU A C 1
ATOM 2711 O O . LEU A 1 332 ? -19.215 -3.025 14.273 1.00 96.38 332 LEU A O 1
ATOM 2715 N N . LYS A 1 333 ? -17.059 -2.985 13.667 1.00 95.00 333 LYS A N 1
ATOM 2716 C CA . LYS A 1 333 ? -16.569 -2.788 15.039 1.00 95.00 333 LYS A CA 1
ATOM 2717 C C . LYS A 1 333 ? -16.901 -1.390 15.558 1.00 95.00 333 LYS A C 1
ATOM 2719 O O . LYS A 1 333 ? -17.274 -1.273 16.722 1.00 95.00 333 LYS A O 1
ATOM 2724 N N . GLN A 1 334 ? -16.780 -0.371 14.710 1.00 97.81 334 GLN A N 1
ATOM 2725 C CA . GLN A 1 334 ? -17.143 1.003 15.039 1.00 97.81 334 GLN A CA 1
ATOM 2726 C C . GLN A 1 334 ? -18.639 1.110 15.366 1.00 97.81 334 GLN A C 1
ATOM 2728 O O . GLN A 1 334 ? -18.980 1.590 16.445 1.00 97.81 334 GLN A O 1
ATOM 2733 N N . ASP A 1 335 ? -19.508 0.556 14.516 1.00 97.44 335 ASP A N 1
ATOM 2734 C CA . ASP A 1 335 ? -20.961 0.536 14.735 1.00 97.44 335 ASP A CA 1
ATOM 2735 C C . ASP A 1 335 ? -21.322 -0.150 16.063 1.00 97.44 335 ASP A C 1
ATOM 2737 O O . ASP A 1 335 ? -22.136 0.352 16.839 1.00 97.44 335 ASP A O 1
ATOM 2741 N N . LYS A 1 336 ? -20.658 -1.270 16.382 1.00 98.00 336 LYS A N 1
ATOM 2742 C CA . LYS A 1 336 ? -20.869 -1.989 17.646 1.00 98.00 336 LYS A CA 1
ATOM 2743 C C . LYS A 1 336 ? -20.451 -1.168 18.868 1.00 98.00 336 LYS A C 1
ATOM 2745 O O . LYS A 1 336 ? -21.114 -1.232 19.902 1.00 98.00 336 LYS A O 1
ATOM 2750 N N . ILE A 1 337 ? -19.352 -0.416 18.781 1.00 96.94 337 ILE A N 1
ATOM 2751 C CA . ILE A 1 337 ? -18.927 0.486 19.862 1.00 96.94 337 ILE A CA 1
ATOM 2752 C C . ILE A 1 337 ? -19.961 1.599 20.044 1.00 96.94 337 ILE A C 1
ATOM 2754 O O . ILE A 1 337 ? -20.352 1.877 21.175 1.00 96.94 337 ILE A O 1
ATOM 2758 N N . GLU A 1 338 ? -20.440 2.197 18.954 1.00 97.62 338 GLU A N 1
ATOM 2759 C CA . GLU A 1 338 ? -21.458 3.251 18.996 1.00 97.62 338 GLU A CA 1
ATOM 2760 C C . GLU A 1 338 ? -22.781 2.753 19.601 1.00 97.62 338 GLU A C 1
ATOM 2762 O O . GLU A 1 338 ? -23.374 3.436 20.439 1.00 97.62 338 GLU A O 1
ATOM 2767 N N . GLU A 1 339 ? -23.212 1.534 19.269 1.00 98.19 339 GLU A N 1
ATOM 2768 C CA . GLU A 1 339 ? -24.398 0.905 19.862 1.00 98.19 339 GLU A CA 1
ATOM 2769 C C . GLU A 1 339 ? -24.237 0.662 21.372 1.00 98.19 339 GLU A C 1
ATOM 2771 O O . GLU A 1 339 ? -25.139 0.962 22.166 1.00 98.19 339 GLU A O 1
ATOM 2776 N N . ILE A 1 340 ? -23.071 0.157 21.790 1.00 97.62 340 ILE A N 1
ATOM 2777 C CA . ILE A 1 340 ? -22.752 -0.056 23.205 1.00 97.62 340 ILE A CA 1
ATOM 2778 C C . ILE A 1 340 ? -22.758 1.281 23.952 1.00 97.62 340 ILE A C 1
ATOM 2780 O O . ILE A 1 340 ? -23.402 1.386 24.998 1.00 97.62 340 ILE A O 1
ATOM 2784 N N . LEU A 1 341 ? -22.095 2.309 23.413 1.00 97.25 341 LEU A N 1
ATOM 2785 C CA . LEU A 1 341 ? -22.059 3.647 24.007 1.00 97.25 341 LEU A CA 1
ATOM 2786 C C . LEU A 1 341 ? -23.467 4.217 24.174 1.00 97.25 341 LEU A C 1
ATOM 2788 O O . LEU A 1 341 ? -23.817 4.647 25.270 1.00 97.25 341 LEU A O 1
ATOM 2792 N N . LYS A 1 342 ? -24.305 4.126 23.137 1.00 98.19 342 LYS A N 1
ATOM 2793 C CA . LYS A 1 342 ? -25.703 4.573 23.183 1.00 98.19 342 LYS A CA 1
ATOM 2794 C C . LYS A 1 342 ? -26.518 3.831 24.246 1.00 98.19 342 LYS A C 1
ATOM 2796 O O . LYS A 1 342 ? -27.345 4.430 24.931 1.00 98.19 342 LYS A O 1
ATOM 2801 N N . THR A 1 343 ? -26.276 2.532 24.414 1.00 97.62 343 THR A N 1
ATOM 2802 C CA . THR A 1 343 ? -26.939 1.721 25.447 1.00 97.62 343 THR A CA 1
ATOM 2803 C C . THR A 1 343 ? -26.513 2.146 26.853 1.00 97.62 343 THR A C 1
ATOM 2805 O O . THR A 1 343 ? -27.357 2.285 27.742 1.00 97.62 343 THR A O 1
ATOM 2808 N N . TYR A 1 344 ? -25.217 2.388 27.067 1.00 98.06 344 TYR A N 1
ATOM 2809 C CA . TYR A 1 344 ? -24.713 2.895 28.344 1.00 98.06 344 TYR A CA 1
ATOM 2810 C C . TYR A 1 344 ? -25.225 4.300 28.647 1.00 98.06 344 TYR A C 1
ATOM 2812 O O . TYR A 1 344 ? -25.657 4.544 29.769 1.00 98.06 344 TYR A O 1
ATOM 2820 N N . GLU A 1 345 ? -25.245 5.192 27.660 1.00 98.19 345 GLU A N 1
ATOM 2821 C CA . GLU A 1 345 ? -25.794 6.541 27.792 1.00 98.19 345 GLU A CA 1
ATOM 2822 C C . GLU A 1 345 ? -27.274 6.500 28.199 1.00 98.19 345 GLU A C 1
ATOM 2824 O O . GLU A 1 345 ? -27.675 7.170 29.151 1.00 98.19 345 GLU A O 1
ATOM 2829 N N . ALA A 1 346 ? -28.074 5.634 27.566 1.00 98.00 346 ALA A N 1
ATOM 2830 C CA . ALA A 1 346 ? -29.476 5.453 27.935 1.00 98.00 346 ALA A CA 1
ATOM 2831 C C . ALA A 1 346 ? -29.635 4.931 29.373 1.00 98.00 346 ALA A C 1
ATOM 2833 O O . ALA A 1 346 ? -30.502 5.405 30.110 1.00 98.00 346 ALA A O 1
ATOM 2834 N N . LYS A 1 347 ? -28.784 3.985 29.793 1.00 98.38 347 LYS A N 1
ATOM 2835 C CA . LYS A 1 347 ? -28.797 3.426 31.151 1.00 98.38 347 LYS A CA 1
ATOM 2836 C C . LYS A 1 347 ? -28.387 4.451 32.206 1.00 98.38 347 LYS A C 1
ATOM 2838 O O . LYS A 1 347 ? -29.039 4.531 33.242 1.00 98.38 347 LYS A O 1
ATOM 2843 N N . VAL A 1 348 ? -27.340 5.231 31.945 1.00 98.44 348 VAL A N 1
ATOM 2844 C CA . VAL A 1 348 ? -26.914 6.330 32.823 1.00 98.44 348 VAL A CA 1
ATOM 2845 C C . VAL A 1 348 ? -28.038 7.352 32.936 1.00 98.44 348 VAL A C 1
ATOM 2847 O O . VAL A 1 348 ? -28.438 7.678 34.046 1.00 98.44 348 VAL A O 1
ATOM 2850 N N . GLY A 1 349 ? -28.631 7.760 31.810 1.00 98.25 349 GLY A N 1
ATOM 2851 C CA . GLY A 1 349 ? -29.770 8.674 31.812 1.00 98.25 349 GLY A CA 1
ATOM 2852 C C . GLY A 1 349 ? -30.975 8.136 32.589 1.00 98.25 349 GLY A C 1
ATOM 2853 O O . GLY A 1 349 ? -31.654 8.908 33.257 1.00 98.25 349 GLY A O 1
ATOM 2854 N N . GLN A 1 350 ? -31.241 6.826 32.545 1.00 98.44 350 GLN A N 1
ATOM 2855 C CA . GLN A 1 350 ? -32.285 6.215 33.373 1.00 98.44 350 GLN A CA 1
ATOM 2856 C C . GLN A 1 350 ? -31.940 6.273 34.864 1.00 98.44 350 GLN A C 1
ATOM 2858 O O . GLN A 1 350 ? -32.763 6.726 35.649 1.00 98.44 350 GLN A O 1
ATOM 2863 N N . MET A 1 351 ? -30.720 5.883 35.244 1.00 98.12 351 MET A N 1
ATOM 2864 C CA . MET A 1 351 ? -30.271 5.932 36.639 1.00 98.12 351 MET A CA 1
ATOM 2865 C C . MET A 1 351 ? -30.298 7.350 37.213 1.00 98.12 351 MET A C 1
ATOM 2867 O O . MET A 1 351 ? -30.632 7.513 38.380 1.00 98.12 351 MET A O 1
ATOM 2871 N N . THR A 1 352 ? -29.968 8.367 36.413 1.00 98.38 352 THR A N 1
ATOM 2872 C CA . THR A 1 352 ? -30.075 9.771 36.831 1.00 98.38 352 THR A CA 1
ATOM 2873 C C . THR A 1 352 ? -31.520 10.138 37.155 1.00 98.38 352 THR A C 1
ATOM 2875 O O . THR A 1 352 ? -31.771 10.660 38.232 1.00 98.38 352 THR A O 1
ATOM 2878 N N . ARG A 1 353 ? -32.485 9.780 36.294 1.00 98.50 353 ARG A N 1
ATOM 2879 C CA . ARG A 1 353 ? -33.911 10.034 36.570 1.00 98.50 353 ARG A CA 1
ATOM 2880 C C . ARG A 1 353 ? -34.395 9.301 37.820 1.00 98.50 353 ARG A C 1
ATOM 2882 O O . ARG A 1 353 ? -35.107 9.887 38.625 1.00 98.50 353 ARG A O 1
ATOM 2889 N N . ASP A 1 354 ? -34.003 8.038 37.988 1.00 98.12 354 ASP A N 1
ATOM 2890 C CA . ASP A 1 354 ? -34.371 7.248 39.168 1.00 98.12 354 ASP A CA 1
ATOM 2891 C C . ASP A 1 354 ? -33.775 7.857 40.452 1.00 98.12 354 ASP A C 1
ATOM 2893 O O . ASP A 1 354 ? -34.436 7.903 41.490 1.00 98.12 354 ASP A O 1
ATOM 2897 N N . PHE A 1 355 ? -32.536 8.356 40.376 1.00 98.19 355 PHE A N 1
ATOM 2898 C CA . PHE A 1 355 ? -31.878 9.067 41.469 1.00 98.19 355 PHE A CA 1
ATOM 2899 C C . PHE A 1 355 ? -32.597 10.371 41.814 1.00 98.19 355 PHE A C 1
ATOM 2901 O O . PHE A 1 355 ? -32.838 10.612 42.994 1.00 98.19 355 PHE A O 1
ATOM 2908 N N . ASP A 1 356 ? -32.967 11.176 40.817 1.00 98.38 356 ASP A N 1
ATOM 2909 C CA . ASP A 1 356 ? -33.672 12.444 41.026 1.00 98.38 356 ASP A CA 1
ATOM 2910 C C . ASP A 1 356 ? -35.008 12.211 41.745 1.00 98.38 356 ASP A C 1
ATOM 2912 O O . ASP A 1 356 ? -35.278 12.848 42.762 1.00 98.38 356 ASP A O 1
ATOM 2916 N N . VAL A 1 357 ? -35.791 11.217 41.303 1.00 98.50 357 VAL A N 1
ATOM 2917 C CA . VAL A 1 357 ? -37.052 10.835 41.963 1.00 98.50 357 VAL A CA 1
ATOM 2918 C C . VAL A 1 357 ? -36.804 10.423 43.414 1.00 98.50 357 VAL A C 1
ATOM 2920 O O . VAL A 1 357 ? -37.445 10.946 44.323 1.00 98.50 357 VAL A O 1
ATOM 2923 N N . LEU A 1 358 ? -35.850 9.521 43.663 1.00 98.19 358 LEU A N 1
ATOM 2924 C CA . LEU A 1 358 ? -35.541 9.071 45.023 1.00 98.19 358 LEU A CA 1
ATOM 2925 C C . LEU A 1 358 ? -35.051 10.224 45.913 1.00 98.19 358 LEU A C 1
ATOM 2927 O O . LEU A 1 358 ? -35.367 10.276 47.103 1.00 98.19 358 LEU A O 1
ATOM 2931 N N . HIS A 1 359 ? -34.279 11.149 45.346 1.00 98.31 359 HIS A N 1
ATOM 2932 C CA . HIS A 1 359 ? -33.774 12.317 46.050 1.00 98.31 359 HIS A CA 1
ATOM 2933 C C . HIS A 1 359 ? -34.904 13.281 46.430 1.00 98.31 359 HIS A C 1
ATOM 2935 O O . HIS A 1 359 ? -34.947 13.741 47.573 1.00 98.31 359 HIS A O 1
ATOM 2941 N N . GLU A 1 360 ? -35.853 13.533 45.526 1.00 98.44 360 GLU A N 1
ATOM 2942 C CA . GLU A 1 360 ? -37.063 14.310 45.813 1.00 98.44 360 GLU A CA 1
ATOM 2943 C C . GLU A 1 360 ? -37.894 13.669 46.934 1.00 98.44 360 GLU A C 1
ATOM 2945 O O . GLU A 1 360 ? -38.316 14.356 47.869 1.00 98.44 360 GLU A O 1
ATOM 2950 N N . GLU A 1 361 ? -38.085 12.345 46.904 1.00 98.06 361 GLU A N 1
ATOM 2951 C CA . GLU A 1 361 ? -38.792 11.624 47.969 1.00 98.06 361 GLU A CA 1
ATOM 2952 C C . GLU A 1 361 ? -38.063 11.697 49.312 1.00 98.06 361 GLU A C 1
ATOM 2954 O O . GLU A 1 361 ? -38.693 11.895 50.356 1.00 98.06 361 GLU A O 1
ATOM 2959 N N . TYR A 1 362 ? -36.735 11.578 49.294 1.00 98.06 362 TYR A N 1
ATOM 2960 C CA . TYR A 1 362 ? -35.902 11.735 50.479 1.00 98.06 362 TYR A CA 1
ATOM 2961 C C . TYR A 1 362 ? -36.034 13.139 51.076 1.00 98.06 362 TYR A C 1
ATOM 2963 O O . TYR A 1 362 ? -36.238 13.269 52.285 1.00 98.06 362 TYR A O 1
ATOM 2971 N N . ILE A 1 363 ? -35.964 14.188 50.247 1.00 98.31 363 ILE A N 1
ATOM 2972 C CA . ILE A 1 363 ? -36.167 15.573 50.692 1.00 98.31 363 ILE A CA 1
ATOM 2973 C C . ILE A 1 363 ? -37.561 15.720 51.308 1.00 98.31 363 ILE A C 1
ATOM 2975 O O . ILE A 1 363 ? -37.670 16.230 52.423 1.00 98.31 363 ILE A O 1
ATOM 2979 N N . ARG A 1 364 ? -38.611 15.215 50.644 1.00 98.38 364 ARG A N 1
ATOM 2980 C CA . ARG A 1 364 ? -39.996 15.258 51.140 1.00 98.38 364 ARG A CA 1
ATOM 2981 C C . ARG A 1 364 ? -40.115 14.641 52.535 1.00 98.38 364 ARG A C 1
ATOM 2983 O O . ARG A 1 364 ? -40.544 15.322 53.464 1.00 98.38 364 ARG A O 1
ATOM 2990 N N . ILE A 1 365 ? -39.667 13.396 52.711 1.00 97.56 365 ILE A N 1
ATOM 2991 C CA . ILE A 1 365 ? -39.732 12.687 54.003 1.00 97.56 365 ILE A CA 1
ATOM 2992 C C . ILE A 1 365 ? -38.895 13.403 55.068 1.00 97.56 365 ILE A C 1
ATOM 2994 O O . ILE A 1 365 ? -39.322 13.532 56.214 1.00 97.56 365 ILE A O 1
ATOM 2998 N N . LYS A 1 366 ? -37.707 13.900 54.707 1.00 98.19 366 LYS A N 1
ATOM 2999 C CA . LYS A 1 366 ? -36.851 14.653 55.630 1.00 98.19 366 LYS A CA 1
ATOM 3000 C C . LYS A 1 366 ? -37.541 15.927 56.123 1.00 98.19 366 LYS A C 1
ATOM 3002 O O . LYS A 1 366 ? -37.476 16.219 57.315 1.00 98.19 366 LYS A O 1
ATOM 3007 N N . THR A 1 367 ? -38.208 16.665 55.234 1.00 97.75 367 THR A N 1
ATOM 3008 C CA . THR A 1 367 ? -38.973 17.860 55.620 1.00 97.75 367 THR A CA 1
ATOM 3009 C C . THR A 1 367 ? -40.181 17.507 56.483 1.00 97.75 367 THR A C 1
ATOM 3011 O O . THR A 1 367 ? -40.382 18.143 57.511 1.00 97.75 367 THR A O 1
ATOM 3014 N N . GLU A 1 368 ? -40.928 16.453 56.147 1.00 97.31 368 GLU A N 1
ATOM 3015 C CA . GLU A 1 368 ? -42.071 15.989 56.941 1.00 97.31 368 GLU A CA 1
ATOM 3016 C C . GLU A 1 368 ? -41.645 15.586 58.360 1.00 97.31 368 GLU A C 1
ATOM 3018 O O . GLU A 1 368 ? -42.220 16.074 59.333 1.00 97.31 368 GLU A O 1
ATOM 3023 N N . ASN A 1 369 ? -40.572 14.801 58.494 1.00 96.50 369 ASN A N 1
ATOM 3024 C CA . ASN A 1 369 ? -39.995 14.453 59.794 1.00 96.50 369 ASN A CA 1
ATOM 3025 C C . ASN A 1 369 ? -39.584 15.690 60.601 1.00 96.50 369 ASN A C 1
ATOM 3027 O O . ASN A 1 369 ? -39.865 15.747 61.794 1.00 96.50 369 ASN A O 1
ATOM 3031 N N . ALA A 1 370 ? -38.970 16.696 59.969 1.00 97.44 370 ALA A N 1
ATOM 3032 C CA . ALA A 1 370 ? -38.638 17.948 60.649 1.00 97.44 370 ALA A CA 1
ATOM 3033 C C . ALA A 1 370 ? -39.898 18.675 61.156 1.00 97.44 370 ALA A C 1
ATOM 3035 O O . ALA A 1 370 ? -39.913 19.159 62.285 1.00 97.44 370 ALA A O 1
ATOM 3036 N N . THR A 1 371 ? -40.984 18.694 60.372 1.00 97.31 371 THR A N 1
ATOM 3037 C CA . THR A 1 371 ? -42.252 19.294 60.821 1.00 97.31 371 THR A CA 1
ATOM 3038 C C . THR A 1 371 ? -42.925 18.514 61.952 1.00 97.31 371 THR A C 1
ATOM 3040 O O . THR A 1 371 ? -43.491 19.126 62.854 1.00 97.31 371 THR A O 1
ATOM 3043 N N . LEU A 1 372 ? -42.879 17.176 61.928 1.00 96.62 372 LEU A N 1
ATOM 3044 C CA . LEU A 1 372 ? -43.428 16.335 62.996 1.00 96.62 372 LEU A CA 1
ATOM 3045 C C . LEU A 1 372 ? -42.626 16.483 64.285 1.00 96.62 372 LEU A C 1
ATOM 3047 O O . LEU A 1 372 ? -43.215 16.593 65.355 1.00 96.62 372 LEU A O 1
ATOM 3051 N N . HIS A 1 373 ? -41.300 16.546 64.176 1.00 97.50 373 HIS A N 1
ATOM 3052 C CA . HIS A 1 373 ? -40.424 16.807 65.309 1.00 97.50 373 HIS A CA 1
ATOM 3053 C C . HIS A 1 373 ? -40.760 18.147 65.980 1.00 97.50 373 HIS A C 1
ATOM 3055 O O . HIS A 1 373 ? -40.886 18.198 67.201 1.00 97.50 373 HIS A O 1
ATOM 3061 N N . GLU A 1 374 ? -40.975 19.216 65.204 1.00 96.94 374 GLU A N 1
ATOM 3062 C CA . GLU A 1 374 ? -41.364 20.523 65.758 1.00 96.94 374 GLU A CA 1
ATOM 3063 C C . GLU A 1 374 ? -42.748 20.484 66.426 1.00 96.94 374 GLU A C 1
ATOM 3065 O O . GLU A 1 374 ? -42.933 21.022 67.514 1.00 96.94 374 GLU A O 1
ATOM 3070 N N . LYS A 1 375 ? -43.718 19.771 65.838 1.00 97.00 375 LYS A N 1
ATOM 3071 C CA . LYS A 1 375 ? -45.035 19.567 66.465 1.00 97.00 375 LYS A CA 1
ATOM 3072 C C . LYS A 1 375 ? -44.941 18.791 67.778 1.00 97.00 375 LYS A C 1
ATOM 3074 O O . LYS A 1 375 ? -45.588 19.179 68.745 1.00 97.00 375 LYS A O 1
ATOM 3079 N N . ASN A 1 376 ? -44.154 17.715 67.823 1.00 95.56 376 ASN A N 1
ATOM 3080 C CA . ASN A 1 376 ? -43.939 16.945 69.049 1.00 95.56 376 ASN A CA 1
ATOM 3081 C C . ASN A 1 376 ? -43.286 17.808 70.127 1.00 95.56 376 ASN A C 1
ATOM 3083 O O . ASN A 1 376 ? -43.733 17.785 71.269 1.00 95.56 376 ASN A O 1
ATOM 3087 N N . LYS A 1 377 ? -42.288 18.614 69.754 1.00 97.19 377 LYS A N 1
ATOM 3088 C CA . LYS A 1 377 ? -41.658 19.577 70.657 1.00 97.19 377 LYS A CA 1
ATOM 3089 C C . LYS A 1 377 ? -42.687 20.548 71.250 1.00 97.19 377 LYS A C 1
ATOM 3091 O O . LYS A 1 377 ? -42.745 20.676 72.466 1.00 97.19 377 LYS A O 1
ATOM 3096 N N . HIS A 1 378 ? -43.557 21.136 70.429 1.00 96.56 378 HIS A N 1
ATOM 3097 C CA . HIS A 1 378 ? -44.629 22.012 70.919 1.00 96.56 378 HIS A CA 1
ATOM 3098 C C . HIS A 1 378 ? -45.636 21.307 71.838 1.00 96.56 378 HIS A C 1
ATOM 3100 O O . HIS A 1 378 ? -46.129 21.915 72.783 1.00 96.56 378 HIS A O 1
ATOM 3106 N N . ILE A 1 379 ? -45.969 20.039 71.576 1.00 96.31 379 ILE A N 1
ATOM 3107 C CA . ILE A 1 379 ? -46.862 19.262 72.451 1.00 96.31 379 ILE A CA 1
ATOM 3108 C C . ILE A 1 379 ? -46.204 19.019 73.812 1.00 96.31 379 ILE A C 1
ATOM 3110 O O . ILE A 1 379 ? -46.879 19.142 74.830 1.00 96.31 379 ILE A O 1
ATOM 3114 N N . ILE A 1 380 ? -44.908 18.701 73.831 1.00 96.38 380 ILE A N 1
ATOM 3115 C CA . ILE A 1 380 ? -44.141 18.520 75.070 1.00 96.38 380 ILE A CA 1
ATOM 3116 C C . ILE A 1 380 ? -44.110 19.830 75.866 1.00 96.38 380 ILE A C 1
ATOM 3118 O O . ILE A 1 380 ? -44.466 19.818 77.041 1.00 96.38 380 ILE A O 1
ATOM 3122 N N . GLU A 1 381 ? -43.785 20.955 75.217 1.00 95.56 381 GLU A N 1
ATOM 3123 C CA . GLU A 1 381 ? -43.804 22.293 75.835 1.00 95.56 381 GLU A CA 1
ATOM 3124 C C . GLU A 1 381 ? -45.187 22.608 76.440 1.00 95.56 381 GLU A C 1
ATOM 3126 O O . GLU A 1 381 ? -45.295 22.951 77.615 1.00 95.56 381 GLU A O 1
ATOM 3131 N N . ALA A 1 382 ? -46.270 22.397 75.683 1.00 95.31 382 ALA A N 1
ATOM 3132 C CA . ALA A 1 382 ? -47.631 22.630 76.168 1.00 95.31 382 ALA A CA 1
ATOM 3133 C C . ALA A 1 382 ? -48.034 21.691 77.321 1.00 95.31 382 ALA A C 1
ATOM 3135 O O . ALA A 1 382 ? -48.785 22.082 78.217 1.00 95.31 382 ALA A O 1
ATOM 3136 N N . GLN A 1 383 ? -47.567 20.441 77.311 1.00 94.12 383 GLN A N 1
ATOM 3137 C CA . GLN A 1 383 ? -47.810 19.500 78.401 1.00 94.12 383 GLN A CA 1
ATOM 3138 C C . GLN A 1 383 ? -47.092 19.940 79.681 1.00 94.12 383 GLN A C 1
ATOM 3140 O O . GLN A 1 383 ? -47.661 19.825 80.767 1.00 94.12 383 GLN A O 1
ATOM 3145 N N . GLU A 1 384 ? -45.862 20.434 79.561 1.00 94.06 384 GLU A N 1
ATOM 3146 C CA . GLU A 1 384 ? -45.079 20.960 80.678 1.00 94.06 384 GLU A CA 1
ATOM 3147 C C . GLU A 1 384 ? -45.723 22.227 81.263 1.00 94.06 384 GLU A C 1
ATOM 3149 O O . GLU A 1 384 ? -45.888 22.322 82.481 1.00 94.06 384 GLU A O 1
ATOM 3154 N N . ASP A 1 385 ? -46.237 23.118 80.410 1.00 93.19 385 ASP A N 1
ATOM 3155 C CA . ASP A 1 385 ? -47.034 24.277 80.829 1.00 93.19 385 ASP A CA 1
ATOM 3156 C C . ASP A 1 385 ? -48.299 23.867 81.604 1.00 93.19 385 ASP A C 1
ATOM 3158 O O . ASP A 1 385 ? -48.598 24.438 82.655 1.00 93.19 385 ASP A O 1
ATOM 3162 N N . ILE A 1 386 ? -49.045 22.859 81.130 1.00 91.56 386 ILE A N 1
ATOM 3163 C CA . ILE A 1 386 ? -50.239 22.349 81.830 1.00 91.56 386 ILE A CA 1
ATOM 3164 C C . ILE A 1 386 ? -49.862 21.714 83.172 1.00 91.56 386 ILE A C 1
ATOM 3166 O O . ILE A 1 386 ? -50.560 21.939 84.160 1.00 91.56 386 ILE A O 1
ATOM 3170 N N . LYS A 1 387 ? -48.772 20.939 83.238 1.00 91.38 387 LYS A N 1
ATOM 3171 C CA . LYS A 1 387 ? -48.279 20.370 84.505 1.00 91.38 387 LYS A CA 1
ATOM 3172 C C . LYS A 1 387 ? -47.930 21.470 85.502 1.00 91.38 387 LYS A C 1
ATOM 3174 O O . LYS A 1 387 ? -48.397 21.418 86.635 1.00 91.38 387 LYS A O 1
ATOM 3179 N N . SER A 1 388 ? -47.205 22.495 85.058 1.00 90.25 388 SER A N 1
ATOM 3180 C CA . SER A 1 388 ? -46.893 23.678 85.866 1.00 90.25 388 SER A CA 1
ATOM 3181 C C . SER A 1 388 ? -48.166 24.386 86.348 1.00 90.25 388 SER A C 1
ATOM 3183 O O . SER A 1 388 ? -48.294 24.726 87.524 1.00 90.25 388 SER A O 1
ATOM 3185 N N . GLN A 1 389 ? -49.177 24.549 85.488 1.00 89.38 389 GLN A N 1
ATOM 3186 C CA . GLN A 1 389 ? -50.480 25.075 85.906 1.00 89.38 389 GLN A CA 1
ATOM 3187 C C . GLN A 1 389 ? -51.158 24.176 86.951 1.00 89.38 389 GLN A C 1
ATOM 3189 O O . GLN A 1 389 ? -51.648 24.694 87.949 1.00 89.38 389 GLN A O 1
ATOM 3194 N N . MET A 1 390 ? -51.164 22.849 86.771 1.00 85.06 390 MET A N 1
ATOM 3195 C CA . MET A 1 390 ? -51.735 21.901 87.738 1.00 85.06 390 MET A CA 1
ATOM 3196 C C . MET A 1 390 ? -51.052 21.968 89.106 1.00 85.06 390 MET A C 1
ATOM 3198 O O . MET A 1 390 ? -51.748 21.915 90.117 1.00 85.06 390 MET A O 1
ATOM 3202 N N . GLU A 1 391 ? -49.729 22.129 89.150 1.00 84.94 391 GLU A N 1
ATOM 3203 C CA . GLU A 1 391 ? -48.981 22.323 90.401 1.00 84.94 391 GLU A CA 1
ATOM 3204 C C . GLU A 1 391 ? -49.382 23.616 91.134 1.00 84.94 391 GLU A C 1
ATOM 3206 O O . GLU A 1 391 ? -49.319 23.677 92.361 1.00 84.94 391 GLU A O 1
ATOM 3211 N N . ASN A 1 392 ? -49.864 24.631 90.407 1.00 83.00 392 ASN A N 1
ATOM 3212 C CA . ASN A 1 392 ? -50.335 25.896 90.974 1.00 83.00 392 ASN A CA 1
ATOM 3213 C C . ASN A 1 392 ? -51.789 25.854 91.494 1.00 83.00 392 ASN A C 1
ATOM 3215 O O . ASN A 1 392 ? -52.230 26.808 92.142 1.00 83.00 392 ASN A O 1
ATOM 3219 N N . TYR A 1 393 ? -52.550 24.781 91.246 1.00 81.44 393 TYR A N 1
ATOM 3220 C CA . TYR A 1 393 ? -53.925 24.630 91.737 1.00 81.44 393 TYR A CA 1
ATOM 3221 C C . TYR A 1 393 ? -53.999 23.684 92.943 1.00 81.44 393 TYR A C 1
ATOM 3223 O O . TYR A 1 393 ? -53.402 22.611 92.962 1.00 81.44 393 TYR A O 1
ATOM 3231 N N . ILE A 1 394 ? -54.794 24.046 93.957 1.00 72.19 394 ILE A N 1
ATOM 3232 C CA . ILE A 1 394 ? -55.051 23.168 95.109 1.00 72.19 394 ILE A CA 1
ATOM 3233 C C . ILE A 1 394 ? -55.911 21.984 94.635 1.00 72.19 394 ILE A C 1
ATOM 3235 O O . ILE A 1 394 ? -56.994 22.216 94.086 1.00 72.19 394 ILE A O 1
ATOM 3239 N N . PRO A 1 395 ? -55.496 20.724 94.871 1.00 79.06 395 PRO A N 1
ATOM 3240 C CA . PRO A 1 395 ? -56.285 19.565 94.477 1.00 79.06 395 PRO A CA 1
ATOM 3241 C C . PRO A 1 395 ? -57.703 19.626 95.055 1.00 79.06 395 PRO A C 1
ATOM 3243 O O . PRO A 1 395 ? -57.894 19.882 96.246 1.00 79.06 395 PRO A O 1
ATOM 3246 N N . ILE A 1 396 ? -58.714 19.353 94.223 1.00 78.12 396 ILE A N 1
ATOM 3247 C CA . ILE A 1 396 ? -60.133 19.390 94.623 1.00 78.12 396 ILE A CA 1
ATOM 3248 C C . ILE A 1 396 ? -60.403 18.483 95.827 1.00 78.12 396 ILE A C 1
ATOM 3250 O O . ILE A 1 396 ? -61.237 18.824 96.660 1.00 78.12 396 ILE A O 1
ATOM 3254 N N . SER A 1 397 ? -59.695 17.361 95.964 1.00 79.75 397 SER A N 1
ATOM 3255 C CA . SER A 1 397 ? -59.776 16.481 97.136 1.00 79.75 397 SER A CA 1
ATOM 3256 C C . SER A 1 397 ? -59.384 17.199 98.431 1.00 79.75 397 SER A C 1
ATOM 3258 O O . SER A 1 397 ? -60.105 17.101 99.423 1.00 79.75 397 SER A O 1
ATOM 3260 N N . VAL A 1 398 ? -58.302 17.982 98.404 1.00 79.88 398 VAL A N 1
ATOM 3261 C CA . VAL A 1 398 ? -57.834 18.793 99.536 1.00 79.88 398 VAL A CA 1
ATOM 3262 C C . VAL A 1 398 ? -58.822 19.919 99.814 1.00 79.88 398 VAL A C 1
ATOM 3264 O O . VAL A 1 398 ? -59.295 20.034 100.938 1.00 79.88 398 VAL A O 1
ATOM 3267 N N . HIS A 1 399 ? -59.231 20.678 98.794 1.00 81.38 399 HIS A N 1
ATOM 3268 C CA . HIS A 1 399 ? -60.240 21.731 98.952 1.00 81.38 399 HIS A CA 1
ATOM 3269 C C . HIS A 1 399 ? -61.560 21.182 99.522 1.00 81.38 399 HIS A C 1
ATOM 3271 O O . HIS A 1 399 ? -62.135 21.769 100.430 1.00 81.38 399 HIS A O 1
ATOM 3277 N N . THR A 1 400 ? -62.038 20.033 99.038 1.00 81.62 400 THR A N 1
ATOM 3278 C CA . THR A 1 400 ? -63.284 19.403 99.507 1.00 81.62 400 THR A CA 1
ATOM 3279 C C . THR A 1 400 ? -63.140 18.872 100.932 1.00 81.62 400 THR A C 1
ATOM 3281 O O . THR A 1 400 ? -64.077 19.000 101.716 1.00 81.62 400 THR A O 1
ATOM 3284 N N . SER A 1 401 ? -61.972 18.333 101.299 1.00 79.69 401 SER A N 1
ATOM 3285 C CA . SER A 1 401 ? -61.669 17.954 102.683 1.00 79.69 401 SER A CA 1
ATOM 3286 C C . SER A 1 401 ? -61.666 19.175 103.600 1.00 79.69 401 SER A C 1
ATOM 3288 O O . SER A 1 401 ? -62.356 19.156 104.612 1.00 79.69 401 SER A O 1
ATOM 3290 N N . SER A 1 402 ? -60.991 20.263 103.216 1.00 79.94 402 SER A N 1
ATOM 3291 C CA . SER A 1 402 ? -60.982 21.516 103.980 1.00 79.94 402 SER A CA 1
ATOM 3292 C C . SER A 1 402 ? -62.380 22.137 104.094 1.00 79.94 402 SER A C 1
ATOM 3294 O O . SER A 1 402 ? -62.778 22.562 105.171 1.00 79.94 402 SER A O 1
ATOM 3296 N N . VAL A 1 403 ? -63.181 22.129 103.023 1.00 81.88 403 VAL A N 1
ATOM 3297 C CA . VAL A 1 403 ? -64.576 22.606 103.051 1.00 81.88 403 VAL A CA 1
ATOM 3298 C C . VAL A 1 403 ? -65.458 21.729 103.944 1.00 81.88 403 VAL A C 1
ATOM 3300 O O . VAL A 1 403 ? -66.333 22.250 104.632 1.00 81.88 403 VAL A O 1
ATOM 3303 N N . ASN A 1 404 ? -65.254 20.410 103.949 1.00 77.88 404 ASN A N 1
ATOM 3304 C CA . ASN A 1 404 ? -65.983 19.494 104.829 1.00 77.88 404 ASN A CA 1
ATOM 3305 C C . ASN A 1 404 ? -65.536 19.613 106.293 1.00 77.88 404 ASN A C 1
ATOM 3307 O O . ASN A 1 404 ? -66.357 19.435 107.189 1.00 77.88 404 ASN A O 1
ATOM 3311 N N . GLU A 1 405 ? -64.267 19.939 106.536 1.00 77.81 405 GLU A N 1
ATOM 3312 C CA . GLU A 1 405 ? -63.727 20.237 107.862 1.00 77.81 405 GLU A CA 1
ATOM 3313 C C . GLU A 1 405 ? -64.298 21.550 108.413 1.00 77.81 405 GLU A C 1
ATOM 3315 O O . GLU A 1 405 ? -64.731 21.574 109.556 1.00 77.81 405 GLU A O 1
ATOM 3320 N N . CYS A 1 406 ? -64.441 22.592 107.586 1.00 71.88 406 CYS A N 1
ATOM 3321 C CA . CYS A 1 406 ? -65.114 23.842 107.967 1.00 71.88 406 CYS A CA 1
ATOM 3322 C C . CYS A 1 406 ? -66.646 23.731 108.124 1.00 71.88 406 CYS A C 1
ATOM 3324 O O . CYS A 1 406 ? -67.275 24.682 108.583 1.00 71.88 406 CYS A O 1
ATOM 3326 N N . LYS A 1 407 ? -67.268 22.626 107.689 1.00 71.69 407 LYS A N 1
ATOM 3327 C CA . LYS A 1 407 ? -68.711 22.358 107.856 1.00 71.69 407 LYS A CA 1
ATOM 3328 C C . LYS A 1 407 ? -69.045 21.569 109.130 1.00 71.69 407 LYS A C 1
ATOM 3330 O O . LYS A 1 407 ? -70.232 21.408 109.419 1.00 71.69 407 LYS A O 1
ATOM 3335 N N . LYS A 1 408 ? -68.041 21.050 109.840 1.00 51.69 408 LYS A N 1
ATOM 3336 C CA . LYS A 1 408 ? -68.172 20.550 111.216 1.00 51.69 408 LYS A CA 1
ATOM 3337 C C . LYS A 1 408 ? -67.992 21.701 112.192 1.00 51.69 408 LYS A C 1
ATOM 3339 O O . LYS A 1 408 ? -68.646 21.630 113.255 1.00 51.69 408 LYS A O 1
#

Radius of gyration: 69.51 Å; Cα contacts (8 Å, |Δi|>4): 8; chains: 1; bounding box: 123×65×207 Å

pLDDT: mean 77.86, std 22.86, range [32.34, 98.5]

InterPro domains:
  IPR033545 Centrosomal protein of 89kDa [PTHR36170] (13-408)

Organism: Acanthoscelides obtectus (NCBI:txid200917)

Mean predicted aligned error: 23.65 Å

Foldseek 3Di:
DDDDDDDDDDDDDDDDDDDDDDDDDDDDDDDDDDDDDDDDDDDADDDDDDDDDDDDDPPPPPVVVVVVVVVVVVVVVVVVVVVVVVVVVVVVVVVVVVVVVVVVVVVVVVVVVVVVVVVVVVVVVVVVVVVVVVVVVVVVPDVVVVVVVVVVVVVVVVVVVVVVVVVVVVVVVVVVVVVVVVVVVVVVVVVVVCVVVPVDDDDPDDDDDDDDDDDDDDDDDDPPPPDPPPPPPDDPPPPCPDPDPCVPVVVVVVVVVVVVVVVVVVVVVVVVVVVVVVVVVVVVVVVVVVVVVVVVVCVVVVVVVVVVVVVVVVVVVVVVVVVVVVVVVVVVVVVVVVVVVVVVVVVVVVVVVVVVVVVVVVVVVVVVVVVVVVVVVVVNVVVVVVVVVVVVDDPVVVVVVVVVVVVD